Protein AF-A0A7M3WQ49-F1 (afdb_monomer)

Solvent-accessible surface area (backbone atoms only — not comparable to full-atom values): 23320 Å² total; per-residue (Å²): 97,63,33,70,69,58,47,51,52,39,68,78,34,68,87,46,71,39,78,45,66,31,61,52,72,87,44,42,58,47,27,54,47,52,35,41,78,72,39,44,30,28,36,36,32,31,56,41,55,57,58,68,52,62,67,61,30,81,41,39,36,66,60,39,80,41,74,40,79,63,80,35,62,22,36,47,93,83,38,68,64,43,77,78,70,64,48,57,55,56,34,62,74,37,29,67,60,39,32,38,27,48,46,37,46,64,28,40,22,14,50,63,12,34,37,37,42,32,36,38,33,76,52,52,38,64,43,48,22,30,53,48,50,32,42,69,77,35,77,46,42,42,62,38,72,70,74,80,88,76,58,75,93,60,57,67,42,62,34,64,60,69,75,84,57,45,38,75,87,70,46,78,48,58,71,90,80,47,62,72,67,61,43,56,71,86,50,67,71,50,41,59,36,29,50,40,19,37,31,36,47,31,86,65,62,80,50,63,24,33,32,41,36,41,33,33,28,45,43,83,71,36,79,85,60,33,8,64,70,70,59,68,93,56,80,87,49,76,69,47,78,46,84,75,78,78,93,54,87,70,47,75,39,79,56,59,64,86,75,48,47,64,54,31,64,58,24,46,45,48,86,63,48,34,51,32,32,44,78,58,29,37,16,34,23,47,34,63,45,42,63,52,50,21,51,47,54,22,67,71,80,80,41,35,23,32,54,43,76,30,54,48,73,45,53,61,71,43,62,28,28,60,28,32,37,58,54,96,93,39,70,30,71,32,66,53,21,45,66,45,38,61,74,45,29,55,55,64,53,47,72,48,61,68,66,60,54,51,42,48,50,49,65,47,82,40,45,64,84,77,48,59,92,87,74,66,79,41,64,46,35,36,30,34,80,48,98,87,45,78,45,79,46,48,33,36,33,62,74,46,45,40,73,57,60,55,72,67,56,42,36,53,50,26,36,65,76,70,75,38,69,48,59,79,79,86,127

Mean predicted aligned error: 5.77 Å

Sequence (427 aa):
APGSKTTQLAEAHPWTTVIANEPVSGRVNTLVSNRGRVSLANVLVVQHDGRHFPRIPAPGVDAVIADLPCTGSATMRKNREVWWSWRPSAGRELHHLQVGIARRAASLVRPGGHVVISTCSLDPVENEAVVAEVLRQCPWMEAVPLPEGRLDGLHLREGLTDWTLLNDDGTVLEKDRAEVQHLPPVESNLHDALRLTRRLHPEDNDTGGFYVALLRHVPEATPEGVARTLVPKRPDQTQYLRDLPGPSRHDVHAVEQNTSEPLVEQHRISPALAWWRRGKRLAVSPESMKQRLWTPETPDGRGGRFPGGSFHPMRAIHVGLPTFAENRGMWRVRQEGLPVLERHGSPSALPVDASVVERLLSGEALEVEDLPAGAERGSILLRLEHATGVTTVPVWVQAKVTLMLDDVERRILSLRLFGRSLLEEEE

Nearest PDB structures (foldseek):
  3m6w-assembly1_A  TM=7.427E-01  e=2.419E-19  Thermus thermophilus HB8
  2frx-assembly2_B  TM=7.206E-01  e=8.473E-19  Escherichia coli
  3m4x-assembly1_A  TM=7.969E-01  e=1.675E-17  Enterococcus faecium
  2yxl-assembly1_A  TM=9.182E-01  e=1.314E-10  Pyrococcus horikoshii OT3
  1sqg-assembly1_A  TM=8.304E-01  e=1.861E-08  Escherichia coli

Radius of gyration: 25.75 Å; Cα contacts (8 Å, |Δi|>4): 854; chains: 1; bounding box: 72×40×70 Å

Foldseek 3Di:
DLQPVVQVVCVVPVQAAAEAEDQDPVNLVSNQVVCLVSLRQRYFYFHDLLLCAAAFDPQFDQEEEAAFDALLCLVCVPDVVSVVPDFLCRLVVCLVSLLSNQLSRQQRHWAFHKYKHKYLDPQCSNALLSVLVSCVVRVQKAWDADDPPPQPPADKAFFDQADFGAHRVRHTDDPVPDDPSSGRDPDVSSVVRRRRWIWRHCVRRVHGIMTIIMMTGHNVVCVVRHGNLQPAPCPPDAADEDDDPDDDLQDKAWDDCVVCVVVCVQLVFAPQWTWIDRPQWIGIHGVVCLVRQAACWGDRRRRYIYHHRHNPPTRGRDRGHGQWGDDPNAIAGAPSNVVVSVVGTHHDAAEDEPVLVLCQLLVHWAAQVSGDPPDDAAWHWHWYQAPLGIDIWIWGHDRTIHGNDDNVRSQVVCCSGPVGRSYDPPD

Secondary structure (DSSP, 8-state):
---HHHHHHHHH-TTSPEEEE-S-HHHHHHHHHHHHHTT-TTEEEE---GGGPPP-STT-EEEEEEE-----GGGTTT-TTHHHH--HHHHHHHHHHHHHHHHHHHHHEEEEEEEEEEES---GGGTHHHHHHHHHH-TTEEEEPPPTTSSTT---EEPPS----B-TTSPBPPGGGS-GGGSPP--HHHHHHHHTSEEE-HHHHTS--EEEEEEEE-GGG-TTSS-GGGS-S-TTSPPEEPPPPPP-TT--EEPPHHHHHHHHHHHT--TTEEEEEETTEEEEEEHHHIIIIISS-EE-SSSEEEPSSS-TTS-EEEESEEEEEEETTEEEE-GGGHHHHHHHS----EEE-HHHHHHHHTT---BGGGSPTT--SEEEEEEEEETTEEEEEEEEESSBEEE---HHHHHHHHHHHHSS--S----

Structure (mmCIF, N/CA/C/O backbone):
data_AF-A0A7M3WQ49-F1
#
_entry.id   AF-A0A7M3WQ49-F1
#
loop_
_atom_site.group_PDB
_atom_site.id
_atom_site.type_symbol
_atom_site.label_atom_id
_atom_site.label_alt_id
_atom_site.label_comp_id
_atom_site.label_asym_id
_atom_site.label_entity_id
_atom_site.label_seq_id
_atom_site.pdbx_PDB_ins_code
_atom_site.Cartn_x
_atom_site.Cartn_y
_atom_site.Cartn_z
_atom_site.occupancy
_atom_site.B_iso_or_equiv
_atom_site.auth_seq_id
_atom_site.auth_comp_id
_atom_site.auth_asym_id
_atom_site.auth_atom_id
_atom_site.pdbx_PDB_model_num
ATOM 1 N N . ALA A 1 1 ? -2.765 6.985 -4.961 1.00 73.75 1 ALA A N 1
ATOM 2 C CA . ALA A 1 1 ? -4.196 7.286 -4.701 1.00 73.75 1 ALA A CA 1
ATOM 3 C C . ALA A 1 1 ? -4.990 7.153 -6.013 1.00 73.75 1 ALA A C 1
ATOM 5 O O . ALA A 1 1 ? -4.357 7.198 -7.061 1.00 73.75 1 ALA A O 1
ATOM 6 N N . PRO A 1 2 ? -6.328 6.973 -6.029 1.00 84.88 2 PRO A N 1
ATOM 7 C CA . PRO A 1 2 ? -7.273 7.059 -4.910 1.00 84.88 2 PRO A CA 1
ATOM 8 C C . PRO A 1 2 ? -7.238 5.870 -3.941 1.00 84.88 2 PRO A C 1
ATOM 10 O O . PRO A 1 2 ? -7.745 6.007 -2.839 1.00 84.88 2 PRO A O 1
ATOM 13 N N . GLY A 1 3 ? -6.595 4.748 -4.286 1.00 90.00 3 GLY A N 1
ATOM 14 C CA . GLY A 1 3 ? -6.352 3.644 -3.343 1.00 90.00 3 GLY A CA 1
ATOM 15 C C . GLY A 1 3 ? -6.854 2.270 -3.775 1.00 90.00 3 GLY A C 1
ATOM 16 O O . GLY A 1 3 ? -6.641 1.329 -3.030 1.00 90.00 3 GLY A O 1
ATOM 17 N N . SER A 1 4 ? -7.436 2.119 -4.968 1.00 93.19 4 SER A N 1
ATOM 18 C CA . SER A 1 4 ? -8.027 0.851 -5.433 1.00 93.19 4 SER A CA 1
ATOM 19 C C . SER A 1 4 ? -7.078 -0.354 -5.342 1.00 93.19 4 SER A C 1
ATOM 21 O O . SER A 1 4 ? -7.461 -1.401 -4.840 1.00 93.19 4 SER A O 1
ATOM 23 N N . LYS A 1 5 ? -5.812 -0.197 -5.760 1.00 95.50 5 LYS A N 1
ATOM 24 C CA . LYS A 1 5 ? -4.791 -1.258 -5.647 1.00 95.50 5 LYS A CA 1
ATOM 25 C C . LYS A 1 5 ? -4.412 -1.542 -4.188 1.00 95.50 5 LYS A C 1
ATOM 27 O O . LYS A 1 5 ? -4.195 -2.685 -3.809 1.00 95.50 5 LYS A O 1
ATOM 32 N N . THR A 1 6 ? -4.341 -0.492 -3.366 1.00 96.75 6 THR A N 1
ATOM 33 C CA . THR A 1 6 ? -4.039 -0.598 -1.933 1.00 96.75 6 THR A CA 1
ATOM 34 C C . THR A 1 6 ? -5.133 -1.358 -1.197 1.00 96.75 6 THR A C 1
ATOM 36 O O . THR A 1 6 ? -4.811 -2.258 -0.429 1.00 96.75 6 THR A O 1
ATOM 39 N N . THR A 1 7 ? -6.401 -1.002 -1.419 1.00 95.81 7 THR A N 1
ATOM 40 C CA . THR A 1 7 ? -7.535 -1.647 -0.752 1.00 95.81 7 THR A CA 1
ATOM 41 C C . THR A 1 7 ? -7.647 -3.099 -1.186 1.00 95.81 7 THR A C 1
ATOM 43 O O . THR A 1 7 ? -7.643 -3.963 -0.321 1.00 95.81 7 THR A O 1
ATOM 46 N N . GLN A 1 8 ? -7.565 -3.380 -2.492 1.00 95.56 8 GLN A N 1
ATOM 47 C CA . GLN A 1 8 ? -7.597 -4.749 -3.010 1.00 95.56 8 GLN A CA 1
ATOM 48 C C . GLN A 1 8 ? -6.503 -5.633 -2.392 1.00 95.56 8 GLN A C 1
ATOM 50 O O . GLN A 1 8 ? -6.785 -6.748 -1.961 1.00 95.56 8 GLN A O 1
ATOM 55 N N . LEU A 1 9 ? -5.259 -5.141 -2.314 1.00 95.06 9 LEU A N 1
ATOM 56 C CA . LEU A 1 9 ? -4.150 -5.891 -1.719 1.00 95.06 9 LEU A CA 1
ATOM 57 C C . LEU A 1 9 ? -4.378 -6.152 -0.224 1.00 95.06 9 LEU A C 1
ATOM 59 O O . LEU A 1 9 ? -4.176 -7.264 0.259 1.00 95.06 9 LEU A O 1
ATOM 63 N N . ALA A 1 10 ? -4.791 -5.121 0.507 1.00 95.50 10 ALA A N 1
ATOM 64 C CA . ALA A 1 10 ? -5.005 -5.199 1.944 1.00 95.50 10 ALA A CA 1
ATOM 65 C C . ALA A 1 10 ? -6.203 -6.090 2.316 1.00 95.50 10 ALA A C 1
ATOM 67 O O . ALA A 1 10 ? -6.120 -6.808 3.312 1.00 95.50 10 ALA A O 1
ATOM 68 N N . GLU A 1 11 ? -7.267 -6.085 1.507 1.00 94.44 11 GLU A N 1
ATOM 69 C CA . GLU A 1 11 ? -8.432 -6.972 1.631 1.00 94.44 11 GLU A CA 1
ATOM 70 C C . GLU A 1 11 ? -8.067 -8.427 1.333 1.00 94.44 11 GLU A C 1
ATOM 72 O O . GLU A 1 11 ? -8.406 -9.317 2.111 1.00 94.44 11 GLU A O 1
ATOM 77 N N . ALA A 1 12 ? -7.337 -8.672 0.239 1.00 93.88 12 ALA A N 1
ATOM 78 C CA . ALA A 1 12 ? -6.918 -10.016 -0.154 1.00 93.88 12 ALA A CA 1
ATOM 79 C C . ALA A 1 12 ? -5.925 -10.643 0.839 1.00 93.88 12 ALA A C 1
ATOM 81 O O . ALA A 1 12 ? -5.859 -11.868 0.961 1.00 93.88 12 ALA A O 1
ATOM 82 N N . HIS A 1 13 ? -5.165 -9.818 1.568 1.00 91.56 13 HIS A N 1
ATOM 83 C CA . HIS A 1 13 ? -4.143 -10.276 2.505 1.00 91.56 13 HIS A CA 1
ATOM 84 C C . HIS A 1 13 ? -4.212 -9.561 3.872 1.00 91.56 13 HIS A C 1
ATOM 86 O O . HIS A 1 13 ? -3.290 -8.812 4.217 1.00 91.56 13 HIS A O 1
ATOM 92 N N . PRO A 1 14 ? -5.235 -9.837 4.710 1.00 86.50 14 PRO A N 1
ATOM 93 C CA . PRO A 1 14 ? -5.492 -9.105 5.962 1.00 86.50 14 PRO A CA 1
ATOM 94 C C . PRO A 1 14 ? -4.355 -9.149 6.996 1.00 86.50 14 PRO A C 1
ATOM 96 O O . PRO A 1 14 ? -4.240 -8.265 7.842 1.00 86.50 14 PRO A O 1
ATOM 99 N N . TRP A 1 15 ? -3.503 -10.175 6.927 1.00 81.50 15 TRP A N 1
ATOM 100 C CA . TRP A 1 15 ? -2.372 -10.382 7.839 1.00 81.50 15 TRP A CA 1
ATOM 101 C C . TRP A 1 15 ? -1.077 -9.695 7.384 1.00 81.50 15 TRP A C 1
ATOM 103 O O . TRP A 1 15 ? -0.113 -9.607 8.148 1.00 81.50 15 TRP A O 1
ATOM 113 N N . THR A 1 16 ? -1.038 -9.212 6.140 1.00 88.69 16 THR A N 1
ATOM 114 C CA . THR A 1 16 ? 0.129 -8.521 5.577 1.00 88.69 16 THR A CA 1
ATOM 115 C C . THR A 1 16 ? 0.080 -7.039 5.895 1.00 88.69 16 THR A C 1
ATOM 117 O O . THR A 1 16 ? -0.995 -6.466 6.009 1.00 88.69 16 THR A O 1
ATOM 120 N N . THR A 1 17 ? 1.240 -6.398 6.013 1.00 95.25 17 THR A N 1
ATOM 121 C CA . THR A 1 17 ? 1.319 -4.941 6.140 1.00 95.25 17 THR A CA 1
ATOM 122 C C . THR A 1 17 ? 1.464 -4.310 4.761 1.00 95.25 17 THR A C 1
ATOM 124 O O . THR A 1 17 ? 2.432 -4.584 4.054 1.00 95.25 17 THR A O 1
ATOM 127 N N . VAL A 1 18 ? 0.541 -3.420 4.403 1.00 97.56 18 VAL A N 1
ATOM 128 C CA . VAL A 1 18 ? 0.576 -2.671 3.143 1.00 97.56 18 VAL A CA 1
ATOM 129 C C . VAL A 1 18 ? 1.075 -1.254 3.401 1.00 97.56 18 VAL A C 1
ATOM 131 O O . VAL A 1 18 ? 0.423 -0.473 4.092 1.00 97.56 18 VAL A O 1
ATOM 134 N N . ILE A 1 19 ? 2.219 -0.894 2.817 1.00 98.06 19 ILE A N 1
ATOM 135 C CA . ILE A 1 19 ? 2.729 0.482 2.839 1.00 98.06 19 ILE A CA 1
ATOM 136 C C . ILE A 1 19 ? 2.199 1.209 1.601 1.00 98.06 19 ILE A C 1
ATOM 138 O O . ILE A 1 19 ? 2.593 0.916 0.474 1.00 98.06 19 ILE A O 1
ATOM 142 N N . ALA A 1 20 ? 1.296 2.161 1.805 1.00 97.94 20 ALA A N 1
ATOM 143 C CA . ALA A 1 20 ? 0.667 2.938 0.750 1.00 97.94 20 ALA A CA 1
ATOM 144 C C . ALA A 1 20 ? 1.296 4.335 0.668 1.00 97.94 20 ALA A C 1
ATOM 146 O O . ALA A 1 20 ? 1.057 5.192 1.520 1.00 97.94 20 ALA A O 1
ATOM 147 N N . ASN A 1 21 ? 2.106 4.560 -0.367 1.00 98.06 21 ASN A N 1
ATOM 148 C CA . ASN A 1 21 ? 2.746 5.846 -0.623 1.00 98.06 21 ASN A CA 1
ATOM 149 C C . ASN A 1 21 ? 1.891 6.735 -1.535 1.00 98.06 21 ASN A C 1
ATOM 151 O O . ASN A 1 21 ? 1.462 6.298 -2.602 1.00 98.06 21 ASN A O 1
ATOM 155 N N . GLU A 1 22 ? 1.704 7.997 -1.161 1.00 96.69 22 GLU A N 1
ATOM 156 C CA . GLU A 1 22 ? 1.118 9.018 -2.032 1.00 96.69 22 GLU A CA 1
ATOM 157 C C . GLU A 1 22 ? 1.934 10.315 -1.925 1.00 96.69 22 GLU A C 1
ATOM 159 O O . GLU A 1 22 ? 1.912 10.944 -0.865 1.00 96.69 22 GLU A O 1
ATOM 164 N N . PRO A 1 23 ? 2.655 10.737 -2.983 1.00 95.44 23 PRO A N 1
ATOM 165 C CA . PRO A 1 23 ? 3.472 11.949 -2.931 1.00 95.44 23 PRO A CA 1
ATOM 166 C C . PRO A 1 23 ? 2.630 13.229 -2.811 1.00 95.44 23 PRO A C 1
ATOM 168 O O . PRO A 1 23 ? 3.047 14.181 -2.144 1.00 95.44 23 PRO A O 1
ATOM 171 N N . VAL A 1 24 ? 1.438 13.271 -3.419 1.00 94.69 24 VAL A N 1
ATOM 172 C CA . VAL A 1 24 ? 0.611 14.483 -3.487 1.00 94.69 24 VAL A CA 1
ATOM 173 C C . VAL A 1 24 ? -0.255 14.607 -2.235 1.00 94.69 24 VAL A C 1
ATOM 175 O O . VAL A 1 24 ? -1.221 13.867 -2.057 1.00 94.69 24 VAL A O 1
ATOM 178 N N . SER A 1 25 ? 0.038 15.601 -1.391 1.00 91.00 25 SER A N 1
ATOM 179 C CA . SER A 1 25 ? -0.656 15.831 -0.109 1.00 91.00 25 SER A CA 1
ATOM 180 C C . SER A 1 25 ? -2.180 15.882 -0.247 1.00 91.00 25 SER A C 1
ATOM 182 O O . SER A 1 25 ? -2.885 15.238 0.528 1.00 91.00 25 SER A O 1
ATOM 184 N N . GLY A 1 26 ? -2.691 16.583 -1.265 1.00 91.44 26 GLY A N 1
ATOM 185 C CA . GLY A 1 26 ? -4.131 16.715 -1.514 1.00 91.44 26 GLY A CA 1
ATOM 186 C C . GLY A 1 26 ? -4.846 15.389 -1.801 1.00 91.44 26 GLY A C 1
ATOM 187 O O . GLY A 1 26 ? -6.034 15.262 -1.523 1.00 91.44 26 GLY A O 1
ATOM 188 N N . ARG A 1 27 ? -4.128 14.369 -2.292 1.00 92.69 27 ARG A N 1
ATOM 189 C CA . ARG A 1 27 ? -4.692 13.051 -2.642 1.00 92.69 27 ARG A CA 1
ATOM 190 C C . ARG A 1 27 ? -4.608 12.031 -1.505 1.00 92.69 27 ARG A C 1
ATOM 192 O O . ARG A 1 27 ? -5.263 10.989 -1.571 1.00 92.69 27 ARG A O 1
ATOM 199 N N . VAL A 1 28 ? -3.844 12.325 -0.449 1.00 92.94 28 VAL A N 1
ATOM 200 C CA . VAL A 1 28 ? -3.698 11.446 0.724 1.00 92.94 28 VAL A CA 1
ATOM 201 C C . VAL A 1 28 ? -5.045 11.234 1.419 1.00 92.94 28 VAL A C 1
ATOM 203 O O . VAL A 1 28 ? -5.366 10.110 1.799 1.00 92.94 28 VAL A O 1
ATOM 206 N N . ASN A 1 29 ? -5.871 12.278 1.529 1.00 89.62 29 ASN A N 1
ATOM 207 C CA . ASN A 1 29 ? -7.177 12.190 2.189 1.00 89.62 29 ASN A CA 1
ATOM 208 C C . ASN A 1 29 ? -8.118 11.198 1.492 1.00 89.62 29 ASN A C 1
ATOM 210 O O . ASN A 1 29 ? -8.809 10.440 2.167 1.00 89.62 29 ASN A O 1
ATOM 214 N N . THR A 1 30 ? -8.096 11.138 0.158 1.00 92.31 30 THR A N 1
ATOM 215 C CA . THR A 1 30 ? -8.884 10.164 -0.610 1.00 92.31 30 THR A CA 1
ATOM 216 C C . THR A 1 30 ? -8.440 8.731 -0.322 1.00 92.31 30 THR A C 1
ATOM 218 O O . THR A 1 30 ? -9.280 7.861 -0.111 1.00 92.31 30 THR A O 1
ATOM 221 N N . LEU A 1 31 ? -7.128 8.484 -0.245 1.00 93.38 31 LEU A N 1
ATOM 222 C CA . LEU A 1 31 ? -6.582 7.173 0.120 1.00 93.38 31 LEU A CA 1
ATOM 223 C C . LEU A 1 31 ? -6.987 6.762 1.545 1.00 93.38 31 LEU A C 1
ATOM 225 O O . LEU A 1 31 ? -7.406 5.629 1.771 1.00 93.38 31 LEU A O 1
ATOM 229 N N . VAL A 1 32 ? -6.892 7.692 2.498 1.00 92.44 32 VAL A N 1
ATOM 230 C CA . VAL A 1 32 ? -7.279 7.485 3.903 1.00 92.44 32 VAL A CA 1
ATOM 231 C C . VAL A 1 32 ? -8.778 7.203 4.027 1.00 92.44 32 VAL A C 1
ATOM 233 O O . VAL A 1 32 ? -9.157 6.288 4.757 1.00 92.44 32 VAL A O 1
ATOM 236 N N . SER A 1 33 ? -9.611 7.953 3.301 1.00 90.69 33 SER A N 1
ATOM 237 C CA . SER A 1 33 ? -11.063 7.758 3.253 1.00 90.69 33 SER A CA 1
ATOM 238 C C . SER A 1 33 ? -11.418 6.392 2.669 1.00 90.69 33 SER A C 1
ATOM 240 O O . SER A 1 33 ? -12.129 5.629 3.315 1.00 90.69 33 SER A O 1
ATOM 242 N N . ASN A 1 34 ? -10.849 6.019 1.517 1.00 92.38 34 ASN A N 1
ATOM 243 C CA . ASN A 1 34 ? -11.117 4.721 0.897 1.00 92.38 34 ASN A CA 1
ATOM 244 C C . ASN A 1 34 ? -10.698 3.552 1.795 1.00 92.38 34 ASN A C 1
ATOM 246 O O . ASN A 1 34 ? -11.484 2.631 1.971 1.00 92.38 34 ASN A O 1
ATOM 250 N N . ARG A 1 35 ? -9.526 3.613 2.444 1.00 94.00 35 ARG A N 1
ATOM 251 C CA . ARG A 1 35 ? -9.116 2.615 3.451 1.00 94.00 35 ARG A CA 1
ATOM 252 C C . ARG A 1 35 ? -10.115 2.526 4.615 1.00 94.00 35 ARG A C 1
ATOM 254 O O . ARG A 1 35 ? -10.395 1.427 5.083 1.00 94.00 35 ARG A O 1
ATOM 261 N N . GLY A 1 36 ? -10.613 3.666 5.103 1.00 91.69 36 GLY A N 1
ATOM 262 C CA . GLY A 1 36 ? -11.602 3.719 6.186 1.00 91.69 36 GLY A CA 1
ATOM 263 C C . GLY A 1 36 ? -12.940 3.086 5.800 1.00 91.69 36 GLY A C 1
ATOM 264 O O . GLY A 1 36 ? -13.484 2.315 6.580 1.00 91.69 36 GLY A O 1
ATOM 265 N N . ARG A 1 37 ? -13.414 3.331 4.571 1.00 88.62 37 ARG A N 1
ATOM 266 C CA . ARG A 1 37 ? -14.681 2.787 4.046 1.00 88.62 37 ARG A CA 1
ATOM 267 C C . ARG A 1 37 ? -14.723 1.259 3.985 1.00 88.62 37 ARG A C 1
ATOM 269 O O . ARG A 1 37 ? -15.795 0.693 4.137 1.00 88.62 37 ARG A O 1
ATOM 276 N N . VAL A 1 38 ? -13.580 0.613 3.754 1.00 90.75 38 VAL A N 1
ATOM 277 C CA . VAL A 1 38 ? -13.442 -0.858 3.761 1.00 90.75 38 VAL A CA 1
ATOM 278 C C . VAL A 1 38 ? -12.799 -1.392 5.052 1.00 90.75 38 VAL A C 1
ATOM 280 O O . VAL A 1 38 ? -12.431 -2.561 5.133 1.00 90.75 38 VAL A O 1
ATOM 283 N N . SER A 1 39 ? -12.658 -0.544 6.078 1.00 93.56 39 SER A N 1
ATOM 284 C CA . SER A 1 39 ? -12.195 -0.910 7.425 1.00 93.56 39 SER A CA 1
ATOM 285 C C . SER A 1 39 ? -10.870 -1.686 7.472 1.00 93.56 39 SER A C 1
ATOM 287 O O . SER A 1 39 ? -10.726 -2.681 8.186 1.00 93.56 39 SER A O 1
ATOM 289 N N . LEU A 1 40 ? -9.864 -1.221 6.727 1.00 95.25 40 LEU A N 1
ATOM 290 C CA . LEU A 1 40 ? -8.567 -1.903 6.639 1.00 95.25 40 LEU A CA 1
ATOM 291 C C . LEU A 1 40 ? -7.573 -1.414 7.698 1.00 95.25 40 LEU A C 1
ATOM 293 O O . LEU A 1 40 ? -7.041 -0.305 7.610 1.00 95.25 40 LEU A O 1
ATOM 297 N N . ALA A 1 41 ? -7.278 -2.274 8.677 1.00 95.69 41 ALA A N 1
ATOM 298 C CA . ALA A 1 41 ? -6.318 -2.019 9.759 1.00 95.69 41 ALA A CA 1
ATOM 299 C C . ALA A 1 41 ? -4.852 -2.262 9.377 1.00 95.69 41 ALA A C 1
ATOM 301 O O . ALA A 1 41 ? -3.941 -1.837 10.080 1.00 95.69 41 ALA A O 1
ATOM 302 N N . ASN A 1 42 ? -4.590 -2.932 8.263 1.00 96.31 42 ASN A N 1
ATOM 303 C CA . ASN A 1 42 ? -3.258 -3.386 7.883 1.00 96.31 42 ASN A CA 1
ATOM 304 C C . ASN A 1 42 ? -2.531 -2.451 6.898 1.00 96.31 42 ASN A C 1
ATOM 306 O O . ASN A 1 42 ? -1.570 -2.857 6.248 1.00 96.31 42 ASN A O 1
ATOM 310 N N . VAL A 1 43 ? -2.955 -1.184 6.811 1.00 97.62 43 VAL A N 1
ATOM 311 C CA . VAL A 1 43 ? -2.395 -0.184 5.889 1.00 97.62 43 VAL A CA 1
ATOM 312 C C . VAL A 1 43 ? -1.636 0.913 6.642 1.00 97.62 43 VAL A C 1
ATOM 314 O O . VAL A 1 43 ? -2.193 1.600 7.500 1.00 97.62 43 VAL A O 1
ATOM 317 N N . LEU A 1 44 ? -0.376 1.131 6.268 1.00 97.50 44 LEU A N 1
ATOM 318 C CA . LEU A 1 44 ? 0.442 2.281 6.652 1.00 97.50 44 LEU A CA 1
ATOM 319 C C . LEU A 1 44 ? 0.455 3.287 5.494 1.00 97.50 44 LEU A C 1
ATOM 321 O O . LEU A 1 44 ? 0.985 2.994 4.428 1.00 97.50 44 LEU A O 1
ATOM 325 N N . VAL A 1 45 ? -0.098 4.483 5.691 1.00 97.31 45 VAL A N 1
ATOM 326 C CA . VAL A 1 45 ? -0.089 5.553 4.683 1.00 97.31 45 VAL A CA 1
ATOM 327 C C . VAL A 1 45 ? 1.104 6.472 4.915 1.00 97.31 45 VAL A C 1
ATOM 329 O O . VAL A 1 45 ? 1.240 7.051 5.996 1.00 97.31 45 VAL A O 1
ATOM 332 N N . VAL A 1 46 ? 1.934 6.650 3.889 1.00 97.00 46 VAL A N 1
ATOM 333 C CA . VAL A 1 46 ? 3.144 7.485 3.914 1.00 97.00 46 VAL A CA 1
ATOM 334 C C . VAL A 1 46 ? 3.156 8.475 2.752 1.00 97.00 46 VAL A C 1
ATOM 336 O O . VAL A 1 46 ? 2.425 8.313 1.774 1.00 97.00 46 VAL A O 1
ATOM 339 N N . GLN A 1 47 ? 3.997 9.503 2.856 1.00 96.00 47 GLN A N 1
ATOM 340 C CA . GLN A 1 47 ? 4.136 10.524 1.820 1.00 96.00 47 GLN A CA 1
ATOM 341 C C . GLN A 1 47 ? 5.602 10.754 1.451 1.00 96.00 47 GLN A C 1
ATOM 343 O O . GLN A 1 47 ? 6.327 11.424 2.188 1.00 96.00 47 GLN A O 1
ATOM 348 N N . HIS A 1 48 ? 6.000 10.253 0.281 1.00 97.25 48 HIS A N 1
ATOM 349 C CA . HIS A 1 48 ? 7.327 10.435 -0.311 1.00 97.25 48 HIS A CA 1
ATOM 350 C C . HIS A 1 48 ? 7.255 10.501 -1.834 1.00 97.25 48 HIS A C 1
ATOM 352 O O . HIS A 1 48 ? 6.395 9.878 -2.457 1.00 97.25 48 HIS A O 1
ATOM 358 N N . ASP A 1 49 ? 8.224 11.184 -2.443 1.00 97.62 49 ASP A N 1
ATOM 359 C CA . ASP A 1 49 ? 8.553 10.977 -3.855 1.00 97.62 49 ASP A CA 1
ATOM 360 C C . ASP A 1 49 ? 9.008 9.523 -4.055 1.00 97.62 49 ASP A C 1
ATOM 362 O O . ASP A 1 49 ? 9.941 9.063 -3.394 1.00 97.62 49 ASP A O 1
ATOM 366 N N . GLY A 1 50 ? 8.358 8.797 -4.968 1.00 97.12 50 GLY A N 1
ATOM 367 C CA . GLY A 1 50 ? 8.644 7.386 -5.233 1.00 97.12 50 GLY A CA 1
ATOM 368 C C . GLY A 1 50 ? 10.088 7.120 -5.670 1.00 97.12 50 GLY A C 1
ATOM 369 O O . GLY A 1 50 ? 10.641 6.081 -5.316 1.00 97.12 50 GLY A O 1
ATOM 370 N N . ARG A 1 51 ? 10.745 8.075 -6.344 1.00 97.88 51 ARG A N 1
ATOM 371 C CA . ARG A 1 51 ? 12.167 7.975 -6.736 1.00 97.88 51 ARG A CA 1
ATOM 372 C C . ARG A 1 51 ? 13.103 7.954 -5.527 1.00 97.88 51 ARG A C 1
ATOM 374 O O . ARG A 1 51 ? 14.188 7.376 -5.573 1.00 97.88 51 ARG A O 1
ATOM 381 N N . HIS A 1 52 ? 12.666 8.586 -4.442 1.00 96.69 52 HIS A N 1
ATOM 382 C CA . HIS A 1 52 ? 13.431 8.818 -3.221 1.00 96.69 52 HIS A CA 1
ATOM 383 C C . HIS A 1 52 ? 12.781 8.153 -2.006 1.00 96.69 52 HIS A C 1
ATOM 385 O O . HIS A 1 52 ? 13.043 8.559 -0.875 1.00 96.69 52 HIS A O 1
ATOM 391 N N . PHE A 1 53 ? 11.935 7.137 -2.227 1.00 97.94 53 PHE A N 1
ATOM 392 C CA . PHE A 1 53 ? 11.246 6.447 -1.144 1.00 97.94 53 PHE A CA 1
ATOM 393 C C . PHE A 1 53 ? 12.269 5.984 -0.093 1.00 97.94 53 PHE A C 1
ATOM 395 O O . PHE A 1 53 ? 13.302 5.439 -0.475 1.00 97.94 53 PHE A O 1
ATOM 402 N N . PRO A 1 54 ? 12.065 6.196 1.210 1.00 96.44 54 PRO A N 1
ATOM 403 C CA . PRO A 1 54 ? 13.063 5.896 2.236 1.00 96.44 54 PRO A CA 1
ATOM 404 C C . PRO A 1 54 ? 13.406 4.404 2.321 1.00 96.44 54 PRO A C 1
ATOM 406 O O . PRO A 1 54 ? 12.763 3.548 1.718 1.00 96.44 54 PRO A O 1
ATOM 409 N N . ARG A 1 55 ? 14.479 4.077 3.042 1.00 96.00 55 ARG A N 1
ATOM 410 C CA . ARG A 1 55 ? 14.797 2.684 3.382 1.00 96.00 55 ARG A CA 1
ATOM 411 C C . ARG A 1 55 ? 13.736 2.131 4.333 1.00 96.00 55 ARG A C 1
ATOM 413 O O . ARG A 1 55 ? 13.171 2.878 5.126 1.00 96.00 55 ARG A O 1
ATOM 420 N N . ILE A 1 56 ? 13.506 0.828 4.240 1.00 96.69 56 ILE A N 1
ATOM 421 C CA . ILE A 1 56 ? 12.607 0.062 5.108 1.00 96.69 56 ILE A CA 1
ATOM 422 C C . ILE A 1 56 ? 13.489 -0.878 5.942 1.00 96.69 56 ILE A C 1
ATOM 424 O O . ILE A 1 56 ? 14.480 -1.369 5.391 1.00 96.69 56 ILE A O 1
ATOM 428 N N . PRO A 1 57 ? 13.184 -1.129 7.229 1.00 96.88 57 PRO A N 1
ATOM 429 C CA . PRO A 1 57 ? 13.936 -2.073 8.049 1.00 96.88 57 PRO A CA 1
ATOM 430 C C . PRO A 1 57 ? 14.198 -3.428 7.381 1.00 96.88 57 PRO A C 1
ATOM 432 O O . PRO A 1 57 ? 13.397 -3.927 6.582 1.00 96.88 57 PRO A O 1
ATOM 435 N N . ALA A 1 58 ? 15.314 -4.056 7.753 1.00 95.75 58 ALA A N 1
ATOM 436 C CA . ALA A 1 58 ? 15.712 -5.360 7.230 1.00 95.75 58 ALA A CA 1
ATOM 437 C C . ALA A 1 58 ? 14.608 -6.423 7.404 1.00 95.75 58 ALA A C 1
ATOM 439 O O . ALA A 1 58 ? 13.887 -6.383 8.400 1.00 95.75 58 ALA A O 1
ATOM 440 N N . PRO A 1 59 ? 14.452 -7.372 6.462 1.00 96.75 59 PRO A N 1
ATOM 441 C CA . PRO A 1 59 ? 15.219 -7.515 5.218 1.00 96.75 59 PRO A CA 1
ATOM 442 C C . PRO A 1 59 ? 14.751 -6.620 4.050 1.00 96.75 59 PRO A C 1
ATOM 444 O O . PRO A 1 59 ? 15.232 -6.801 2.939 1.00 96.75 59 PRO A O 1
ATOM 447 N N . GLY A 1 60 ? 13.846 -5.660 4.257 1.00 96.94 60 GLY A N 1
ATOM 448 C CA . GLY A 1 60 ? 13.136 -4.944 3.190 1.00 96.94 60 GLY A CA 1
ATOM 449 C C . GLY A 1 60 ? 11.689 -5.427 3.065 1.00 96.94 60 GLY A C 1
ATOM 450 O O . GLY A 1 60 ? 11.087 -5.832 4.066 1.00 96.94 60 GLY A O 1
ATOM 451 N N . VAL A 1 61 ? 11.129 -5.379 1.853 1.00 97.56 61 VAL A N 1
ATOM 452 C CA . VAL A 1 61 ? 9.750 -5.830 1.570 1.00 97.56 61 VAL A CA 1
ATOM 453 C C . VAL A 1 61 ? 9.712 -7.058 0.668 1.00 97.56 61 VAL A C 1
ATOM 455 O O . VAL A 1 61 ? 10.611 -7.277 -0.142 1.00 97.56 61 VAL A O 1
ATOM 458 N N . ASP A 1 62 ? 8.655 -7.855 0.801 1.00 97.69 62 ASP A N 1
ATOM 459 C CA . ASP A 1 62 ? 8.424 -9.039 -0.033 1.00 97.69 62 ASP A CA 1
ATOM 460 C C . ASP A 1 62 ? 8.010 -8.676 -1.462 1.00 97.69 62 ASP A C 1
ATOM 462 O O . ASP A 1 62 ? 8.387 -9.361 -2.413 1.00 97.69 62 ASP A O 1
ATOM 466 N N . ALA A 1 63 ? 7.245 -7.593 -1.623 1.00 97.81 63 ALA A N 1
ATOM 467 C CA . ALA A 1 63 ? 6.800 -7.131 -2.926 1.00 97.81 63 ALA A CA 1
ATOM 468 C C . ALA A 1 63 ? 6.576 -5.614 -2.977 1.00 97.81 63 ALA A C 1
ATOM 470 O O . ALA A 1 63 ? 6.270 -4.981 -1.963 1.00 97.81 63 ALA A O 1
ATOM 471 N N . VAL A 1 64 ? 6.687 -5.040 -4.176 1.00 98.62 64 VAL A N 1
ATOM 472 C CA . VAL A 1 64 ? 6.325 -3.650 -4.480 1.00 98.62 64 VAL A CA 1
ATOM 473 C C . VAL A 1 64 ? 5.438 -3.607 -5.721 1.00 98.62 64 VAL A C 1
ATOM 475 O O . VAL A 1 64 ? 5.762 -4.209 -6.739 1.00 98.62 64 VAL A O 1
ATOM 478 N N . ILE A 1 65 ? 4.347 -2.842 -5.658 1.00 98.31 65 ILE A N 1
ATOM 479 C CA . ILE A 1 65 ? 3.547 -2.480 -6.834 1.00 98.31 65 ILE A CA 1
ATOM 480 C C . ILE A 1 65 ? 3.922 -1.053 -7.238 1.00 98.31 65 ILE A C 1
ATOM 482 O O . ILE A 1 65 ? 3.542 -0.086 -6.576 1.00 98.31 65 ILE A O 1
ATOM 486 N N . ALA A 1 66 ? 4.680 -0.929 -8.321 1.00 98.25 66 ALA A N 1
ATOM 487 C CA . ALA A 1 66 ? 5.040 0.324 -8.963 1.00 98.25 66 ALA A CA 1
ATOM 488 C C . ALA A 1 66 ? 4.027 0.643 -10.079 1.00 98.25 66 ALA A C 1
ATOM 490 O O . ALA A 1 66 ? 4.242 0.359 -11.255 1.00 98.25 66 ALA A O 1
ATOM 491 N N . ASP A 1 67 ? 2.895 1.228 -9.685 1.00 97.88 67 ASP A N 1
ATOM 492 C CA . ASP A 1 67 ? 1.907 1.823 -10.595 1.00 97.88 67 ASP A CA 1
ATOM 493 C C . ASP A 1 67 ? 2.398 3.211 -11.015 1.00 97.88 67 ASP A C 1
ATOM 495 O O . ASP A 1 67 ? 2.289 4.179 -10.255 1.00 97.88 67 ASP A O 1
ATOM 499 N N . LEU A 1 68 ? 3.051 3.277 -12.173 1.00 97.88 68 LEU A N 1
ATOM 500 C CA . LEU A 1 68 ? 3.831 4.443 -12.561 1.00 97.88 68 LEU A CA 1
ATOM 501 C C . LEU A 1 68 ? 2.927 5.569 -13.094 1.00 97.88 68 LEU A C 1
ATOM 503 O O . LEU A 1 68 ? 1.964 5.299 -13.819 1.00 97.88 68 LEU A O 1
ATOM 507 N N . PRO A 1 69 ? 3.229 6.847 -12.778 1.00 96.62 69 PRO A N 1
ATOM 508 C CA . PRO A 1 69 ? 2.587 7.965 -13.459 1.00 96.62 69 PRO A CA 1
ATOM 509 C C . PRO A 1 69 ? 2.898 7.874 -14.955 1.00 96.62 69 PRO A C 1
ATOM 511 O O . PRO A 1 69 ? 4.054 7.700 -15.334 1.00 96.62 69 PRO A O 1
ATOM 514 N N . CYS A 1 70 ? 1.875 7.973 -15.794 1.00 96.50 70 CYS A N 1
ATOM 515 C CA . CYS A 1 70 ? 1.984 7.817 -17.242 1.00 96.50 70 CYS A CA 1
ATOM 516 C C . CYS A 1 70 ? 1.032 8.773 -17.963 1.00 96.50 70 CYS A C 1
ATOM 518 O O . CYS A 1 70 ? 0.184 9.410 -17.329 1.00 96.50 70 CYS A O 1
ATOM 520 N N . THR A 1 71 ? 1.142 8.841 -19.288 1.00 95.25 71 THR A N 1
ATOM 521 C CA . THR A 1 71 ? 0.257 9.654 -20.139 1.00 95.25 71 THR A CA 1
ATOM 522 C C . THR A 1 71 ? -1.214 9.244 -20.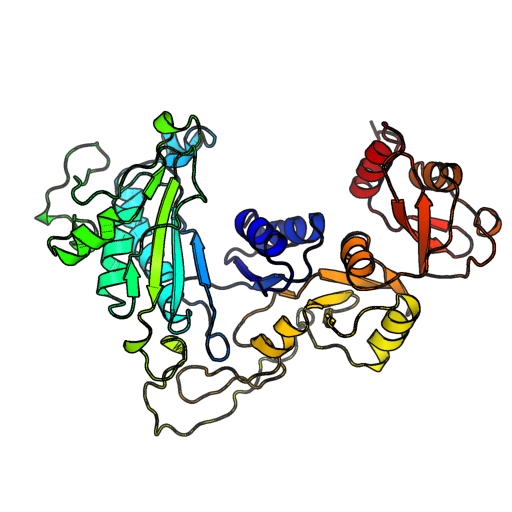047 1.00 95.25 71 THR A C 1
ATOM 524 O O . THR A 1 71 ? -2.100 10.026 -20.385 1.00 95.25 71 THR A O 1
ATOM 527 N N . GLY A 1 72 ? -1.498 8.019 -19.591 1.00 94.25 72 GLY A N 1
ATOM 528 C CA . GLY A 1 72 ? -2.858 7.509 -19.468 1.00 94.25 72 GLY A CA 1
ATOM 529 C C . GLY A 1 72 ? -3.540 7.266 -20.816 1.00 94.25 72 GLY A C 1
ATOM 530 O O . GLY A 1 72 ? -4.771 7.222 -20.858 1.00 94.25 72 GLY A O 1
ATOM 531 N N . SER A 1 73 ? -2.774 7.103 -21.903 1.00 93.00 73 SER A N 1
ATOM 532 C CA . SER A 1 73 ? -3.290 6.877 -23.267 1.00 93.00 73 SER A CA 1
ATOM 533 C C . SER A 1 73 ? -4.309 5.730 -23.341 1.00 93.00 73 SER A C 1
ATOM 535 O O . SER A 1 73 ? -5.316 5.813 -24.042 1.00 93.00 73 SER A O 1
ATOM 537 N N . ALA A 1 74 ? -4.144 4.701 -22.509 1.00 92.62 74 ALA A N 1
ATOM 538 C CA . ALA A 1 74 ? -5.028 3.542 -22.455 1.00 92.62 74 ALA A CA 1
ATOM 539 C C . ALA A 1 74 ? -6.346 3.796 -21.686 1.00 92.62 74 ALA A C 1
ATOM 541 O O . ALA A 1 74 ? -7.213 2.922 -21.600 1.00 92.62 74 ALA A O 1
ATOM 542 N N . THR A 1 75 ? -6.526 4.996 -21.124 1.00 92.88 75 THR A N 1
ATOM 543 C CA . THR A 1 75 ? -7.739 5.419 -20.404 1.00 92.88 75 THR A CA 1
ATOM 544 C C . THR A 1 75 ? -8.726 6.207 -21.267 1.00 92.88 75 THR A C 1
ATOM 546 O O . THR A 1 75 ? -9.778 6.603 -20.763 1.00 92.88 75 THR A O 1
ATOM 549 N N . MET A 1 76 ? -8.445 6.376 -22.563 1.00 90.31 76 MET A N 1
ATOM 550 C CA . MET A 1 76 ? -9.226 7.178 -23.518 1.00 90.31 76 MET A CA 1
ATOM 551 C C . MET A 1 76 ? -10.741 6.889 -23.555 1.00 90.31 76 MET A C 1
ATOM 553 O O . MET A 1 76 ? -11.522 7.783 -23.872 1.00 90.31 76 MET A O 1
ATOM 557 N N . ARG A 1 77 ? -11.180 5.670 -23.195 1.00 90.50 77 ARG A N 1
ATOM 558 C CA . ARG A 1 77 ? -12.611 5.306 -23.102 1.00 90.50 77 ARG A CA 1
ATOM 559 C C . ARG A 1 77 ? -13.346 6.006 -21.950 1.00 90.50 77 ARG A C 1
ATOM 561 O O . ARG A 1 77 ? -14.537 6.267 -22.064 1.00 90.50 77 ARG A O 1
ATOM 568 N N . LYS A 1 78 ? -12.654 6.298 -20.842 1.00 89.88 78 LYS A N 1
ATOM 569 C CA . LYS A 1 78 ? -13.228 6.931 -19.635 1.00 89.88 78 LYS A CA 1
ATOM 570 C C . LYS A 1 78 ? -12.711 8.345 -19.375 1.00 89.88 78 LYS A C 1
ATOM 572 O O . LYS A 1 78 ? -13.346 9.097 -18.646 1.00 89.88 78 LYS A O 1
ATOM 577 N N . ASN A 1 79 ? -11.561 8.699 -19.946 1.00 89.62 79 ASN A N 1
ATOM 578 C CA . ASN A 1 79 ? -10.942 10.008 -19.805 1.00 89.62 79 ASN A CA 1
ATOM 579 C C . ASN A 1 79 ? -10.852 10.692 -21.174 1.00 89.62 79 ASN A C 1
ATOM 581 O O . ASN A 1 79 ? -9.901 10.481 -21.925 1.00 89.62 79 ASN A O 1
ATOM 585 N N . ARG A 1 80 ? -11.864 11.504 -21.498 1.00 88.81 80 ARG A N 1
ATOM 586 C CA . ARG A 1 80 ? -11.980 12.174 -22.802 1.00 88.81 80 ARG A CA 1
ATOM 587 C C . ARG A 1 80 ? -10.890 13.222 -23.043 1.00 88.81 80 ARG A C 1
ATOM 589 O O . ARG A 1 80 ? -10.561 13.466 -24.195 1.00 88.81 80 ARG A O 1
ATOM 596 N N . GLU A 1 81 ? -10.325 13.805 -21.986 1.00 91.00 81 GLU A N 1
ATOM 597 C CA . GLU A 1 81 ? -9.264 14.824 -22.069 1.00 91.00 81 GLU A CA 1
ATOM 598 C C . GLU A 1 81 ? -8.032 14.309 -22.828 1.00 91.00 81 GLU A C 1
ATOM 600 O O . GLU A 1 81 ? -7.424 15.047 -23.599 1.00 91.00 81 GLU A O 1
ATOM 605 N N . VAL A 1 82 ? -7.726 13.013 -22.681 1.00 91.44 82 VAL A N 1
ATOM 606 C CA . VAL A 1 82 ? -6.572 12.352 -23.314 1.00 91.44 82 VAL A CA 1
ATOM 607 C C . VAL A 1 82 ? -6.577 12.524 -24.834 1.00 91.44 82 VAL A C 1
ATOM 609 O O . VAL A 1 82 ? -5.512 12.691 -25.415 1.00 91.44 82 VAL A O 1
ATOM 612 N N . TRP A 1 83 ? -7.750 12.546 -25.476 1.00 88.75 83 TRP A N 1
ATOM 613 C CA . TRP A 1 83 ? -7.867 12.728 -26.929 1.00 88.75 83 TRP A CA 1
ATOM 614 C C . TRP A 1 83 ? -7.288 14.055 -27.424 1.00 88.75 83 TRP A C 1
ATOM 616 O O . TRP A 1 83 ? -6.841 14.136 -28.562 1.00 88.75 83 TRP A O 1
ATOM 626 N N . TRP A 1 84 ? -7.309 15.084 -26.579 1.00 90.75 84 TRP A N 1
ATOM 627 C CA . TRP A 1 84 ? -6.899 16.439 -26.943 1.00 90.75 84 TRP A CA 1
ATOM 628 C C . TRP A 1 84 ? -5.507 16.785 -26.426 1.00 90.75 84 TRP A C 1
ATOM 630 O O . TRP A 1 84 ? -4.830 17.628 -27.007 1.00 90.75 84 TRP A O 1
ATOM 640 N N . SER A 1 85 ? -5.089 16.163 -25.321 1.00 89.50 85 SER A N 1
ATOM 641 C CA . SER A 1 85 ? -3.828 16.480 -24.652 1.00 89.50 85 SER A CA 1
ATOM 642 C C . SER A 1 85 ? -2.689 15.515 -24.979 1.00 89.50 85 SER A C 1
ATOM 644 O O . SER A 1 85 ? -1.535 15.826 -24.683 1.00 89.50 85 SER A O 1
ATOM 646 N N . TRP A 1 86 ? -2.981 14.320 -25.503 1.00 92.19 86 TRP A N 1
ATOM 647 C CA . TRP A 1 86 ? -1.950 13.320 -25.765 1.00 92.19 86 TRP A CA 1
ATOM 648 C C . TRP A 1 86 ? -1.083 13.706 -26.967 1.00 92.19 86 TRP A C 1
ATOM 650 O O . TRP A 1 86 ? -1.585 14.112 -28.013 1.00 92.19 86 TRP A O 1
ATOM 660 N N . ARG A 1 87 ? 0.231 13.530 -26.812 1.00 93.50 87 ARG A N 1
ATOM 661 C CA . ARG A 1 87 ? 1.232 13.696 -27.867 1.00 93.50 87 ARG A CA 1
ATOM 662 C C . ARG A 1 87 ? 2.362 12.673 -27.692 1.00 93.50 87 ARG A C 1
ATOM 664 O O . ARG A 1 87 ? 2.687 12.353 -26.544 1.00 93.50 87 ARG A O 1
ATOM 671 N N . PRO A 1 88 ? 2.999 12.200 -28.775 1.00 90.25 88 PRO A N 1
ATOM 672 C CA . PRO A 1 88 ? 4.125 11.265 -28.716 1.00 90.25 88 PRO A CA 1
ATOM 673 C C . PRO A 1 88 ? 5.286 11.674 -27.795 1.00 90.25 88 PRO A C 1
ATOM 675 O O . PRO A 1 88 ? 5.908 10.818 -27.166 1.00 90.25 88 PRO A O 1
ATOM 678 N N . SER A 1 89 ? 5.602 12.966 -27.677 1.00 93.81 89 SER A N 1
ATOM 679 C CA . SER A 1 89 ? 6.665 13.436 -26.777 1.00 93.81 89 SER A CA 1
ATOM 680 C C . SER A 1 89 ? 6.349 13.267 -25.290 1.00 93.81 89 SER A C 1
ATOM 682 O O . SER A 1 89 ? 7.277 13.123 -24.495 1.00 93.81 89 SER A O 1
ATOM 684 N N . ALA A 1 90 ? 5.072 13.199 -24.901 1.00 94.50 90 ALA A N 1
ATOM 685 C CA . ALA A 1 90 ? 4.670 13.156 -23.495 1.00 94.50 90 ALA A CA 1
ATOM 686 C C . ALA A 1 90 ? 5.152 11.886 -22.769 1.00 94.50 90 ALA A C 1
ATOM 688 O O . ALA A 1 90 ? 5.536 11.956 -21.602 1.00 94.50 90 ALA A O 1
ATOM 689 N N . GLY A 1 91 ? 5.189 10.734 -23.452 1.00 93.81 91 GLY A N 1
ATOM 690 C CA . GLY A 1 91 ? 5.735 9.498 -22.877 1.00 93.81 91 GLY A CA 1
ATOM 691 C C . GLY A 1 91 ? 7.236 9.609 -22.590 1.00 93.81 91 GLY A C 1
ATOM 692 O O . GLY A 1 91 ? 7.705 9.215 -21.522 1.00 93.81 91 GLY A O 1
ATOM 693 N N . ARG A 1 92 ? 7.987 10.251 -23.497 1.00 94.94 92 ARG A N 1
ATOM 694 C CA . ARG A 1 92 ? 9.431 10.504 -23.337 1.00 94.94 92 ARG A CA 1
ATOM 695 C C . ARG A 1 92 ? 9.729 11.428 -22.155 1.00 94.94 92 ARG A C 1
ATOM 697 O O . ARG A 1 92 ? 10.670 11.178 -21.410 1.00 94.94 92 ARG A O 1
ATOM 704 N N . GLU A 1 93 ? 8.903 12.451 -21.935 1.00 95.81 93 GLU A N 1
ATOM 705 C CA . GLU A 1 93 ? 9.040 13.370 -20.792 1.00 95.81 93 GLU A CA 1
ATOM 706 C C . GLU A 1 93 ? 8.894 12.653 -19.432 1.00 95.81 93 GLU A C 1
ATOM 708 O O . GLU A 1 93 ? 9.512 13.057 -18.443 1.00 95.81 93 GLU A O 1
ATOM 713 N N . LEU A 1 94 ? 8.107 11.571 -19.368 1.00 97.06 94 LEU A N 1
ATOM 714 C CA . LEU A 1 94 ? 7.862 10.799 -18.143 1.00 97.06 94 LEU A CA 1
ATOM 715 C C . LEU A 1 94 ? 8.845 9.642 -17.928 1.00 97.06 94 LEU A C 1
ATOM 717 O O . LEU A 1 94 ? 8.971 9.168 -16.794 1.00 97.06 94 LEU A O 1
ATOM 721 N N . HIS A 1 95 ? 9.569 9.218 -18.964 1.00 97.62 95 HIS A N 1
ATOM 722 C CA . HIS A 1 95 ? 10.423 8.030 -18.940 1.00 97.62 95 HIS A CA 1
ATOM 723 C C . HIS A 1 95 ? 11.420 8.030 -17.765 1.00 97.62 95 HIS A C 1
ATOM 725 O O . HIS A 1 95 ? 11.456 7.099 -16.960 1.00 97.62 95 HIS A O 1
ATOM 731 N N . HIS A 1 96 ? 12.172 9.120 -17.578 1.00 98.06 96 HIS A N 1
ATOM 732 C CA . HIS A 1 96 ? 13.145 9.246 -16.479 1.00 98.06 96 HIS A CA 1
ATOM 733 C C . HIS A 1 96 ? 12.503 9.148 -15.087 1.00 98.06 96 HIS A C 1
ATOM 735 O O . HIS A 1 96 ? 13.073 8.565 -14.158 1.00 98.06 96 HIS A O 1
ATOM 741 N N . LEU A 1 97 ? 11.300 9.708 -14.919 1.00 98.44 97 LEU A N 1
ATOM 742 C CA . LEU A 1 97 ? 10.537 9.613 -13.671 1.00 98.44 97 LEU A CA 1
ATOM 743 C C . LEU A 1 97 ? 10.101 8.164 -13.413 1.00 98.44 97 LEU A C 1
ATOM 745 O O . LEU A 1 97 ? 10.275 7.661 -12.300 1.00 98.44 97 LEU A O 1
ATOM 749 N N . GLN A 1 98 ? 9.571 7.504 -14.440 1.00 98.75 98 GLN A N 1
ATOM 750 C CA . GLN A 1 98 ? 9.100 6.120 -14.411 1.00 98.75 98 GLN A CA 1
ATOM 751 C C . GLN A 1 98 ? 10.235 5.149 -14.056 1.00 98.75 98 GLN A C 1
ATOM 753 O O . GLN A 1 98 ? 10.119 4.404 -13.076 1.00 98.75 98 GLN A O 1
ATOM 758 N N . VAL A 1 99 ? 11.370 5.239 -14.758 1.00 98.75 99 VAL A N 1
ATOM 759 C CA . VAL A 1 99 ? 12.587 4.462 -14.465 1.00 98.75 99 VAL A CA 1
ATOM 760 C C . VAL A 1 99 ? 13.077 4.737 -13.045 1.00 98.75 99 VAL A C 1
ATOM 762 O O . VAL A 1 99 ? 13.366 3.804 -12.297 1.00 98.75 99 VAL A O 1
ATOM 765 N N . GLY A 1 100 ? 13.115 6.003 -12.618 1.00 98.75 100 GLY A N 1
ATOM 766 C CA . GLY A 1 100 ? 13.548 6.375 -11.271 1.00 98.75 100 GLY A CA 1
ATOM 767 C C . GLY A 1 100 ? 12.717 5.722 -10.159 1.00 98.75 100 GLY A C 1
ATOM 768 O O . GLY A 1 100 ? 13.283 5.247 -9.169 1.00 98.75 100 GLY A O 1
ATOM 769 N N . ILE A 1 101 ? 11.391 5.661 -10.324 1.00 98.81 101 ILE A N 1
ATOM 770 C CA . ILE A 1 101 ? 10.475 5.005 -9.376 1.00 98.81 101 ILE A CA 1
ATOM 771 C C . ILE A 1 101 ? 10.664 3.484 -9.407 1.00 98.81 101 ILE A C 1
ATOM 773 O O . ILE A 1 101 ? 10.831 2.867 -8.352 1.00 98.81 101 ILE A O 1
ATOM 777 N N . ALA A 1 102 ? 10.677 2.873 -10.593 1.00 98.81 102 ALA A N 1
ATOM 778 C CA . ALA A 1 102 ? 10.800 1.424 -10.746 1.00 98.81 102 ALA A CA 1
ATOM 779 C C . ALA A 1 102 ? 12.153 0.894 -10.235 1.00 98.81 102 ALA A C 1
ATOM 781 O O . ALA A 1 102 ? 12.207 -0.085 -9.489 1.00 98.81 102 ALA A O 1
ATOM 782 N N . ARG A 1 103 ? 13.247 1.608 -10.517 1.00 98.75 103 ARG A N 1
ATOM 783 C CA . ARG A 1 103 ? 14.579 1.328 -9.961 1.00 98.75 103 ARG A CA 1
ATOM 784 C C . ARG A 1 103 ? 14.588 1.421 -8.438 1.00 98.75 103 ARG A C 1
ATOM 786 O O . ARG A 1 103 ? 15.214 0.605 -7.758 1.00 98.75 103 ARG A O 1
ATOM 793 N N . ARG A 1 104 ? 13.889 2.411 -7.867 1.00 98.69 104 ARG A N 1
ATOM 794 C CA . ARG A 1 104 ? 13.780 2.516 -6.410 1.00 98.69 104 ARG A CA 1
ATOM 795 C C . ARG A 1 104 ? 13.024 1.320 -5.833 1.00 98.69 104 ARG A C 1
ATOM 797 O O . ARG A 1 104 ? 13.514 0.751 -4.857 1.00 98.69 104 ARG A O 1
ATOM 804 N N . ALA A 1 105 ? 11.920 0.901 -6.452 1.00 98.75 105 ALA A N 1
ATOM 805 C CA . ALA A 1 105 ? 11.179 -0.304 -6.073 1.00 98.75 105 ALA A CA 1
ATOM 806 C C . ALA A 1 105 ? 12.072 -1.560 -6.078 1.00 98.75 105 ALA A C 1
ATOM 808 O O . ALA A 1 105 ? 12.139 -2.262 -5.069 1.00 98.75 105 ALA A O 1
ATOM 809 N N . ALA A 1 106 ? 12.852 -1.770 -7.144 1.00 98.69 106 ALA A N 1
ATOM 810 C CA . ALA A 1 106 ? 13.814 -2.872 -7.258 1.00 98.69 106 ALA A CA 1
ATOM 811 C C . ALA A 1 106 ? 14.884 -2.882 -6.153 1.00 98.69 106 ALA A C 1
ATOM 813 O O . ALA A 1 106 ? 15.404 -3.9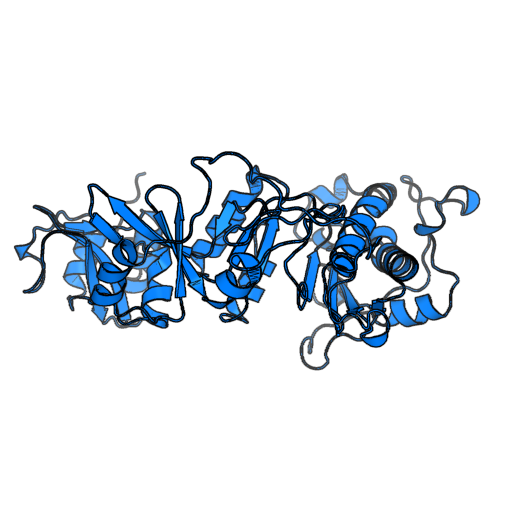35 -5.797 1.00 98.69 106 ALA A O 1
ATOM 814 N N . SER A 1 107 ? 15.216 -1.723 -5.576 1.00 98.12 107 SER A N 1
ATOM 815 C CA . SER A 1 107 ? 16.191 -1.640 -4.479 1.00 98.12 107 SER A CA 1
ATOM 816 C C . SER A 1 107 ? 15.614 -1.924 -3.083 1.00 98.12 107 SER A C 1
ATOM 818 O O . SER A 1 107 ? 16.390 -2.067 -2.135 1.00 98.12 107 SER A O 1
ATOM 820 N N . LEU A 1 108 ? 14.282 -1.932 -2.941 1.00 98.38 108 LEU A N 1
ATOM 821 C CA . LEU A 1 108 ? 13.560 -2.082 -1.669 1.00 98.38 108 LEU A CA 1
ATOM 822 C C . LEU A 1 108 ? 13.131 -3.525 -1.386 1.00 98.38 108 LEU A C 1
ATOM 824 O O . LEU A 1 108 ? 12.931 -3.879 -0.221 1.00 98.38 108 LEU A O 1
ATOM 828 N N . VAL A 1 109 ? 12.969 -4.335 -2.434 1.00 98.69 109 VAL A N 1
ATOM 829 C CA . VAL A 1 109 ? 12.595 -5.742 -2.292 1.00 98.69 109 VAL A CA 1
ATOM 830 C C . VAL A 1 109 ? 13.766 -6.555 -1.752 1.00 98.69 109 VAL A C 1
ATOM 832 O O . VAL A 1 109 ? 14.921 -6.334 -2.123 1.00 98.69 109 VAL A O 1
ATOM 835 N N . ARG A 1 110 ? 13.466 -7.485 -0.847 1.00 98.19 110 ARG A N 1
ATOM 836 C CA . ARG A 1 110 ? 14.445 -8.462 -0.361 1.00 98.19 110 ARG A CA 1
ATOM 837 C C . ARG A 1 110 ? 14.802 -9.474 -1.466 1.00 98.19 110 ARG A C 1
ATOM 839 O O . ARG A 1 110 ? 14.048 -9.587 -2.436 1.00 98.19 110 ARG A O 1
ATOM 846 N N . PRO A 1 111 ? 15.878 -10.261 -1.308 1.00 98.56 111 PRO A N 1
ATOM 847 C CA . PRO A 1 111 ? 16.175 -11.392 -2.188 1.00 98.56 111 PRO A CA 1
ATOM 848 C C . PRO A 1 111 ? 14.957 -12.318 -2.363 1.00 98.56 111 PRO A C 1
ATOM 850 O O . PRO A 1 111 ? 14.305 -12.683 -1.378 1.00 98.56 111 PRO A O 1
ATOM 853 N N . GLY A 1 112 ? 14.615 -12.648 -3.613 1.00 98.50 112 GLY A N 1
ATOM 854 C CA . GLY A 1 112 ? 13.407 -13.402 -3.984 1.00 98.50 112 GLY A CA 1
ATOM 855 C C . GLY A 1 112 ? 12.098 -12.596 -3.999 1.00 98.50 112 GLY A C 1
ATOM 856 O O . GLY A 1 112 ? 11.049 -13.143 -4.338 1.00 98.50 112 GLY A O 1
ATOM 857 N N . GLY A 1 113 ? 12.129 -11.315 -3.623 1.00 98.38 113 GLY A N 1
ATOM 858 C CA . GLY A 1 113 ? 10.966 -10.430 -3.648 1.00 98.38 113 GLY A CA 1
ATOM 859 C C . GLY A 1 113 ? 10.592 -9.968 -5.058 1.00 98.38 113 GLY A C 1
ATOM 860 O O . GLY A 1 113 ? 11.389 -10.068 -5.992 1.00 98.38 113 GLY A O 1
ATOM 861 N N . HIS A 1 114 ? 9.374 -9.447 -5.208 1.00 98.62 114 HIS A N 1
ATOM 862 C CA . HIS A 1 114 ? 8.792 -9.133 -6.518 1.00 98.62 114 HIS A CA 1
ATOM 863 C C . HIS A 1 114 ? 8.502 -7.644 -6.705 1.00 98.62 114 HIS A C 1
ATOM 865 O O . HIS A 1 114 ? 8.060 -6.955 -5.787 1.00 98.62 114 HIS A O 1
ATOM 871 N N . VAL A 1 115 ? 8.686 -7.143 -7.922 1.00 98.81 115 VAL A N 1
ATOM 872 C CA . VAL A 1 115 ? 8.256 -5.802 -8.325 1.00 98.81 115 VAL A CA 1
ATOM 873 C C . VAL A 1 115 ? 7.287 -5.931 -9.488 1.00 98.81 115 VAL A C 1
ATOM 875 O O . VAL A 1 115 ? 7.647 -6.437 -10.546 1.00 98.81 115 VAL A O 1
ATOM 878 N N . VAL A 1 116 ? 6.064 -5.445 -9.303 1.00 98.50 116 VAL A N 1
ATOM 879 C CA . VAL A 1 116 ? 5.109 -5.259 -10.397 1.00 98.50 116 VAL A CA 1
ATOM 880 C C . VAL A 1 116 ? 5.301 -3.853 -10.938 1.00 98.50 116 VAL A C 1
ATOM 882 O O . VAL A 1 116 ? 5.105 -2.889 -10.201 1.00 98.50 116 VAL A O 1
ATOM 885 N N . ILE A 1 117 ? 5.663 -3.726 -12.208 1.00 98.62 117 ILE A N 1
ATOM 886 C CA . ILE A 1 117 ? 5.618 -2.457 -12.935 1.00 98.62 117 ILE A CA 1
ATOM 887 C C . ILE A 1 117 ? 4.314 -2.440 -13.717 1.00 98.62 117 ILE A C 1
ATOM 889 O O . ILE A 1 117 ? 4.013 -3.391 -14.436 1.00 98.62 117 ILE A O 1
ATOM 893 N N . SER A 1 118 ? 3.533 -1.375 -13.574 1.00 97.94 118 SER A N 1
ATOM 894 C CA . SER A 1 118 ? 2.290 -1.233 -14.326 1.00 97.94 118 SER A CA 1
ATOM 895 C C . SER A 1 118 ? 2.020 0.202 -14.740 1.00 97.94 118 SER A C 1
ATOM 897 O O . SER A 1 118 ? 2.374 1.131 -14.011 1.00 97.94 118 SER A O 1
ATOM 899 N N . THR A 1 119 ? 1.360 0.364 -15.884 1.00 98.06 119 THR A N 1
ATOM 900 C CA . THR A 1 119 ? 0.892 1.656 -16.397 1.00 98.06 119 THR A CA 1
ATOM 901 C C . THR A 1 119 ? -0.500 1.492 -17.012 1.00 98.06 119 THR A C 1
ATOM 903 O O . THR A 1 119 ? -0.903 0.398 -17.412 1.00 98.06 119 THR A O 1
ATOM 906 N N . CYS A 1 120 ? -1.237 2.595 -17.133 1.00 96.12 120 CYS A N 1
ATOM 907 C CA . CYS A 1 120 ? -2.421 2.682 -17.988 1.00 96.12 120 CYS A CA 1
ATOM 908 C C . CYS A 1 120 ? -2.104 3.399 -19.313 1.00 96.12 120 CYS A C 1
ATOM 910 O O . CYS A 1 120 ? -2.904 4.206 -19.795 1.00 96.12 120 CYS A O 1
ATOM 912 N N . SER A 1 121 ? -0.934 3.114 -19.895 1.00 95.50 121 SER A N 1
ATOM 913 C CA . SER A 1 121 ? -0.501 3.613 -21.202 1.00 95.50 121 SER A CA 1
ATOM 914 C C . SER A 1 121 ? -0.246 2.470 -22.185 1.00 95.50 121 SER A C 1
ATOM 916 O O . SER A 1 121 ? 0.148 1.373 -21.793 1.00 95.50 121 SER A O 1
ATOM 918 N N . LEU A 1 122 ? -0.469 2.734 -23.472 1.00 94.19 122 LEU A N 1
ATOM 919 C CA . LEU A 1 122 ? -0.105 1.841 -24.573 1.00 94.19 122 LEU A CA 1
ATOM 920 C C . LEU A 1 122 ? 1.267 2.183 -25.180 1.00 94.19 122 LEU A C 1
ATOM 922 O O . LEU A 1 122 ? 1.773 1.403 -25.988 1.00 94.19 122 LEU A O 1
ATOM 926 N N . ASP A 1 123 ? 1.879 3.304 -24.790 1.00 95.69 123 ASP A N 1
ATOM 927 C CA . ASP A 1 123 ? 3.154 3.772 -25.339 1.00 95.69 123 ASP A CA 1
ATOM 928 C C . ASP A 1 123 ? 4.322 2.864 -24.895 1.00 95.69 123 ASP A C 1
ATOM 930 O O . ASP A 1 123 ? 4.546 2.709 -23.690 1.00 95.69 123 ASP A O 1
ATOM 934 N N . PRO A 1 124 ? 5.081 2.249 -25.825 1.00 97.56 124 PRO A N 1
ATOM 935 C CA . PRO A 1 124 ? 6.235 1.425 -25.472 1.00 97.56 124 PRO A CA 1
ATOM 936 C C . PRO A 1 124 ? 7.349 2.180 -24.732 1.00 97.56 124 PRO A C 1
ATOM 938 O O . PRO A 1 124 ? 8.075 1.565 -23.947 1.00 97.56 124 PRO A O 1
ATOM 941 N N . VAL A 1 125 ? 7.464 3.502 -24.900 1.00 97.38 125 VAL A N 1
ATOM 942 C CA . VAL A 1 125 ? 8.444 4.326 -24.170 1.00 97.38 125 VAL A CA 1
ATOM 943 C C . VAL A 1 125 ? 8.150 4.360 -22.669 1.00 97.38 125 VAL A C 1
ATOM 945 O O . VAL A 1 125 ? 9.072 4.451 -21.858 1.00 97.38 125 VAL A O 1
ATOM 948 N N . GLU A 1 126 ? 6.876 4.253 -22.292 1.00 98.06 126 GLU A N 1
ATOM 949 C CA . GLU A 1 126 ? 6.435 4.226 -20.892 1.00 98.06 126 GLU A CA 1
ATOM 950 C C . GLU A 1 126 ? 6.393 2.807 -20.304 1.00 98.06 126 GLU A C 1
ATOM 952 O O . GLU A 1 126 ? 6.217 2.631 -19.097 1.00 98.06 126 GLU A O 1
ATOM 957 N N . ASN A 1 127 ? 6.555 1.792 -21.157 1.00 98.56 127 ASN A N 1
ATOM 958 C CA . ASN A 1 127 ? 6.326 0.389 -20.842 1.00 98.56 127 ASN A CA 1
ATOM 959 C C . ASN A 1 127 ? 7.617 -0.425 -21.001 1.00 98.56 127 ASN A C 1
ATOM 961 O O . ASN A 1 127 ? 8.393 -0.563 -20.054 1.00 98.56 127 ASN A O 1
ATOM 965 N N . GLU A 1 128 ? 7.874 -0.977 -22.184 1.00 98.69 128 GLU A N 1
ATOM 966 C CA . GLU A 1 128 ? 9.013 -1.853 -22.453 1.00 98.69 128 GLU A CA 1
ATOM 967 C C . GLU A 1 128 ? 10.343 -1.129 -22.341 1.00 98.69 128 GLU A C 1
ATOM 969 O O . GLU A 1 128 ? 11.275 -1.685 -21.764 1.00 98.69 128 GLU A O 1
ATOM 974 N N . ALA A 1 129 ? 10.427 0.120 -22.797 1.00 98.62 129 ALA A N 1
ATOM 975 C CA . ALA A 1 129 ? 11.630 0.926 -22.622 1.00 98.62 129 ALA A CA 1
ATOM 976 C C . ALA A 1 129 ? 11.968 1.108 -21.130 1.00 98.62 129 ALA A C 1
ATOM 978 O O . ALA A 1 129 ? 13.123 0.965 -20.731 1.00 98.62 129 ALA A O 1
ATOM 979 N N . VAL A 1 130 ? 10.958 1.353 -20.281 1.00 98.81 130 VAL A N 1
ATOM 980 C CA . VAL A 1 130 ? 11.142 1.468 -18.823 1.00 98.81 130 VAL A CA 1
ATOM 981 C C . VAL A 1 130 ? 11.616 0.144 -18.228 1.00 98.81 130 VAL A C 1
ATOM 983 O O . VAL A 1 130 ? 12.552 0.135 -17.431 1.00 98.81 130 VAL A O 1
ATOM 986 N N . VAL A 1 131 ? 11.000 -0.981 -18.605 1.00 98.81 131 VAL A N 1
ATOM 987 C CA . VAL A 1 131 ? 11.399 -2.311 -18.110 1.00 98.81 131 VAL A CA 1
ATOM 988 C C . VAL A 1 131 ? 12.826 -2.651 -18.539 1.00 98.81 131 VAL A C 1
ATOM 990 O O . VAL A 1 131 ? 13.622 -3.074 -17.700 1.00 98.81 131 VAL A O 1
ATOM 993 N N . ALA A 1 132 ? 13.166 -2.424 -19.808 1.00 98.75 132 ALA A N 1
ATOM 994 C CA . ALA A 1 132 ? 14.503 -2.644 -20.343 1.00 98.75 132 ALA A CA 1
ATOM 995 C C . ALA A 1 132 ? 15.547 -1.826 -19.573 1.00 98.75 132 ALA A C 1
ATOM 997 O O . ALA A 1 132 ? 16.548 -2.373 -19.111 1.00 98.75 132 ALA A O 1
ATOM 998 N N . GLU A 1 133 ? 15.285 -0.537 -19.355 1.00 98.69 133 GLU A N 1
ATOM 999 C CA . GLU A 1 133 ? 16.212 0.339 -18.644 1.00 98.69 133 GLU A CA 1
ATOM 1000 C C . GLU A 1 133 ? 16.355 -0.029 -17.160 1.00 98.69 133 GLU A C 1
ATOM 1002 O O . GLU A 1 133 ? 17.459 -0.026 -16.612 1.00 98.69 133 GLU A O 1
ATOM 1007 N N . VAL A 1 134 ? 15.268 -0.440 -16.502 1.00 98.75 134 VAL A N 1
ATOM 1008 C CA . VAL A 1 134 ? 15.328 -0.950 -15.124 1.00 98.75 134 VAL A CA 1
ATOM 1009 C C . VAL A 1 134 ? 16.179 -2.215 -15.045 1.00 98.75 134 VAL A C 1
ATOM 1011 O O . VAL A 1 134 ? 17.009 -2.310 -14.143 1.00 98.75 134 VAL A O 1
ATOM 1014 N N . LEU A 1 135 ? 16.027 -3.161 -15.975 1.00 98.69 135 LEU A N 1
ATOM 1015 C CA . LEU A 1 135 ? 16.829 -4.390 -16.001 1.00 98.69 135 LEU A CA 1
ATOM 1016 C C . LEU A 1 135 ? 18.315 -4.110 -16.274 1.00 98.69 135 LEU A C 1
ATOM 1018 O O . LEU A 1 135 ? 19.170 -4.739 -15.650 1.00 98.69 135 LEU A O 1
ATOM 1022 N N . ARG A 1 136 ? 18.642 -3.116 -17.112 1.00 98.12 136 ARG A N 1
ATOM 1023 C CA . ARG A 1 136 ? 20.031 -2.648 -17.289 1.00 98.12 136 ARG A CA 1
ATOM 1024 C C . ARG A 1 136 ? 20.612 -2.072 -15.998 1.00 98.12 136 ARG A C 1
ATOM 1026 O O . ARG A 1 136 ? 21.736 -2.397 -15.621 1.00 98.12 136 ARG A O 1
ATOM 1033 N N . GLN A 1 137 ? 19.856 -1.219 -15.305 1.00 98.25 137 GLN A N 1
ATOM 1034 C CA . GLN A 1 137 ? 20.330 -0.535 -14.094 1.00 98.25 137 GLN A CA 1
ATOM 1035 C C . GLN A 1 137 ? 20.284 -1.407 -12.831 1.00 98.25 137 GLN A C 1
ATOM 1037 O O . GLN A 1 137 ? 20.921 -1.081 -11.825 1.00 98.25 137 GLN A O 1
ATOM 1042 N N . CYS A 1 138 ? 19.502 -2.483 -12.849 1.00 98.31 138 CYS A N 1
ATOM 1043 C CA . CYS A 1 138 ? 19.295 -3.399 -11.734 1.00 98.31 138 CYS A CA 1
ATOM 1044 C C . CYS A 1 138 ? 19.567 -4.844 -12.180 1.00 98.31 138 CYS A C 1
ATOM 1046 O O . CYS A 1 138 ? 18.633 -5.641 -12.217 1.00 98.31 138 CYS A O 1
ATOM 1048 N N . PRO A 1 139 ? 20.834 -5.224 -12.444 1.00 97.25 139 PRO A N 1
ATOM 1049 C CA . PRO A 1 139 ? 21.187 -6.565 -12.931 1.00 97.25 139 PRO A CA 1
ATOM 1050 C C . PRO A 1 139 ? 20.930 -7.696 -11.914 1.00 97.25 139 PRO A C 1
ATOM 1052 O O . PRO A 1 139 ? 21.158 -8.861 -12.212 1.00 97.25 139 PRO A O 1
ATOM 1055 N N . TRP A 1 140 ? 20.480 -7.364 -10.699 1.00 98.12 140 TRP A N 1
ATOM 1056 C CA . TRP A 1 140 ? 20.000 -8.316 -9.688 1.00 98.12 140 TRP A CA 1
ATOM 1057 C C . TRP A 1 140 ? 18.502 -8.640 -9.827 1.00 98.12 140 TRP A C 1
ATOM 1059 O O . TRP A 1 140 ? 17.961 -9.394 -9.017 1.00 98.12 140 TRP A O 1
ATOM 1069 N N . MET A 1 141 ? 17.819 -8.036 -10.800 1.00 98.69 141 MET A N 1
ATOM 1070 C CA . MET A 1 141 ? 16.421 -8.295 -11.127 1.00 98.69 141 MET A CA 1
ATOM 1071 C C . MET A 1 141 ? 16.324 -9.062 -12.444 1.00 98.69 141 MET A C 1
ATOM 1073 O O . MET A 1 141 ? 17.109 -8.840 -13.362 1.00 98.69 141 MET A O 1
ATOM 1077 N N . GLU A 1 142 ? 15.304 -9.898 -12.559 1.00 98.50 142 GLU A N 1
ATOM 1078 C CA . GLU A 1 142 ? 14.942 -10.607 -13.786 1.00 98.50 142 GL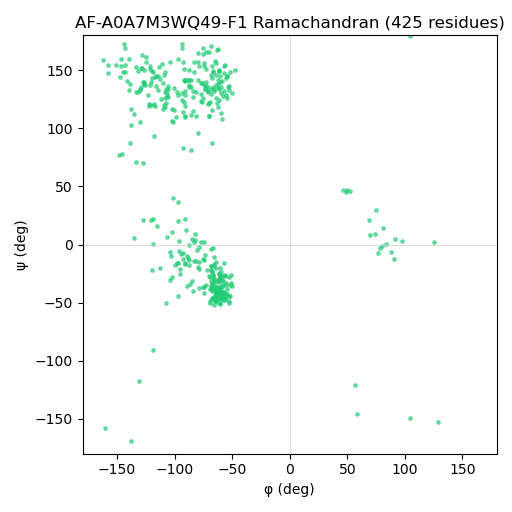U A CA 1
ATOM 1079 C C . GLU A 1 142 ? 13.440 -10.455 -14.052 1.00 98.50 142 GLU A C 1
ATOM 1081 O O . GLU A 1 142 ? 12.652 -10.337 -13.110 1.00 98.50 142 GLU A O 1
ATOM 1086 N N . ALA A 1 143 ? 13.029 -10.453 -15.320 1.00 98.56 143 ALA A N 1
ATOM 1087 C CA . ALA A 1 143 ? 11.615 -10.571 -15.663 1.00 98.56 143 ALA A CA 1
ATOM 1088 C C . ALA A 1 143 ? 11.168 -12.027 -15.503 1.00 98.56 143 ALA A C 1
ATOM 1090 O O . ALA A 1 143 ? 11.892 -12.947 -15.879 1.00 98.56 143 ALA A O 1
ATOM 1091 N N . VAL A 1 144 ? 9.971 -12.233 -14.963 1.00 98.06 144 VAL A N 1
ATOM 1092 C CA . VAL A 1 144 ? 9.374 -13.564 -14.805 1.00 98.06 144 VAL A CA 1
ATOM 1093 C C . VAL A 1 144 ? 7.963 -13.582 -15.398 1.00 98.06 144 VAL A C 1
ATOM 1095 O O . VAL A 1 144 ? 7.302 -12.538 -15.421 1.00 98.06 144 VAL A O 1
ATOM 1098 N N . PRO A 1 145 ? 7.472 -14.742 -15.875 1.00 96.00 145 PRO A N 1
ATOM 1099 C CA . PRO A 1 145 ? 6.096 -14.863 -16.345 1.00 96.00 145 PRO A CA 1
ATOM 1100 C C . PRO A 1 145 ? 5.087 -14.468 -15.260 1.00 96.00 145 PRO A C 1
ATOM 1102 O O . PRO A 1 145 ? 5.306 -14.711 -14.069 1.00 96.00 145 PRO A O 1
ATOM 1105 N N . LEU A 1 146 ? 3.950 -13.897 -15.669 1.00 91.94 146 LEU A N 1
ATOM 1106 C CA . LEU A 1 146 ? 2.821 -13.722 -14.754 1.00 91.94 146 LEU A CA 1
ATOM 1107 C C . LEU A 1 146 ? 2.285 -15.097 -14.307 1.00 91.94 146 LEU A C 1
ATOM 1109 O O . LEU A 1 146 ? 2.285 -16.025 -15.115 1.00 91.94 146 LEU A O 1
ATOM 1113 N N . PRO A 1 147 ? 1.798 -15.242 -13.058 1.00 88.00 147 PRO A N 1
ATOM 1114 C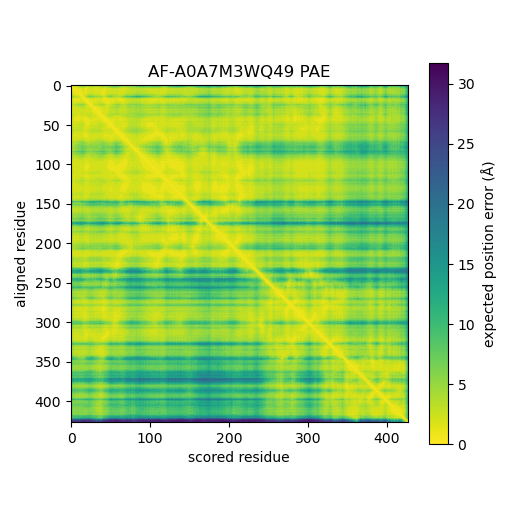 CA . PRO A 1 147 ? 1.224 -16.500 -12.589 1.00 88.00 147 PRO A CA 1
ATOM 1115 C C . PRO A 1 147 ? 0.046 -16.967 -13.457 1.00 88.00 147 PRO A C 1
ATOM 1117 O O . PRO A 1 147 ? -0.911 -16.217 -13.666 1.00 88.00 147 PRO A O 1
ATOM 1120 N N . GLU A 1 148 ? 0.104 -18.217 -13.913 1.00 83.94 148 GLU A N 1
ATOM 1121 C CA . GLU A 1 148 ? -0.973 -18.875 -14.663 1.00 83.94 148 GLU A CA 1
ATOM 1122 C C . GLU A 1 148 ? -2.248 -19.033 -13.810 1.00 83.94 148 GLU A C 1
ATOM 1124 O O . GLU A 1 148 ? -2.199 -19.026 -12.575 1.00 83.94 148 GLU A O 1
ATOM 1129 N N . GLY A 1 149 ? -3.415 -19.146 -14.454 1.00 82.94 149 GLY A N 1
ATOM 1130 C CA . GLY A 1 149 ? -4.696 -19.415 -13.784 1.00 82.94 149 GLY A CA 1
ATOM 1131 C C . GLY A 1 149 ? -5.331 -18.220 -13.058 1.00 82.94 149 GLY A C 1
ATOM 1132 O O . GLY A 1 149 ? -6.443 -18.311 -12.542 1.00 82.94 149 GLY A O 1
ATOM 1133 N N . ARG A 1 150 ? -4.625 -17.086 -12.948 1.00 81.25 150 ARG A N 1
ATOM 1134 C CA . ARG A 1 150 ? -5.112 -15.878 -12.247 1.00 81.25 150 ARG A CA 1
ATOM 1135 C C . ARG A 1 150 ? -5.763 -14.853 -13.166 1.00 81.25 150 ARG A C 1
ATOM 1137 O O . ARG A 1 150 ? -6.498 -14.000 -12.677 1.00 81.25 150 ARG A O 1
ATOM 1144 N N . LEU A 1 151 ? -5.452 -14.916 -14.457 1.00 85.88 151 LEU A N 1
ATOM 1145 C CA . LEU A 1 151 ? -5.894 -13.969 -15.484 1.00 85.88 151 LEU A CA 1
ATOM 1146 C C . LEU A 1 151 ? -6.694 -14.677 -16.587 1.00 85.88 151 LEU A C 1
ATOM 1148 O O . LEU A 1 151 ? -6.798 -14.169 -17.701 1.00 85.88 151 LEU A O 1
ATOM 1152 N N . ASP A 1 152 ? -7.238 -15.854 -16.277 1.00 85.81 152 ASP A N 1
ATOM 1153 C CA . ASP A 1 152 ? -8.026 -16.645 -17.214 1.00 85.81 152 ASP A CA 1
ATOM 1154 C C . ASP A 1 152 ? -9.241 -15.840 -17.688 1.00 85.81 152 ASP A C 1
ATOM 1156 O O . ASP A 1 152 ? -9.922 -15.176 -16.904 1.00 85.81 152 ASP A O 1
ATOM 1160 N N . GLY A 1 153 ? -9.494 -15.880 -18.995 1.00 88.69 153 GLY A N 1
ATOM 1161 C CA . GLY A 1 153 ? -10.542 -15.090 -19.641 1.00 88.69 153 GLY A CA 1
ATOM 1162 C C . GLY A 1 153 ? -10.112 -13.688 -20.085 1.00 88.69 153 GLY A C 1
ATOM 1163 O O . GLY A 1 153 ? -10.886 -13.038 -20.782 1.00 88.69 153 GLY A O 1
ATOM 1164 N N . LEU A 1 154 ? -8.897 -13.232 -19.752 1.00 91.88 154 LEU A N 1
ATOM 1165 C CA . LEU A 1 154 ? -8.317 -12.027 -20.350 1.00 91.88 154 LEU A CA 1
ATOM 1166 C C . LEU A 1 154 ? -7.445 -12.379 -21.556 1.00 91.88 154 LEU A C 1
ATOM 1168 O O . LEU A 1 154 ? -6.533 -13.203 -21.478 1.00 91.88 154 LEU A O 1
ATOM 1172 N N . HIS A 1 155 ? -7.682 -11.693 -22.667 1.00 94.44 155 HIS A N 1
ATOM 1173 C CA . HIS A 1 155 ? -6.807 -11.717 -23.828 1.00 94.44 155 HIS A CA 1
ATOM 1174 C C . HIS A 1 155 ? -5.639 -10.756 -23.598 1.00 94.44 155 HIS A C 1
ATOM 1176 O O . HIS A 1 155 ? -5.807 -9.534 -23.556 1.00 94.44 155 HIS A O 1
ATOM 1182 N N . LEU A 1 156 ? -4.443 -11.316 -23.428 1.00 94.31 156 LEU A N 1
ATOM 1183 C CA . LEU A 1 156 ? -3.218 -10.565 -23.178 1.00 94.31 156 LEU A CA 1
ATOM 1184 C C . LEU A 1 156 ? -2.263 -10.734 -24.356 1.00 94.31 156 LEU A C 1
ATOM 1186 O O . LEU A 1 156 ? -2.008 -11.855 -24.795 1.00 94.31 156 LEU A O 1
ATOM 1190 N N . ARG A 1 157 ? -1.694 -9.626 -24.831 1.00 95.94 157 ARG A N 1
ATOM 1191 C CA . ARG A 1 157 ? -0.609 -9.637 -25.819 1.00 95.94 157 ARG A CA 1
ATOM 1192 C C . ARG A 1 157 ? 0.742 -9.628 -25.108 1.00 95.94 157 ARG A C 1
ATOM 1194 O O . ARG A 1 157 ? 0.856 -9.105 -23.997 1.00 95.94 157 ARG A O 1
ATOM 1201 N N . GLU A 1 158 ? 1.759 -10.201 -25.740 1.00 97.12 158 GLU A N 1
ATOM 1202 C CA . GLU A 1 158 ? 3.141 -10.093 -25.262 1.00 97.12 158 GLU A CA 1
ATOM 1203 C C . GLU A 1 158 ? 3.638 -8.641 -25.318 1.00 97.12 158 GLU A C 1
ATOM 1205 O O . GLU A 1 158 ? 3.105 -7.809 -26.062 1.00 97.12 158 GLU A O 1
ATOM 1210 N N . GLY A 1 159 ? 4.660 -8.338 -24.518 1.00 98.00 159 GLY A N 1
ATOM 1211 C CA . GLY A 1 159 ? 5.404 -7.091 -24.643 1.00 98.00 159 GLY A CA 1
ATOM 1212 C C . GLY A 1 159 ? 6.084 -6.964 -26.005 1.00 98.00 159 GLY A C 1
ATOM 1213 O O . GLY A 1 159 ? 6.457 -7.951 -26.642 1.00 98.00 159 GLY A O 1
ATOM 1214 N N . LEU A 1 160 ? 6.247 -5.726 -26.456 1.00 98.38 160 LEU A N 1
ATOM 1215 C CA . LEU A 1 160 ? 6.893 -5.414 -27.724 1.00 98.38 160 LEU A CA 1
ATOM 1216 C C . LEU A 1 160 ? 8.412 -5.537 -27.598 1.00 98.38 160 LEU A C 1
ATO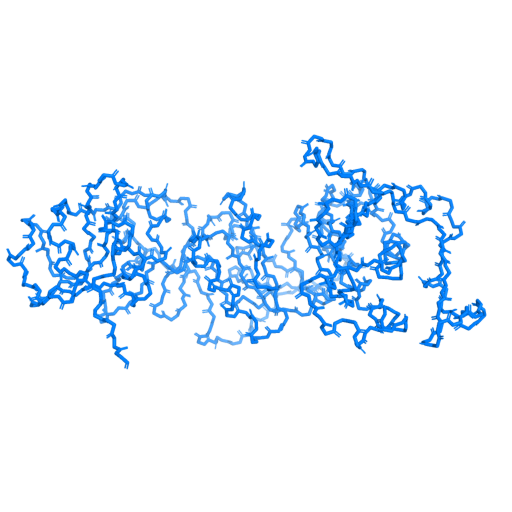M 1218 O O . LEU A 1 160 ? 9.011 -5.073 -26.634 1.00 98.38 160 LEU A O 1
ATOM 1222 N N . THR A 1 161 ? 9.057 -6.103 -28.612 1.00 98.00 161 THR A N 1
ATOM 1223 C CA . THR A 1 161 ? 10.528 -6.106 -28.729 1.00 98.00 161 THR A CA 1
ATOM 1224 C C . THR A 1 161 ? 11.037 -5.101 -29.760 1.00 98.00 161 THR A C 1
ATOM 1226 O O . THR A 1 161 ? 12.242 -4.915 -29.885 1.00 98.00 161 THR A O 1
ATOM 1229 N N . ASP A 1 162 ? 10.128 -4.470 -30.504 1.00 97.31 162 ASP A N 1
ATOM 1230 C CA . ASP A 1 162 ? 10.422 -3.461 -31.517 1.00 97.31 162 ASP A CA 1
ATOM 1231 C C . ASP A 1 162 ? 9.290 -2.425 -31.581 1.00 97.31 162 ASP A C 1
ATOM 1233 O O . ASP A 1 162 ? 8.119 -2.758 -31.376 1.00 97.31 162 ASP A O 1
ATOM 1237 N N . TRP A 1 163 ? 9.642 -1.163 -31.827 1.00 96.69 163 TRP A N 1
ATOM 1238 C CA . TRP A 1 163 ? 8.705 -0.047 -31.959 1.00 96.69 163 TRP A CA 1
ATOM 1239 C C . TRP A 1 163 ? 9.348 1.152 -32.658 1.00 96.69 163 TRP A C 1
ATOM 1241 O O . TRP A 1 163 ? 10.565 1.336 -32.672 1.00 96.69 163 TRP A O 1
ATOM 1251 N N . THR A 1 164 ? 8.495 2.009 -33.216 1.00 94.94 164 THR A N 1
ATOM 1252 C CA . THR A 1 164 ? 8.900 3.253 -33.877 1.00 94.94 164 THR A CA 1
ATOM 1253 C C . THR A 1 164 ? 8.570 4.451 -32.996 1.00 94.94 164 THR A C 1
ATOM 1255 O O . THR A 1 164 ? 7.480 4.531 -32.434 1.00 94.94 164 THR A O 1
ATOM 1258 N N . LEU A 1 165 ? 9.504 5.398 -32.890 1.00 95.00 165 LEU A N 1
ATOM 1259 C CA . LEU A 1 165 ? 9.273 6.663 -32.198 1.00 95.00 165 LEU A CA 1
ATOM 1260 C C . LEU A 1 165 ? 8.682 7.695 -33.154 1.00 95.00 165 LEU A C 1
ATOM 1262 O O . LEU A 1 165 ? 9.093 7.780 -34.310 1.00 95.00 165 LEU A O 1
ATOM 1266 N N . LEU A 1 166 ? 7.747 8.499 -32.649 1.00 94.06 166 LEU A N 1
ATOM 1267 C CA . LEU A 1 166 ? 7.070 9.539 -33.420 1.00 94.06 166 LEU A CA 1
ATOM 1268 C C . LEU A 1 166 ? 7.381 10.941 -32.875 1.00 94.06 166 LEU A C 1
ATOM 1270 O O . LEU A 1 166 ? 7.520 11.138 -31.661 1.00 94.06 166 LEU A O 1
ATOM 1274 N N . ASN A 1 167 ? 7.472 11.913 -33.776 1.00 94.06 167 ASN A N 1
ATOM 1275 C CA . ASN A 1 167 ? 7.373 13.342 -33.492 1.00 94.06 167 ASN A CA 1
ATOM 1276 C C . ASN A 1 167 ? 5.919 13.720 -33.174 1.00 94.06 167 ASN A C 1
ATOM 1278 O O . ASN A 1 167 ? 4.995 12.960 -33.458 1.00 94.06 167 ASN A O 1
ATOM 1282 N N . ASP A 1 168 ? 5.703 14.909 -32.609 1.00 94.06 168 ASP A N 1
ATOM 1283 C CA . ASP A 1 168 ? 4.357 15.354 -32.216 1.00 94.06 168 ASP A CA 1
ATOM 1284 C C . ASP A 1 168 ? 3.419 15.619 -33.402 1.00 94.06 168 ASP A C 1
ATOM 1286 O O . ASP A 1 168 ? 2.202 15.597 -33.240 1.00 94.06 168 ASP A O 1
ATOM 1290 N N . ASP A 1 169 ? 3.973 15.805 -34.599 1.00 93.06 169 ASP A N 1
ATOM 1291 C CA . ASP A 1 169 ? 3.232 15.886 -35.861 1.00 93.06 169 ASP A CA 1
ATOM 1292 C C . ASP A 1 169 ? 2.893 14.504 -36.462 1.00 93.06 169 ASP A C 1
ATOM 1294 O O . ASP A 1 169 ? 2.309 14.423 -37.542 1.00 93.06 169 ASP A O 1
ATOM 1298 N N . GLY A 1 170 ? 3.253 13.413 -35.777 1.00 90.12 170 GLY A N 1
ATOM 1299 C CA . GLY A 1 170 ? 3.015 12.036 -36.211 1.00 90.12 170 GLY A CA 1
ATOM 1300 C C . GLY A 1 170 ? 4.055 11.482 -37.188 1.00 90.12 170 GLY A C 1
ATOM 1301 O O . GLY A 1 170 ? 3.943 10.322 -37.589 1.00 90.12 170 GLY A O 1
ATOM 1302 N N . THR A 1 171 ? 5.074 12.257 -37.566 1.00 95.12 171 THR A N 1
ATOM 1303 C CA . THR A 1 171 ? 6.176 11.758 -38.403 1.00 95.12 171 THR A CA 1
ATOM 1304 C C . THR A 1 171 ? 7.123 10.865 -37.602 1.00 95.12 171 THR A C 1
ATOM 1306 O O . THR A 1 171 ? 7.206 10.958 -36.379 1.00 95.12 171 THR A O 1
ATOM 1309 N N . VAL A 1 172 ? 7.858 9.980 -38.279 1.00 95.50 172 VAL A N 1
ATOM 1310 C CA . VAL A 1 172 ? 8.855 9.124 -37.620 1.00 95.50 172 VAL A CA 1
ATOM 1311 C C . VAL A 1 172 ? 10.021 9.976 -37.117 1.00 95.50 172 VAL A C 1
ATOM 1313 O O . VAL A 1 172 ? 10.599 10.757 -37.871 1.00 95.50 172 VAL A O 1
ATOM 1316 N N . LEU A 1 173 ? 10.383 9.805 -35.846 1.00 92.56 173 LEU A N 1
ATOM 1317 C CA . LEU A 1 173 ? 11.556 10.437 -35.253 1.00 92.56 173 LEU A CA 1
ATOM 1318 C C . LEU A 1 173 ? 12.828 9.725 -35.735 1.00 92.56 173 LEU A C 1
ATOM 1320 O O . LEU A 1 173 ? 12.968 8.509 -35.583 1.00 92.56 173 LEU A O 1
ATOM 1324 N N . GLU A 1 174 ? 13.767 10.490 -36.291 1.00 87.94 174 GLU A N 1
ATOM 1325 C CA . GLU A 1 174 ? 15.075 9.978 -36.706 1.00 87.94 174 GLU A CA 1
ATOM 1326 C C . GLU A 1 174 ? 15.843 9.418 -35.493 1.00 87.94 174 GLU A C 1
ATOM 1328 O O . GLU A 1 174 ? 15.888 10.033 -34.424 1.00 87.94 174 GLU A O 1
ATOM 1333 N N . LYS A 1 175 ? 16.433 8.221 -35.638 1.00 80.12 175 LYS A N 1
ATOM 1334 C CA . LYS A 1 175 ? 17.047 7.486 -34.514 1.00 80.12 175 LYS A CA 1
ATOM 1335 C C . LYS A 1 175 ? 18.217 8.230 -33.866 1.00 80.12 175 LYS A C 1
ATOM 1337 O O . LYS A 1 175 ? 18.437 8.071 -32.673 1.00 80.12 175 LYS A O 1
ATOM 1342 N N . ASP A 1 176 ? 18.954 9.024 -34.632 1.00 82.56 176 ASP A N 1
ATOM 1343 C CA . ASP A 1 176 ? 20.073 9.856 -34.171 1.00 82.56 176 ASP A CA 1
ATOM 1344 C C . ASP A 1 176 ? 19.632 11.018 -33.265 1.00 82.56 176 ASP A C 1
ATOM 1346 O O . ASP A 1 176 ? 20.424 11.509 -32.462 1.00 82.56 176 ASP A O 1
ATOM 1350 N N . ARG A 1 177 ? 18.360 11.426 -33.349 1.00 83.75 177 ARG A N 1
ATOM 1351 C CA . ARG A 1 177 ? 17.750 12.445 -32.480 1.00 83.75 177 ARG A CA 1
ATOM 1352 C C . ARG A 1 177 ? 17.057 11.862 -31.250 1.00 83.75 177 ARG A C 1
ATOM 1354 O O . ARG A 1 177 ? 16.596 12.621 -30.399 1.00 83.75 177 ARG A O 1
ATOM 1361 N N . ALA A 1 178 ? 16.942 10.540 -31.159 1.00 88.50 178 ALA A N 1
ATOM 1362 C CA . ALA A 1 178 ? 16.299 9.864 -30.043 1.00 88.50 178 ALA A CA 1
ATOM 1363 C C . ALA A 1 178 ? 17.307 9.515 -28.938 1.00 88.50 178 ALA A C 1
ATOM 1365 O O . ALA A 1 178 ? 18.420 9.066 -29.204 1.00 88.50 178 ALA A O 1
ATOM 1366 N N . GLU A 1 179 ? 16.897 9.651 -27.675 1.00 92.50 179 GLU A N 1
ATOM 1367 C CA . GLU A 1 179 ? 17.659 9.071 -26.565 1.00 92.50 179 GLU A CA 1
ATOM 1368 C C . GLU A 1 179 ? 17.634 7.539 -26.667 1.00 92.50 179 GLU A C 1
ATOM 1370 O O . GLU A 1 179 ? 16.575 6.935 -26.847 1.00 92.50 179 GLU A O 1
ATOM 1375 N N . VAL A 1 180 ? 18.801 6.906 -26.509 1.00 93.31 180 VAL A N 1
ATOM 1376 C CA . VAL A 1 180 ? 18.988 5.454 -26.689 1.00 93.31 180 VAL A CA 1
ATOM 1377 C C . VAL A 1 180 ? 18.031 4.630 -25.827 1.00 93.31 180 VAL A C 1
ATOM 1379 O O . VAL A 1 180 ? 17.494 3.629 -26.285 1.00 93.31 180 VAL A O 1
ATOM 1382 N N . GLN A 1 181 ? 17.765 5.073 -24.600 1.00 94.19 181 GLN A N 1
ATOM 1383 C CA . GLN A 1 181 ? 16.856 4.400 -23.668 1.00 94.19 181 GLN A CA 1
ATOM 1384 C C . GLN A 1 181 ? 15.380 4.397 -24.125 1.00 94.19 181 GLN A C 1
ATOM 1386 O O . GLN A 1 181 ? 14.600 3.600 -23.620 1.00 94.19 181 GLN A O 1
ATOM 1391 N N . HIS A 1 182 ? 14.983 5.269 -25.064 1.00 96.19 182 HIS A N 1
ATOM 1392 C CA . HIS A 1 182 ? 13.628 5.291 -25.635 1.00 96.19 182 HIS A CA 1
ATOM 1393 C C . HIS A 1 182 ? 13.488 4.348 -26.837 1.00 96.19 182 HIS A C 1
ATOM 1395 O O . HIS A 1 182 ? 12.369 4.038 -27.252 1.00 96.19 182 HIS A O 1
ATOM 1401 N N . LEU A 1 183 ? 14.607 3.927 -27.429 1.00 96.56 183 LEU A N 1
ATOM 1402 C CA . LEU A 1 183 ? 14.625 3.018 -28.568 1.00 96.56 183 LEU A CA 1
ATOM 1403 C C . LEU A 1 183 ? 14.434 1.563 -28.106 1.00 96.56 183 LEU A C 1
ATOM 1405 O O . LEU A 1 183 ? 14.744 1.235 -26.956 1.00 96.56 183 LEU A O 1
ATOM 1409 N N . PRO A 1 184 ? 13.966 0.673 -29.000 1.00 97.12 184 PRO A N 1
ATOM 1410 C CA . PRO A 1 184 ? 13.962 -0.759 -28.734 1.00 97.12 184 PRO A CA 1
ATOM 1411 C C . PRO A 1 184 ? 15.351 -1.254 -28.314 1.00 97.12 184 PRO A C 1
ATOM 1413 O O . PRO A 1 184 ? 16.347 -0.852 -28.929 1.00 97.12 184 PRO A O 1
ATOM 1416 N N . PRO A 1 185 ? 15.453 -2.118 -27.286 1.00 96.62 185 PRO A N 1
ATOM 1417 C CA . PRO A 1 185 ? 16.730 -2.706 -26.912 1.00 96.62 185 PRO A CA 1
ATOM 1418 C C . PRO A 1 185 ? 17.297 -3.536 -28.065 1.00 96.62 185 PRO A C 1
ATOM 1420 O O . PRO A 1 185 ? 16.555 -4.126 -28.850 1.00 96.62 185 PRO A O 1
ATOM 1423 N N . VAL A 1 186 ? 18.622 -3.606 -28.148 1.00 95.50 186 VAL A N 1
ATOM 1424 C CA . VAL A 1 186 ? 19.333 -4.478 -29.102 1.00 95.50 186 VAL A CA 1
ATOM 1425 C C . VAL A 1 186 ? 19.772 -5.785 -28.447 1.00 95.50 186 VAL A C 1
ATOM 1427 O O . VAL A 1 186 ? 20.136 -6.740 -29.128 1.00 95.50 186 VAL A O 1
ATOM 1430 N N . GLU A 1 187 ? 19.766 -5.821 -27.117 1.00 96.94 187 GLU A N 1
ATOM 1431 C CA . GLU A 1 187 ? 20.237 -6.938 -26.318 1.00 96.94 187 GLU A CA 1
ATOM 1432 C C . GLU A 1 187 ? 19.205 -8.081 -26.309 1.00 96.94 187 GLU A C 1
ATOM 1434 O O . GLU A 1 187 ? 18.055 -7.897 -25.905 1.00 96.94 187 GLU A O 1
ATOM 1439 N N . SER A 1 188 ? 19.616 -9.284 -26.727 1.00 96.56 188 SER A N 1
ATOM 1440 C CA . SER A 1 188 ? 18.716 -10.442 -26.867 1.00 96.56 188 SER A CA 1
ATOM 1441 C C . SER A 1 188 ? 18.080 -10.877 -25.545 1.00 96.56 188 SER A C 1
ATOM 1443 O O . SER A 1 188 ? 16.902 -11.215 -25.506 1.00 96.56 188 SER A O 1
ATOM 1445 N N . ASN A 1 189 ? 18.822 -10.792 -24.439 1.00 96.62 189 ASN A N 1
ATOM 1446 C CA . ASN A 1 189 ? 18.297 -11.084 -23.106 1.00 96.62 189 ASN A CA 1
ATOM 1447 C C . ASN A 1 189 ? 17.171 -10.121 -22.696 1.00 96.62 189 ASN A C 1
ATOM 1449 O O . ASN A 1 189 ? 16.267 -10.513 -21.960 1.00 96.62 189 ASN A O 1
ATOM 1453 N N . LEU A 1 190 ? 17.203 -8.869 -23.168 1.00 98.06 190 LEU A N 1
ATOM 1454 C CA . LEU A 1 190 ? 16.109 -7.930 -22.943 1.00 98.06 190 LEU A CA 1
ATOM 1455 C C . LEU A 1 190 ? 14.912 -8.264 -23.834 1.00 98.06 190 LEU A C 1
ATOM 1457 O O . LEU A 1 190 ? 13.790 -8.166 -23.356 1.00 98.06 190 LEU A O 1
ATOM 1461 N N . HIS A 1 191 ? 15.105 -8.724 -25.075 1.00 97.94 191 HIS A N 1
ATOM 1462 C CA . HIS A 1 191 ? 13.986 -9.211 -25.903 1.00 97.94 191 HIS A CA 1
ATOM 1463 C C . HIS A 1 191 ? 13.237 -10.357 -25.230 1.00 97.94 191 HIS A C 1
ATOM 1465 O O . HIS A 1 191 ? 12.010 -10.312 -25.138 1.00 97.94 191 HIS A O 1
ATOM 1471 N N . ASP A 1 192 ? 13.969 -11.341 -24.711 1.00 98.06 192 ASP A N 1
ATOM 1472 C CA . ASP A 1 192 ? 13.375 -12.474 -24.002 1.00 98.06 192 ASP A CA 1
ATOM 1473 C C . ASP A 1 192 ? 12.619 -12.011 -22.751 1.00 98.06 192 ASP A C 1
ATOM 1475 O O . ASP A 1 192 ? 11.482 -12.424 -22.525 1.00 98.06 192 ASP A O 1
ATOM 1479 N N . ALA A 1 193 ? 13.195 -11.083 -21.980 1.00 98.19 193 ALA A N 1
ATOM 1480 C CA . ALA A 1 193 ? 12.535 -10.494 -20.818 1.00 98.19 193 ALA A CA 1
ATOM 1481 C C . ALA A 1 193 ? 11.258 -9.714 -21.186 1.00 98.19 193 ALA A C 1
ATOM 1483 O O . ALA A 1 193 ? 10.250 -9.815 -20.484 1.00 98.19 193 ALA A O 1
ATOM 1484 N N . LEU A 1 194 ? 11.273 -8.947 -22.280 1.00 98.50 194 LEU A N 1
ATOM 1485 C CA . LEU A 1 194 ? 10.130 -8.141 -22.715 1.00 98.50 194 LEU A CA 1
ATOM 1486 C C . LEU A 1 194 ? 8.952 -9.002 -23.185 1.00 98.50 194 LEU A C 1
ATOM 1488 O O . LEU A 1 194 ? 7.806 -8.662 -22.903 1.00 98.50 194 LEU A O 1
ATOM 1492 N N . ARG A 1 195 ? 9.202 -10.167 -23.791 1.00 98.06 195 ARG A N 1
ATOM 1493 C CA . ARG A 1 195 ? 8.136 -11.124 -24.152 1.00 98.06 195 ARG A CA 1
ATOM 1494 C C . ARG A 1 195 ? 7.394 -11.697 -22.940 1.00 98.06 195 ARG A C 1
ATOM 1496 O O . ARG A 1 195 ? 6.264 -12.170 -23.068 1.00 98.06 195 ARG A O 1
ATOM 1503 N N . LEU A 1 196 ? 7.985 -11.637 -21.745 1.00 97.94 196 LEU A N 1
ATOM 1504 C CA . LEU A 1 196 ? 7.331 -12.058 -20.500 1.00 97.94 196 LEU A CA 1
ATOM 1505 C C . LEU A 1 196 ? 6.355 -11.011 -19.950 1.00 97.94 196 LEU A C 1
ATOM 1507 O O . LEU A 1 196 ? 5.524 -11.342 -19.100 1.00 97.94 196 LEU A O 1
ATOM 1511 N N . THR A 1 197 ? 6.415 -9.766 -20.426 1.00 98.00 197 THR A N 1
ATOM 1512 C CA . THR A 1 197 ? 5.468 -8.724 -20.016 1.00 98.00 197 THR A CA 1
ATOM 1513 C C . THR A 1 197 ? 4.148 -8.862 -20.771 1.00 98.00 197 THR A C 1
ATOM 1515 O O . THR A 1 197 ? 4.030 -9.627 -21.737 1.00 98.00 197 THR A O 1
ATOM 1518 N N . ARG A 1 198 ? 3.099 -8.196 -20.281 1.00 96.88 198 ARG A N 1
ATOM 1519 C CA . ARG A 1 198 ? 1.747 -8.319 -20.828 1.00 96.88 198 ARG A CA 1
ATOM 1520 C C . ARG A 1 198 ? 1.127 -6.963 -21.109 1.00 96.88 198 ARG A C 1
ATOM 1522 O O . ARG A 1 198 ? 1.148 -6.057 -20.273 1.00 96.88 198 ARG A O 1
ATOM 1529 N N . ARG A 1 199 ? 0.507 -6.875 -22.280 1.00 97.00 199 ARG A N 1
ATOM 1530 C CA . ARG A 1 199 ? -0.323 -5.765 -22.734 1.00 97.00 199 ARG A CA 1
ATOM 1531 C C . ARG A 1 199 ? -1.781 -6.191 -22.740 1.00 97.00 199 ARG A C 1
ATOM 1533 O O . ARG A 1 199 ? -2.150 -7.175 -23.376 1.00 97.00 199 ARG A O 1
ATOM 1540 N N . LEU A 1 200 ? -2.606 -5.412 -22.060 1.00 95.62 200 LEU A N 1
ATOM 1541 C CA . LEU A 1 200 ? -4.054 -5.476 -22.140 1.00 95.62 200 LEU A CA 1
ATOM 1542 C C . LEU A 1 200 ? -4.511 -4.373 -23.092 1.00 95.62 200 LEU A C 1
ATOM 1544 O O . LEU A 1 200 ? -4.409 -3.186 -22.772 1.00 95.62 200 LEU A O 1
ATOM 1548 N N . HIS A 1 201 ? -4.991 -4.762 -24.266 1.00 94.31 201 HIS A N 1
ATOM 1549 C CA . HIS A 1 201 ? -5.539 -3.823 -25.236 1.00 94.31 201 HIS A CA 1
ATOM 1550 C C . HIS A 1 201 ? -7.043 -3.611 -25.002 1.00 94.31 201 HIS A C 1
ATOM 1552 O O . HIS A 1 201 ? -7.746 -4.579 -24.685 1.00 94.31 201 HIS A O 1
ATOM 1558 N N . PRO A 1 202 ? -7.556 -2.374 -25.168 1.00 92.81 202 PRO A N 1
ATOM 1559 C CA . PRO A 1 202 ? -8.977 -2.082 -24.989 1.00 92.81 202 PRO A CA 1
ATOM 1560 C C . PRO A 1 202 ? -9.901 -2.955 -25.850 1.00 92.81 202 PRO A C 1
ATOM 1562 O O . PRO A 1 202 ? -10.938 -3.417 -25.376 1.00 92.81 202 PRO A O 1
ATOM 1565 N N . GLU A 1 203 ? -9.544 -3.166 -27.117 1.00 93.19 203 GLU A N 1
ATOM 1566 C CA . GLU A 1 203 ? -10.327 -3.914 -28.106 1.00 93.19 203 GLU A CA 1
ATOM 1567 C C . GLU A 1 203 ? -10.383 -5.422 -27.841 1.00 93.19 203 GLU A C 1
ATOM 1569 O O . GLU A 1 203 ? -11.370 -6.060 -28.192 1.00 93.19 203 GLU A O 1
ATOM 1574 N N . ASP A 1 204 ? -9.375 -5.978 -27.170 1.00 94.31 204 ASP A N 1
ATOM 1575 C CA . ASP A 1 204 ? -9.270 -7.424 -26.955 1.00 94.31 204 ASP A CA 1
ATOM 1576 C C . ASP A 1 204 ? -10.177 -7.929 -25.821 1.00 94.31 204 ASP A C 1
ATOM 1578 O O . ASP A 1 204 ? -10.476 -9.121 -25.755 1.00 94.31 204 ASP A O 1
ATOM 1582 N N . ASN A 1 205 ? -10.585 -7.032 -24.915 1.00 91.88 205 ASN A N 1
ATOM 1583 C CA . ASN A 1 205 ? -11.246 -7.370 -23.646 1.00 91.88 205 ASN A CA 1
ATOM 1584 C C . ASN A 1 205 ? -12.468 -6.489 -23.332 1.00 91.88 205 ASN A C 1
ATOM 1586 O O . ASN A 1 205 ? -12.992 -6.548 -22.223 1.00 91.88 205 ASN A O 1
ATOM 1590 N N . ASP A 1 206 ? -12.861 -5.613 -24.259 1.00 92.06 206 ASP A N 1
ATOM 1591 C CA . ASP A 1 206 ? -13.887 -4.581 -24.065 1.00 92.06 206 ASP A CA 1
ATOM 1592 C C . ASP A 1 206 ? -13.737 -3.780 -22.753 1.00 92.06 206 ASP A C 1
ATOM 1594 O O . ASP A 1 206 ? -14.671 -3.554 -21.984 1.00 92.06 206 ASP A O 1
ATOM 1598 N N . THR A 1 207 ? -12.513 -3.337 -22.474 1.00 91.00 207 THR A N 1
ATOM 1599 C CA . THR A 1 207 ? -12.174 -2.622 -21.237 1.00 91.00 207 THR A CA 1
ATOM 1600 C C . THR A 1 207 ? -11.250 -1.437 -21.519 1.00 91.00 207 THR A C 1
ATOM 1602 O O . THR A 1 207 ? -11.089 -1.010 -22.663 1.00 91.00 207 THR A O 1
ATOM 1605 N N . GLY A 1 208 ? -10.679 -0.826 -20.481 1.00 90.44 208 GLY A N 1
ATOM 1606 C CA . GLY A 1 208 ? -9.530 0.067 -20.655 1.00 90.44 208 GLY A CA 1
ATOM 1607 C C . GLY A 1 208 ? -8.286 -0.711 -21.090 1.00 90.44 208 GLY A C 1
ATOM 1608 O O . GLY A 1 208 ? -8.273 -1.936 -21.063 1.00 90.44 208 GLY A O 1
ATOM 1609 N N . GLY A 1 209 ? -7.216 -0.014 -21.461 1.00 93.81 209 GLY A N 1
ATOM 1610 C CA . GLY A 1 209 ? -5.934 -0.678 -21.686 1.00 93.81 209 GLY A CA 1
ATOM 1611 C C . GLY A 1 209 ? -5.017 -0.594 -20.466 1.00 93.81 209 GLY A C 1
ATOM 1612 O O . GLY A 1 209 ? -5.197 0.248 -19.576 1.00 93.81 209 GLY A O 1
ATOM 1613 N N . PHE A 1 210 ? -4.044 -1.495 -20.413 1.00 96.00 210 PHE A N 1
ATOM 1614 C CA . PHE A 1 210 ? -3.114 -1.614 -19.296 1.00 96.00 210 PHE A CA 1
ATOM 1615 C C . PHE A 1 210 ? -1.824 -2.315 -19.732 1.00 96.00 210 PHE A C 1
ATOM 1617 O O . PHE A 1 210 ? -1.833 -3.123 -20.659 1.00 96.00 210 PHE A O 1
ATOM 1624 N N . TYR A 1 211 ? -0.723 -2.046 -19.041 1.00 97.81 211 TYR A N 1
ATOM 1625 C CA . TYR A 1 211 ? 0.540 -2.763 -19.206 1.00 97.81 211 TYR A CA 1
ATOM 1626 C C . TYR A 1 211 ? 1.016 -3.285 -17.856 1.00 97.81 211 TYR A C 1
ATOM 1628 O O . TYR A 1 211 ? 0.902 -2.578 -16.849 1.00 97.81 211 TYR A O 1
ATOM 1636 N N . VAL A 1 212 ? 1.545 -4.510 -17.827 1.00 97.56 212 VAL A N 1
ATOM 1637 C CA . VAL A 1 212 ? 2.080 -5.140 -16.615 1.00 97.56 212 VAL A CA 1
ATOM 1638 C C . VAL A 1 212 ? 3.360 -5.905 -16.927 1.00 97.56 212 VAL A C 1
ATOM 1640 O O . VAL A 1 212 ? 3.403 -6.733 -17.834 1.00 97.56 212 VAL A O 1
ATOM 1643 N N . ALA A 1 213 ? 4.379 -5.692 -16.102 1.00 98.44 213 ALA A N 1
ATOM 1644 C CA . ALA A 1 213 ? 5.577 -6.515 -16.041 1.00 98.44 213 ALA A CA 1
ATOM 1645 C C . ALA A 1 213 ? 5.809 -6.983 -14.600 1.00 98.44 213 ALA A C 1
ATOM 1647 O O . ALA A 1 213 ? 5.657 -6.202 -13.657 1.00 98.44 213 ALA A O 1
ATOM 1648 N N . LEU A 1 214 ? 6.190 -8.248 -14.429 1.00 98.56 214 LEU A N 1
ATOM 1649 C CA . LEU A 1 214 ? 6.575 -8.808 -13.138 1.00 98.56 214 LEU A CA 1
ATOM 1650 C C . LEU A 1 214 ? 8.077 -9.070 -13.137 1.00 98.56 214 LEU A C 1
ATOM 1652 O O . LEU A 1 214 ? 8.584 -9.841 -13.947 1.00 98.56 214 LEU A O 1
ATOM 1656 N N . LEU A 1 215 ? 8.778 -8.418 -12.216 1.00 98.75 215 LEU A N 1
ATOM 1657 C CA . LEU A 1 215 ? 10.199 -8.623 -11.984 1.00 98.75 215 LEU A CA 1
ATOM 1658 C C . LEU A 1 215 ? 10.409 -9.346 -10.655 1.00 98.75 215 LEU A C 1
ATOM 1660 O O . LEU A 1 215 ? 9.692 -9.089 -9.683 1.00 98.75 215 LEU A O 1
ATOM 1664 N N . ARG A 1 216 ? 11.426 -10.198 -10.585 1.00 98.75 216 ARG A N 1
ATOM 1665 C CA . ARG A 1 216 ? 11.857 -10.899 -9.374 1.00 98.75 216 ARG A CA 1
ATOM 1666 C C . ARG A 1 216 ? 13.300 -10.536 -9.055 1.00 98.75 216 ARG A C 1
ATOM 1668 O O . ARG A 1 216 ? 14.128 -10.427 -9.952 1.00 98.75 216 ARG A O 1
ATOM 1675 N N . HIS A 1 217 ? 13.608 -10.342 -7.778 1.00 98.69 217 HIS A N 1
ATOM 1676 C CA . HIS A 1 217 ? 14.988 -10.223 -7.324 1.00 98.69 217 HIS A CA 1
ATOM 1677 C C . HIS A 1 217 ? 15.637 -11.609 -7.297 1.00 98.69 217 HIS A C 1
ATOM 1679 O O . HIS A 1 217 ? 15.181 -12.480 -6.554 1.00 98.69 217 HIS A O 1
ATOM 1685 N N . VAL A 1 218 ? 16.736 -11.789 -8.026 1.00 98.25 218 VAL A N 1
ATOM 1686 C CA . VAL A 1 218 ? 17.526 -13.031 -8.048 1.00 98.25 218 VAL A CA 1
ATOM 1687 C C . VAL A 1 218 ? 18.197 -13.216 -6.681 1.00 98.25 218 VAL A C 1
ATOM 1689 O O . VAL A 1 218 ? 18.976 -12.339 -6.289 1.00 98.25 218 VAL A O 1
ATOM 1692 N N . PRO A 1 219 ? 17.883 -14.266 -5.897 1.00 97.06 219 PRO A N 1
ATOM 1693 C CA . PRO A 1 219 ? 18.386 -14.390 -4.529 1.00 97.06 219 PRO A CA 1
ATOM 1694 C C . PRO A 1 219 ? 19.916 -14.362 -4.419 1.00 97.06 219 PRO A C 1
ATOM 1696 O O . PRO A 1 219 ? 20.472 -13.685 -3.554 1.00 97.06 219 PRO A O 1
ATOM 1699 N N . GLU A 1 220 ? 20.594 -15.027 -5.349 1.00 97.12 220 GLU A N 1
ATOM 1700 C CA . GLU A 1 220 ? 22.049 -15.195 -5.389 1.00 97.12 220 GLU A CA 1
ATOM 1701 C C . GLU A 1 220 ? 22.782 -13.871 -5.647 1.00 97.12 220 GLU A C 1
ATOM 1703 O O . GLU A 1 220 ? 23.940 -13.713 -5.265 1.00 97.12 220 GLU A O 1
ATOM 1708 N N . ALA A 1 221 ? 22.106 -12.883 -6.243 1.00 96.38 221 ALA A N 1
ATOM 1709 C CA . ALA A 1 221 ? 22.680 -11.569 -6.518 1.00 96.38 221 ALA A CA 1
ATOM 1710 C C . ALA A 1 221 ? 22.837 -10.699 -5.255 1.00 96.38 221 ALA A C 1
ATOM 1712 O O . ALA A 1 221 ? 23.402 -9.602 -5.319 1.00 96.38 221 ALA A O 1
ATOM 1713 N N . THR A 1 222 ? 22.294 -11.114 -4.104 1.00 96.06 222 THR A N 1
ATOM 1714 C CA . THR A 1 222 ? 22.446 -10.418 -2.810 1.00 96.06 222 THR A CA 1
ATOM 1715 C C . THR A 1 222 ? 22.492 -11.434 -1.664 1.00 96.06 222 THR A C 1
ATOM 1717 O O . THR A 1 222 ? 21.489 -11.644 -0.972 1.00 96.06 222 THR A O 1
ATOM 1720 N N . PRO A 1 223 ? 23.652 -12.089 -1.467 1.00 95.69 223 PRO A N 1
ATOM 1721 C CA . PRO A 1 223 ? 23.823 -13.157 -0.481 1.00 95.69 223 PRO A CA 1
ATOM 1722 C C . PRO A 1 223 ? 23.640 -12.692 0.971 1.00 95.69 223 PRO A C 1
ATOM 1724 O O . PRO A 1 223 ? 23.430 -13.516 1.856 1.00 95.69 223 PRO A O 1
ATOM 1727 N N . GLU A 1 224 ? 23.665 -11.384 1.235 1.00 95.25 224 GLU A N 1
ATOM 1728 C CA . GLU A 1 224 ? 23.421 -10.794 2.554 1.00 95.25 224 GLU A CA 1
ATOM 1729 C C . GLU A 1 224 ? 21.981 -11.003 3.062 1.00 95.25 224 GLU A C 1
ATOM 1731 O O . GLU A 1 224 ? 21.691 -10.709 4.221 1.00 95.25 224 GLU A O 1
ATOM 1736 N N . GLY A 1 225 ? 21.055 -11.473 2.216 1.00 96.62 225 GLY A N 1
ATOM 1737 C CA . GLY A 1 225 ? 19.682 -11.798 2.626 1.00 96.62 225 GLY A CA 1
ATOM 1738 C C . GLY A 1 225 ? 18.786 -10.578 2.879 1.00 96.62 225 GLY A C 1
ATOM 1739 O O . GLY A 1 225 ? 17.666 -10.716 3.372 1.00 96.62 225 GLY A O 1
ATOM 1740 N N . VAL A 1 226 ? 19.252 -9.377 2.532 1.00 97.00 226 VAL A N 1
ATOM 1741 C CA . VAL A 1 226 ? 18.543 -8.102 2.715 1.00 97.00 226 VAL A CA 1
ATOM 1742 C C . VAL A 1 226 ? 18.420 -7.358 1.392 1.00 97.00 226 VAL A C 1
ATOM 1744 O O . VAL A 1 226 ? 19.198 -7.578 0.472 1.00 97.00 226 VAL A O 1
ATOM 1747 N N . ALA A 1 227 ? 17.448 -6.456 1.279 1.00 97.25 227 ALA A N 1
ATOM 1748 C CA . ALA A 1 227 ? 17.275 -5.623 0.096 1.00 97.25 227 ALA A CA 1
ATOM 1749 C C . ALA A 1 227 ? 18.561 -4.856 -0.255 1.00 97.25 227 ALA A C 1
ATOM 1751 O O . ALA A 1 227 ? 19.261 -4.369 0.638 1.00 97.25 227 ALA A O 1
ATOM 1752 N N . ARG A 1 228 ? 18.834 -4.655 -1.552 1.00 95.94 228 ARG A N 1
ATOM 1753 C CA . ARG A 1 228 ? 20.041 -3.951 -2.044 1.00 95.94 228 ARG A CA 1
ATOM 1754 C C . ARG A 1 228 ? 20.270 -2.604 -1.377 1.00 95.94 228 ARG A C 1
ATOM 1756 O O . ARG A 1 228 ? 21.407 -2.211 -1.135 1.00 95.94 228 ARG A O 1
ATOM 1763 N N . THR A 1 229 ? 19.198 -1.877 -1.063 1.00 95.00 229 THR A N 1
ATOM 1764 C CA . THR A 1 229 ? 19.318 -0.585 -0.388 1.00 95.00 229 THR A CA 1
ATOM 1765 C C . THR A 1 229 ? 19.879 -0.683 1.032 1.00 95.00 229 THR A C 1
ATOM 1767 O O . THR A 1 229 ? 20.253 0.354 1.570 1.00 95.00 229 THR A O 1
ATOM 1770 N N . LEU A 1 230 ? 19.886 -1.855 1.663 1.00 95.19 230 LEU A N 1
ATOM 1771 C CA . LEU A 1 230 ? 20.359 -2.073 3.029 1.00 95.19 230 LEU A CA 1
ATOM 1772 C C . LEU A 1 230 ? 21.798 -2.584 3.084 1.00 95.19 230 LEU A C 1
ATOM 1774 O O . LEU A 1 230 ? 22.425 -2.451 4.132 1.00 95.19 230 LEU A O 1
ATOM 1778 N N . VAL A 1 231 ? 22.339 -3.081 1.968 1.00 92.69 231 VAL A N 1
ATOM 1779 C CA . VAL A 1 231 ? 23.737 -3.513 1.881 1.00 92.69 231 VAL A CA 1
ATOM 1780 C C . VAL A 1 231 ? 24.661 -2.304 2.120 1.00 92.69 231 VAL A C 1
ATOM 1782 O O . VAL A 1 231 ? 24.555 -1.291 1.410 1.00 92.69 231 VAL A O 1
ATOM 1785 N N . PRO A 1 232 ? 25.545 -2.345 3.135 1.00 86.44 232 PRO A N 1
ATOM 1786 C CA . PRO A 1 232 ? 26.459 -1.246 3.421 1.00 86.44 232 PRO A CA 1
ATOM 1787 C C . PRO A 1 232 ? 27.440 -1.028 2.265 1.00 86.44 232 PRO A C 1
ATOM 1789 O O . PRO A 1 232 ? 28.168 -1.931 1.877 1.00 86.44 232 PRO A O 1
ATOM 1792 N N . LYS A 1 233 ? 27.523 0.203 1.744 1.00 85.69 233 LYS A N 1
ATOM 1793 C CA . LYS A 1 233 ? 28.546 0.558 0.738 1.00 85.69 233 LYS A CA 1
ATOM 1794 C C . LYS A 1 233 ? 29.957 0.657 1.328 1.00 85.69 233 LYS A C 1
ATOM 1796 O O . LYS A 1 233 ? 30.930 0.632 0.586 1.00 85.69 233 LYS A O 1
ATOM 1801 N N . ARG A 1 234 ? 30.052 0.864 2.643 1.00 86.25 234 ARG A N 1
ATOM 1802 C CA . ARG A 1 234 ? 31.292 1.011 3.415 1.00 86.25 234 ARG A CA 1
ATOM 1803 C C . ARG A 1 234 ? 31.118 0.244 4.730 1.00 86.25 234 ARG A C 1
ATOM 1805 O O . ARG A 1 234 ? 30.615 0.835 5.684 1.00 86.25 234 ARG A O 1
ATOM 1812 N N . PRO A 1 235 ? 31.430 -1.061 4.764 1.00 80.56 235 PRO A N 1
ATOM 1813 C CA . PRO A 1 235 ? 31.218 -1.904 5.943 1.00 80.56 235 PRO A CA 1
ATOM 1814 C C . PRO A 1 235 ? 31.964 -1.394 7.181 1.00 80.56 235 PRO A C 1
ATOM 1816 O O . PRO A 1 235 ? 31.408 -1.405 8.274 1.00 80.56 235 PRO A O 1
ATOM 1819 N N . ASP A 1 236 ? 33.165 -0.851 6.979 1.00 84.06 236 ASP A N 1
ATOM 1820 C CA . ASP A 1 236 ? 34.054 -0.384 8.052 1.00 84.06 236 ASP A CA 1
ATOM 1821 C C . ASP A 1 236 ? 33.725 1.029 8.562 1.00 84.06 236 ASP A C 1
ATOM 1823 O O . ASP A 1 236 ? 34.450 1.597 9.378 1.00 84.06 236 ASP A O 1
ATOM 1827 N N . GLN A 1 237 ? 32.654 1.653 8.062 1.00 84.69 237 GLN A N 1
ATOM 1828 C CA . GLN A 1 237 ? 32.278 2.996 8.487 1.00 84.69 237 GLN A CA 1
ATOM 1829 C C . GLN A 1 237 ? 31.739 2.985 9.924 1.00 84.69 237 GLN A C 1
ATOM 1831 O O . GLN A 1 237 ? 30.820 2.229 10.240 1.00 84.69 237 GLN A O 1
ATOM 1836 N N . THR A 1 238 ? 32.241 3.895 10.766 1.00 82.56 238 THR A N 1
ATOM 1837 C CA . THR A 1 238 ? 31.739 4.093 12.131 1.00 82.56 238 THR A CA 1
ATOM 1838 C C . THR A 1 238 ? 30.236 4.341 12.131 1.00 82.56 238 THR A C 1
ATOM 1840 O O . THR A 1 238 ? 29.732 5.238 11.449 1.00 82.56 238 THR A O 1
ATOM 1843 N N . GLN A 1 239 ? 29.527 3.538 12.918 1.00 88.19 239 GLN A N 1
ATOM 1844 C CA . GLN A 1 239 ? 28.078 3.582 13.007 1.00 88.19 239 GLN A CA 1
ATOM 1845 C C . GLN A 1 239 ? 27.631 4.511 14.133 1.00 88.19 239 GLN A C 1
ATOM 1847 O O . GLN A 1 239 ? 28.241 4.534 15.200 1.00 88.19 239 GLN A O 1
ATOM 1852 N N . TYR A 1 240 ? 26.550 5.254 13.910 1.00 91.69 240 TYR A N 1
ATOM 1853 C CA . TYR A 1 240 ? 25.981 6.153 14.914 1.00 91.69 240 TYR A CA 1
ATOM 1854 C C . TYR A 1 240 ? 24.453 6.160 14.856 1.00 91.69 240 TYR A C 1
ATOM 1856 O O . TYR A 1 240 ? 23.846 5.874 13.820 1.00 91.69 240 TYR A O 1
ATOM 1864 N N . LEU A 1 241 ? 23.825 6.485 15.983 1.00 94.00 241 LEU A N 1
ATOM 1865 C CA . LEU A 1 241 ? 22.380 6.655 16.073 1.00 94.00 241 LEU A CA 1
ATOM 1866 C C . LEU A 1 241 ? 22.018 8.091 15.687 1.00 94.00 241 LEU A C 1
ATOM 1868 O O . LEU A 1 241 ? 22.694 9.033 16.096 1.00 94.00 241 LEU A O 1
ATOM 1872 N N . ARG A 1 242 ? 20.981 8.266 14.868 1.00 93.88 242 ARG A N 1
ATOM 1873 C CA . ARG A 1 242 ? 20.481 9.588 14.486 1.00 93.88 242 ARG A CA 1
ATOM 1874 C C . ARG A 1 242 ? 19.491 10.093 15.519 1.00 93.88 242 ARG A C 1
ATOM 1876 O O . ARG A 1 242 ? 18.612 9.348 15.947 1.00 93.88 242 ARG A O 1
ATOM 1883 N N . ASP A 1 243 ? 19.553 11.389 15.785 1.00 92.62 243 ASP A N 1
ATOM 1884 C CA . ASP A 1 243 ? 18.464 12.073 16.464 1.00 92.62 243 ASP A CA 1
ATOM 1885 C C . ASP A 1 243 ? 17.222 12.083 15.568 1.00 92.62 243 ASP A C 1
ATOM 1887 O O . ASP A 1 243 ? 17.293 12.336 14.356 1.00 92.62 243 ASP A O 1
ATOM 1891 N N . LEU A 1 244 ? 16.071 11.780 16.166 1.00 90.06 244 LEU A N 1
ATOM 1892 C CA . LEU A 1 244 ? 14.793 11.937 15.487 1.00 90.06 244 LEU A CA 1
ATOM 1893 C C . LEU A 1 244 ? 14.450 13.430 15.370 1.00 90.06 244 LEU A C 1
ATOM 1895 O O . LEU A 1 244 ? 14.837 14.221 16.234 1.00 90.06 244 LEU A O 1
ATOM 1899 N N . PRO A 1 245 ? 13.700 13.833 14.329 1.00 85.56 245 PRO A N 1
ATOM 1900 C CA . PRO A 1 245 ? 13.083 15.151 14.303 1.00 85.56 245 PRO A CA 1
ATOM 1901 C C . PRO A 1 245 ? 12.290 15.407 15.590 1.00 85.56 245 PRO A C 1
ATOM 1903 O O . PRO A 1 245 ? 11.733 14.479 16.178 1.00 85.56 245 PRO A O 1
ATOM 1906 N N . GLY A 1 246 ? 12.227 16.672 16.013 1.00 83.50 246 GLY A N 1
ATOM 1907 C CA . GLY A 1 246 ? 11.432 17.062 17.176 1.00 83.50 246 GLY A CA 1
ATOM 1908 C C . GLY A 1 246 ? 9.953 16.669 17.024 1.00 83.50 246 GLY A C 1
ATOM 1909 O O . GLY A 1 246 ? 9.458 16.576 15.896 1.00 83.50 246 GLY A O 1
ATOM 1910 N N . PRO A 1 247 ? 9.240 16.453 18.142 1.00 82.00 247 PRO A N 1
ATOM 1911 C CA . PRO A 1 247 ? 7.877 15.942 18.120 1.00 82.00 247 PRO A CA 1
ATOM 1912 C C . PRO A 1 247 ? 6.925 16.895 17.392 1.00 82.00 247 PRO A C 1
ATOM 1914 O O . PRO A 1 247 ? 6.943 18.112 17.588 1.00 82.00 247 PRO A O 1
ATOM 1917 N N . SER A 1 248 ? 6.040 16.326 16.584 1.00 84.38 248 SER A N 1
ATOM 1918 C CA . SER A 1 248 ? 4.961 17.013 15.884 1.00 84.38 248 SER A CA 1
ATOM 1919 C C . SER A 1 248 ? 3.610 16.534 16.395 1.00 84.38 248 SER A C 1
ATOM 1921 O O . SER A 1 248 ? 3.386 15.350 16.627 1.00 84.38 248 SER A O 1
ATOM 1923 N N . ARG A 1 249 ? 2.624 17.439 16.455 1.00 80.81 249 ARG A N 1
ATOM 1924 C CA . ARG A 1 249 ? 1.222 17.087 16.772 1.00 80.81 249 ARG A CA 1
ATOM 1925 C C . ARG A 1 249 ? 0.614 16.049 15.818 1.00 80.81 249 ARG A C 1
ATOM 1927 O O . ARG A 1 249 ? -0.480 15.540 16.060 1.00 80.81 249 ARG A O 1
ATOM 1934 N N . HIS A 1 250 ? 1.257 15.838 14.672 1.00 79.81 250 HIS A N 1
ATOM 1935 C CA . HIS A 1 250 ? 0.826 14.904 13.645 1.00 79.81 250 HIS A CA 1
ATOM 1936 C C . HIS A 1 250 ? 1.510 13.545 13.743 1.00 79.81 250 HIS A C 1
ATOM 1938 O O . HIS A 1 250 ? 1.099 12.663 12.984 1.00 79.81 250 HIS A O 1
ATOM 1944 N N . ASP A 1 251 ? 2.473 13.382 14.648 1.00 85.56 251 ASP A N 1
ATOM 1945 C CA . ASP A 1 251 ? 3.189 12.132 14.840 1.00 85.56 251 ASP A CA 1
ATOM 1946 C C . ASP A 1 251 ? 2.273 11.049 15.395 1.00 85.56 251 ASP A C 1
ATOM 1948 O O . ASP A 1 251 ? 1.244 11.299 16.035 1.00 85.56 251 ASP A O 1
ATOM 1952 N N . VAL A 1 252 ? 2.652 9.817 15.080 1.00 88.38 252 VAL A N 1
ATOM 1953 C CA . VAL A 1 252 ? 2.000 8.622 15.587 1.00 88.38 252 VAL A CA 1
ATOM 1954 C C . VAL A 1 252 ? 2.933 7.973 16.587 1.00 88.38 252 VAL A C 1
ATOM 1956 O O . VAL A 1 252 ? 4.108 7.770 16.292 1.00 88.38 252 VAL A O 1
ATOM 1959 N N . HIS A 1 253 ? 2.391 7.629 17.748 1.00 89.31 253 HIS A N 1
ATOM 1960 C CA . HIS A 1 253 ? 3.129 6.991 18.830 1.00 89.31 253 HIS A CA 1
ATOM 1961 C C . HIS A 1 253 ? 2.536 5.619 19.127 1.00 89.31 253 HIS A C 1
ATOM 1963 O O . HIS A 1 253 ? 1.326 5.423 18.997 1.00 89.31 253 HIS A O 1
ATOM 1969 N N . ALA A 1 254 ? 3.373 4.675 19.552 1.00 91.25 254 ALA A N 1
ATOM 1970 C CA . ALA A 1 254 ? 2.874 3.467 20.193 1.00 91.25 254 ALA A CA 1
ATOM 1971 C C . ALA A 1 254 ? 2.096 3.842 21.466 1.00 91.25 254 ALA A C 1
ATOM 1973 O O . ALA A 1 254 ? 2.424 4.816 22.144 1.00 91.25 254 ALA A O 1
ATOM 1974 N N . VAL A 1 255 ? 1.042 3.088 21.758 1.00 90.19 255 VAL A N 1
ATOM 1975 C CA . VAL A 1 255 ? 0.188 3.315 22.931 1.00 90.19 255 VAL A CA 1
ATOM 1976 C C . VAL A 1 255 ? 0.757 2.571 24.137 1.00 90.19 255 VAL A C 1
ATOM 1978 O O . VAL A 1 255 ? 1.184 1.423 24.012 1.00 90.19 255 VAL A O 1
ATOM 1981 N N . GLU A 1 256 ? 0.762 3.228 25.296 1.00 82.56 256 GLU A N 1
ATOM 1982 C CA . GLU A 1 256 ? 1.065 2.598 26.582 1.00 82.56 256 GLU A CA 1
ATOM 1983 C C . GLU A 1 256 ? -0.037 1.604 26.972 1.00 82.56 256 GLU A C 1
ATOM 1985 O O . GLU A 1 256 ? -1.221 1.859 26.745 1.00 82.56 256 GLU A O 1
ATOM 1990 N N . GLN A 1 257 ? 0.344 0.485 27.595 1.00 78.94 257 GLN A N 1
ATOM 1991 C CA . GLN A 1 257 ? -0.588 -0.595 27.941 1.00 78.94 257 GLN A CA 1
ATOM 1992 C C . GLN A 1 257 ? -1.785 -0.107 28.770 1.00 78.94 257 GLN A C 1
ATOM 1994 O O . GLN A 1 257 ? -2.920 -0.419 28.419 1.00 78.94 257 GLN A O 1
ATOM 1999 N N . ASN A 1 258 ? -1.547 0.765 29.756 1.00 83.94 258 ASN A N 1
ATOM 2000 C CA . ASN A 1 258 ? -2.567 1.380 30.618 1.00 83.94 258 ASN A CA 1
ATOM 2001 C C . ASN A 1 258 ? -3.724 2.067 29.857 1.00 83.94 258 ASN A C 1
ATOM 2003 O O . ASN A 1 258 ? -4.832 2.180 30.373 1.00 83.94 258 ASN A O 1
ATOM 2007 N N . THR A 1 259 ? -3.479 2.548 28.636 1.00 86.00 259 THR A N 1
ATOM 2008 C CA . THR A 1 259 ? -4.452 3.291 27.832 1.00 86.00 259 THR A CA 1
ATOM 2009 C C . THR A 1 259 ? -5.286 2.337 26.984 1.00 86.00 259 THR A C 1
ATOM 2011 O O . THR A 1 259 ? -6.471 2.584 26.765 1.00 86.00 259 THR A O 1
ATOM 2014 N N . SER A 1 260 ? -4.680 1.254 26.489 1.00 88.56 260 SER A N 1
ATOM 2015 C CA . SER A 1 260 ? -5.366 0.242 25.680 1.00 88.56 260 SER A CA 1
ATOM 2016 C C . SER A 1 260 ? -6.076 -0.824 26.515 1.00 88.56 260 SER A C 1
ATOM 2018 O O . SER A 1 260 ? -7.102 -1.326 26.071 1.00 88.56 260 SER A O 1
ATOM 2020 N N . GLU A 1 261 ? -5.568 -1.168 27.701 1.00 90.19 261 GLU A N 1
ATOM 2021 C CA . GLU A 1 261 ? -6.072 -2.264 28.547 1.00 90.19 261 GLU A CA 1
ATOM 2022 C C . GLU A 1 261 ? -7.579 -2.193 28.835 1.00 90.19 261 GLU A C 1
ATOM 2024 O O . GLU A 1 261 ? -8.256 -3.184 28.555 1.00 90.19 261 GLU A O 1
ATOM 2029 N N . PRO A 1 262 ? -8.152 -1.048 29.262 1.00 89.88 262 PRO A N 1
ATOM 2030 C CA . PRO A 1 262 ? -9.593 -0.967 29.507 1.00 89.88 262 PRO A CA 1
ATOM 2031 C C . PRO A 1 262 ? -10.424 -1.267 28.253 1.00 89.88 262 PRO A C 1
ATOM 2033 O O . PRO A 1 262 ? -11.474 -1.896 28.328 1.00 89.88 262 PRO A O 1
ATOM 2036 N N . LEU A 1 263 ? -9.939 -0.856 27.076 1.00 91.12 263 LEU A N 1
ATOM 2037 C CA . LEU A 1 263 ? -10.611 -1.101 25.796 1.00 91.12 263 LEU A CA 1
ATOM 2038 C C . LEU A 1 263 ? -10.445 -2.546 25.334 1.00 91.12 263 LEU A C 1
ATOM 2040 O O . LEU A 1 263 ? -11.367 -3.120 24.754 1.00 91.12 263 LEU A O 1
ATOM 2044 N N . VAL A 1 264 ? -9.274 -3.132 25.587 1.00 91.69 264 VAL A N 1
ATOM 2045 C CA . VAL A 1 264 ? -9.002 -4.547 25.333 1.00 91.69 264 VAL A CA 1
ATOM 2046 C C . VAL A 1 264 ? -9.930 -5.415 26.171 1.00 91.69 264 VAL A C 1
ATOM 2048 O O . VAL A 1 264 ? -10.522 -6.338 25.621 1.00 91.69 264 VAL A O 1
ATOM 2051 N N . GLU A 1 265 ? -10.109 -5.100 27.451 1.00 90.00 265 GLU A N 1
ATOM 2052 C CA . GLU A 1 265 ? -11.024 -5.813 28.342 1.00 90.00 265 GLU A CA 1
ATOM 2053 C C . GLU A 1 265 ? -12.487 -5.622 27.913 1.00 90.00 265 GLU A C 1
ATOM 2055 O O . GLU A 1 265 ? -13.188 -6.603 27.650 1.00 90.00 265 GLU A O 1
ATOM 2060 N N . GLN A 1 266 ? -12.922 -4.369 27.732 1.00 87.62 266 GLN A N 1
ATOM 2061 C CA . GLN A 1 266 ? -14.297 -4.022 27.356 1.00 87.62 266 GLN A CA 1
ATOM 2062 C C . GLN A 1 266 ? -14.733 -4.671 26.034 1.00 87.62 266 GLN A C 1
ATOM 2064 O O . GLN A 1 266 ? -15.871 -5.132 25.903 1.00 87.62 266 GLN A O 1
ATOM 2069 N N . HIS A 1 267 ? -13.845 -4.701 25.037 1.00 89.94 267 HIS A N 1
ATOM 2070 C CA . HIS A 1 267 ? -14.159 -5.212 23.701 1.00 89.94 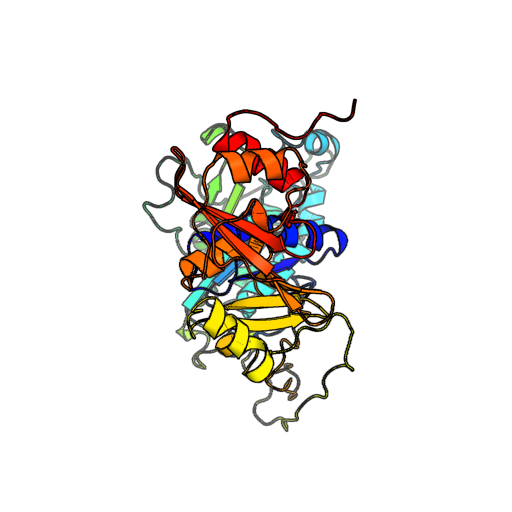267 HIS A CA 1
ATOM 2071 C C . HIS A 1 267 ? -13.540 -6.582 23.394 1.00 89.94 267 HIS A C 1
ATOM 2073 O O . HIS A 1 267 ? -13.657 -7.067 22.264 1.00 89.94 267 HIS A O 1
ATOM 2079 N N . ARG A 1 268 ? -12.901 -7.215 24.387 1.00 90.88 268 ARG A N 1
ATOM 2080 C CA . ARG A 1 268 ? -12.217 -8.517 24.288 1.00 90.88 268 ARG A CA 1
ATOM 2081 C C . ARG A 1 268 ? -11.277 -8.591 23.082 1.00 90.88 268 ARG A C 1
ATOM 2083 O O . ARG A 1 268 ? -11.321 -9.544 22.307 1.00 90.88 268 ARG A O 1
ATOM 2090 N N . ILE A 1 269 ? -10.486 -7.540 22.880 1.00 91.00 269 ILE A N 1
ATOM 2091 C CA . ILE A 1 269 ? -9.647 -7.374 21.687 1.00 91.00 269 ILE A CA 1
ATOM 2092 C C . ILE A 1 269 ? -8.452 -8.326 21.761 1.00 91.00 269 ILE A C 1
ATOM 2094 O O . ILE A 1 269 ? -7.770 -8.425 22.776 1.00 91.00 269 ILE A O 1
ATOM 2098 N N . SER A 1 270 ? -8.177 -9.012 20.658 1.00 88.56 270 SER A N 1
ATOM 2099 C CA . SER A 1 270 ? -7.050 -9.924 20.508 1.00 88.56 270 SER A CA 1
ATOM 2100 C C . SER A 1 270 ? -5.710 -9.213 20.748 1.00 88.56 270 SER A C 1
ATOM 2102 O O . SER A 1 270 ? -5.496 -8.115 20.224 1.00 88.56 270 SER A O 1
ATOM 2104 N N . PRO A 1 271 ? -4.744 -9.866 21.424 1.00 85.81 271 PRO A N 1
ATOM 2105 C CA . PRO A 1 271 ? -3.388 -9.339 21.582 1.00 85.81 271 PRO A CA 1
ATOM 2106 C C . PRO A 1 271 ? -2.594 -9.304 20.263 1.00 85.81 271 PRO A C 1
ATOM 2108 O O . PRO A 1 271 ? -1.470 -8.816 20.236 1.00 85.81 271 PRO A O 1
ATOM 2111 N N . ALA A 1 272 ? -3.155 -9.808 19.156 1.00 88.44 272 ALA A N 1
ATOM 2112 C CA . ALA A 1 272 ? -2.535 -9.772 17.831 1.00 88.44 272 ALA A CA 1
ATOM 2113 C C . ALA A 1 272 ? -2.563 -8.380 17.163 1.00 88.44 272 ALA A C 1
ATOM 2115 O O . ALA A 1 272 ? -2.122 -8.246 16.015 1.00 88.44 272 ALA A O 1
ATOM 2116 N N . LEU A 1 273 ? -3.096 -7.357 17.843 1.00 92.12 273 LEU A N 1
ATOM 2117 C CA . LEU A 1 273 ? -3.163 -5.986 17.347 1.00 92.12 273 LEU A CA 1
ATOM 2118 C C . LEU A 1 273 ? -2.172 -5.059 18.060 1.00 92.12 273 LEU A C 1
ATOM 2120 O O . LEU A 1 273 ? -2.129 -4.986 19.287 1.00 92.12 273 LEU A O 1
ATOM 2124 N N . ALA A 1 274 ? -1.462 -4.266 17.262 1.00 93.69 274 ALA A N 1
ATOM 2125 C CA . ALA A 1 274 ? -0.705 -3.111 17.717 1.00 93.69 274 ALA A CA 1
ATOM 2126 C C . ALA A 1 274 ? -1.613 -1.885 17.840 1.00 93.69 274 ALA A C 1
ATOM 2128 O O . ALA A 1 274 ? -2.534 -1.690 17.043 1.00 93.69 274 ALA A O 1
ATOM 2129 N N . TRP A 1 275 ? -1.284 -1.017 18.796 1.00 95.69 275 TRP A N 1
ATOM 2130 C CA . TRP A 1 275 ? -2.042 0.186 19.120 1.00 95.69 275 TRP A CA 1
ATOM 2131 C C . TRP A 1 275 ? -1.234 1.453 18.855 1.00 95.69 275 TRP A C 1
ATOM 2133 O O . TRP A 1 275 ? -0.064 1.562 19.235 1.00 95.69 275 TRP A O 1
ATOM 2143 N N . TRP A 1 276 ? -1.895 2.437 18.250 1.00 96.19 276 TRP A N 1
ATOM 2144 C CA . TRP A 1 276 ? -1.285 3.676 17.779 1.00 96.19 276 TRP A CA 1
ATOM 2145 C C . TRP A 1 276 ? -2.080 4.893 18.235 1.00 96.19 276 TRP A C 1
ATOM 2147 O O . TRP A 1 276 ? -3.289 4.955 18.022 1.00 96.19 276 TRP A O 1
ATOM 2157 N N . ARG A 1 277 ? -1.416 5.905 18.798 1.00 93.62 277 ARG A N 1
ATOM 2158 C CA . ARG A 1 277 ? -2.033 7.177 19.188 1.00 93.62 277 ARG A CA 1
ATOM 2159 C C . ARG A 1 277 ? -1.649 8.284 18.224 1.00 93.62 277 ARG A C 1
ATOM 2161 O O . ARG A 1 277 ? -0.471 8.484 17.940 1.00 93.62 277 ARG A O 1
ATOM 2168 N N . ARG A 1 278 ? -2.646 9.061 17.796 1.00 91.62 278 ARG A N 1
ATOM 2169 C CA . ARG A 1 278 ? -2.455 10.339 17.097 1.00 91.62 278 ARG A CA 1
ATOM 2170 C C . ARG A 1 278 ? -3.452 11.364 17.626 1.00 91.62 278 ARG A C 1
ATOM 2172 O O . ARG A 1 278 ? -4.638 11.325 17.288 1.00 91.62 278 ARG A O 1
ATOM 2179 N N . GLY A 1 279 ? -2.982 12.272 18.479 1.00 89.69 279 GLY A N 1
ATOM 2180 C CA . GLY A 1 279 ? -3.847 13.204 19.206 1.00 89.69 279 GLY A CA 1
ATOM 2181 C C . GLY A 1 279 ? -4.910 12.466 20.032 1.00 89.69 279 GLY A C 1
ATOM 2182 O O . GLY A 1 279 ? -4.581 11.634 20.876 1.00 89.69 279 GLY A O 1
ATOM 2183 N N . LYS A 1 280 ? -6.187 12.753 19.750 1.00 91.12 280 LYS A N 1
ATOM 2184 C CA . LYS A 1 280 ? -7.372 12.162 20.403 1.00 91.12 280 LYS A CA 1
ATOM 2185 C C . LYS A 1 280 ? -7.896 10.899 19.710 1.00 91.12 280 LYS A C 1
ATOM 2187 O O . LYS A 1 280 ? -9.083 10.602 19.787 1.00 91.12 280 LYS A O 1
ATOM 2192 N N . ARG A 1 281 ? -7.072 10.197 18.935 1.00 93.62 281 ARG A N 1
ATOM 2193 C CA . ARG A 1 281 ? -7.484 8.985 18.213 1.00 93.62 281 ARG A CA 1
ATOM 2194 C C . ARG A 1 281 ? -6.556 7.834 18.557 1.00 93.62 281 ARG A C 1
ATOM 2196 O O . ARG A 1 281 ? -5.338 8.029 18.559 1.00 93.62 281 ARG A O 1
ATOM 2203 N N . LEU A 1 282 ? -7.144 6.661 18.774 1.00 95.50 282 LEU A N 1
ATOM 2204 C CA . LEU A 1 282 ? -6.427 5.393 18.802 1.00 95.50 282 LEU A CA 1
ATOM 2205 C C . LEU A 1 282 ? -6.751 4.622 17.530 1.00 95.50 282 LEU A C 1
ATOM 2207 O O . LEU A 1 282 ? -7.917 4.436 17.174 1.00 95.50 282 LEU A O 1
ATOM 2211 N N . ALA A 1 283 ? -5.707 4.198 16.839 1.00 96.00 283 ALA A N 1
ATOM 2212 C CA . ALA A 1 283 ? -5.785 3.304 15.707 1.00 96.00 283 ALA A CA 1
ATOM 2213 C C . ALA A 1 283 ? -5.188 1.949 16.065 1.00 96.00 283 ALA A C 1
ATOM 2215 O O . ALA A 1 283 ? -4.337 1.849 16.948 1.00 96.00 283 ALA A O 1
ATOM 2216 N N . VAL A 1 284 ? -5.629 0.923 15.349 1.00 95.44 284 VAL A N 1
ATOM 2217 C CA . VAL A 1 284 ? -5.110 -0.436 15.484 1.00 95.44 284 VAL A CA 1
ATOM 2218 C C . VAL A 1 284 ? -4.554 -0.925 14.155 1.00 95.44 284 VAL A C 1
ATOM 2220 O O . VAL A 1 284 ? -5.013 -0.512 13.085 1.00 95.44 284 VAL A O 1
ATOM 2223 N N . SER A 1 285 ? -3.569 -1.810 14.223 1.00 95.38 285 SER A N 1
ATOM 2224 C CA . SER A 1 285 ? -3.049 -2.564 13.082 1.00 95.38 285 SER A CA 1
ATOM 2225 C C . SER A 1 285 ? -2.687 -3.981 13.513 1.00 95.38 285 SER A C 1
ATOM 2227 O O . SER A 1 285 ? -2.588 -4.225 14.711 1.00 95.38 285 SER A O 1
ATOM 2229 N N . PRO A 1 286 ? -2.394 -4.908 12.590 1.00 93.62 286 PRO A N 1
ATOM 2230 C CA . PRO A 1 286 ? -1.718 -6.147 12.959 1.00 93.62 286 PRO A CA 1
ATOM 2231 C C . PRO A 1 286 ? -0.400 -5.863 13.697 1.00 93.62 286 PRO A C 1
ATOM 2233 O O . PRO A 1 286 ? 0.322 -4.925 13.339 1.00 93.62 286 PRO A O 1
ATOM 2236 N N . GLU A 1 287 ? -0.065 -6.685 14.692 1.00 92.38 287 GLU A N 1
ATOM 2237 C CA . GLU A 1 287 ? 1.183 -6.570 15.466 1.00 92.38 287 GLU A CA 1
ATOM 2238 C C . GLU A 1 287 ? 2.431 -6.725 14.577 1.00 92.38 287 GLU A C 1
ATOM 2240 O O . GLU A 1 287 ? 3.464 -6.094 14.815 1.00 92.38 287 GLU A O 1
ATOM 2245 N N . SER A 1 288 ? 2.313 -7.474 13.474 1.00 92.25 288 SER A N 1
ATOM 2246 C CA . SER A 1 288 ? 3.370 -7.613 12.465 1.00 92.25 288 SER A CA 1
ATOM 2247 C C . SER A 1 288 ? 3.837 -6.262 11.911 1.00 92.25 288 SER A C 1
ATOM 2249 O O . SER A 1 288 ? 5.027 -6.093 11.655 1.00 92.25 288 SER A O 1
ATOM 2251 N N . MET A 1 289 ? 2.952 -5.263 11.797 1.00 95.44 289 MET A N 1
ATOM 2252 C CA . MET A 1 289 ? 3.323 -3.910 11.365 1.00 95.44 289 MET A CA 1
ATOM 2253 C C . MET A 1 289 ? 4.288 -3.256 12.357 1.00 95.44 289 MET A C 1
ATOM 2255 O O . MET A 1 289 ? 5.301 -2.685 11.950 1.00 95.44 289 MET A O 1
ATOM 2259 N N . LYS A 1 290 ? 4.007 -3.366 13.661 1.00 95.31 290 LYS A N 1
ATOM 2260 C CA . LYS A 1 290 ? 4.858 -2.806 14.715 1.00 95.31 290 LYS A CA 1
ATOM 2261 C C . LYS A 1 290 ? 6.214 -3.500 14.739 1.00 95.31 290 LYS A C 1
ATOM 2263 O O . LYS A 1 290 ? 7.244 -2.832 14.671 1.00 95.31 290 LYS A O 1
ATOM 2268 N N . GLN A 1 291 ? 6.213 -4.829 14.729 1.00 94.81 291 GLN A N 1
ATOM 2269 C CA . GLN A 1 291 ? 7.434 -5.635 14.737 1.00 94.81 291 GLN A CA 1
ATOM 2270 C C . GLN A 1 291 ? 8.318 -5.400 13.505 1.00 94.81 291 GLN A C 1
ATOM 2272 O O . GLN A 1 291 ? 9.540 -5.385 13.624 1.00 94.81 291 GLN A O 1
ATOM 2277 N N . ARG A 1 292 ? 7.722 -5.216 12.320 1.00 94.50 292 ARG A N 1
ATOM 2278 C CA . ARG A 1 292 ? 8.465 -5.065 11.059 1.00 94.50 292 ARG A CA 1
ATOM 2279 C C . ARG A 1 292 ? 8.890 -3.631 10.758 1.00 94.50 292 ARG A C 1
ATOM 2281 O O . ARG A 1 292 ? 9.934 -3.460 10.135 1.00 94.50 292 ARG A O 1
ATOM 2288 N N . LEU A 1 293 ? 8.096 -2.626 11.138 1.00 96.25 293 LEU A N 1
ATOM 2289 C CA . LEU A 1 293 ? 8.282 -1.243 10.673 1.00 96.25 293 LEU A CA 1
ATOM 2290 C C . LEU A 1 293 ? 8.550 -0.213 11.773 1.00 96.25 293 LEU A C 1
ATOM 2292 O O . LEU A 1 293 ? 9.067 0.849 11.448 1.00 96.25 293 LEU A O 1
ATOM 2296 N N . TRP A 1 294 ? 8.177 -0.486 13.025 1.00 96.06 294 TRP A N 1
ATOM 2297 C CA . TRP A 1 294 ? 8.316 0.469 14.132 1.00 96.06 294 TRP A CA 1
ATOM 2298 C C . TRP A 1 294 ? 9.435 0.086 15.093 1.00 96.06 294 TRP A C 1
ATOM 2300 O O . TRP A 1 294 ? 10.270 0.914 15.429 1.00 96.06 294 TRP A O 1
ATOM 2310 N N . THR A 1 295 ? 9.449 -1.161 15.559 1.00 96.19 295 THR A N 1
ATOM 2311 C CA . THR A 1 295 ? 10.415 -1.656 16.548 1.00 96.19 295 THR A CA 1
ATOM 2312 C C . THR A 1 295 ? 11.878 -1.624 16.080 1.00 96.19 295 THR A C 1
ATOM 2314 O O . THR A 1 295 ? 12.716 -1.219 16.883 1.00 96.19 295 THR A O 1
ATOM 2317 N N . PRO A 1 296 ? 12.237 -2.044 14.850 1.00 96.69 296 PRO A N 1
ATOM 2318 C CA . PRO A 1 296 ? 13.640 -2.156 14.454 1.00 96.69 296 PRO A CA 1
ATOM 2319 C C . PRO A 1 296 ? 14.264 -0.806 14.079 1.00 96.69 296 PRO A C 1
ATOM 2321 O O . PRO A 1 296 ? 13.592 0.096 13.584 1.00 96.69 296 PRO A O 1
ATOM 2324 N N . GLU A 1 297 ? 15.583 -0.699 14.241 1.00 95.94 297 GLU A N 1
ATOM 2325 C CA . GLU A 1 297 ? 16.357 0.416 13.692 1.00 95.94 297 GLU A CA 1
ATOM 2326 C C . GLU A 1 297 ? 16.373 0.382 12.157 1.00 95.94 297 GLU A C 1
ATOM 2328 O O . GLU A 1 297 ? 16.400 -0.686 11.536 1.00 95.94 297 GLU A O 1
ATOM 2333 N N . THR A 1 298 ? 16.433 1.560 11.532 1.00 94.88 298 THR A N 1
ATOM 2334 C CA . THR A 1 298 ? 16.522 1.674 10.068 1.00 94.88 298 THR A CA 1
ATOM 2335 C C . THR A 1 298 ? 17.825 2.348 9.640 1.00 94.88 298 THR A C 1
ATOM 2337 O O . THR A 1 298 ? 18.047 3.509 9.983 1.00 94.88 298 THR A O 1
ATOM 2340 N N . PRO A 1 299 ? 18.687 1.695 8.839 1.00 92.38 299 PRO A N 1
ATOM 2341 C CA . PRO A 1 299 ? 19.898 2.324 8.312 1.00 92.38 299 PRO A CA 1
ATOM 2342 C C . PRO A 1 299 ? 19.596 3.523 7.404 1.00 92.38 299 PRO A C 1
ATOM 2344 O O . PRO A 1 299 ? 18.697 3.451 6.567 1.00 92.38 299 PRO A O 1
ATOM 2347 N N . ASP A 1 300 ? 20.396 4.588 7.479 1.00 89.81 300 ASP A N 1
ATOM 2348 C CA . ASP A 1 300 ? 20.263 5.781 6.623 1.00 89.81 300 ASP A CA 1
ATOM 2349 C C . ASP A 1 300 ? 21.100 5.714 5.327 1.00 89.81 300 ASP A C 1
ATOM 2351 O O . ASP A 1 300 ? 20.860 6.456 4.373 1.00 89.81 300 ASP A O 1
ATOM 2355 N N . GLY A 1 301 ? 22.068 4.792 5.272 1.00 85.06 301 GLY A N 1
ATOM 2356 C CA . GLY A 1 301 ? 22.971 4.592 4.134 1.00 85.06 301 GLY A CA 1
ATOM 2357 C C . GLY A 1 301 ? 24.275 5.358 4.140 1.00 85.06 301 GLY A C 1
ATOM 2358 O O . GLY A 1 301 ? 25.019 5.264 3.164 1.00 85.06 301 GLY A O 1
ATOM 2359 N N . ARG A 1 302 ? 24.553 6.088 5.213 1.00 86.12 302 ARG A N 1
ATOM 2360 C CA . ARG A 1 302 ? 25.745 6.916 5.419 1.00 86.12 302 ARG A CA 1
ATOM 2361 C C . ARG A 1 302 ? 26.442 6.586 6.745 1.00 86.12 302 ARG A C 1
ATOM 2363 O O . ARG A 1 302 ? 27.173 7.426 7.263 1.00 86.12 302 ARG A O 1
ATOM 2370 N N . GLY A 1 303 ? 26.188 5.396 7.293 1.00 85.88 303 GLY A N 1
ATOM 2371 C CA . GLY A 1 303 ? 26.674 4.940 8.600 1.00 85.88 303 GLY A CA 1
ATOM 2372 C C . GLY A 1 303 ? 25.728 5.259 9.764 1.00 85.88 303 GLY A C 1
ATOM 2373 O O . GLY A 1 303 ? 25.881 4.692 10.841 1.00 85.88 303 GLY A O 1
ATOM 2374 N N . GLY A 1 304 ? 24.717 6.105 9.555 1.00 91.56 304 GLY A N 1
ATOM 2375 C CA . GLY A 1 304 ? 23.712 6.416 10.562 1.00 91.56 304 GLY A CA 1
ATOM 2376 C C . GLY A 1 304 ? 22.591 5.375 10.619 1.00 91.56 304 GLY A C 1
ATOM 2377 O O . GLY A 1 304 ? 22.285 4.683 9.639 1.00 91.56 304 GLY A O 1
ATOM 2378 N N . ARG A 1 305 ? 21.920 5.296 11.767 1.00 93.81 305 ARG A N 1
ATOM 2379 C CA . ARG A 1 305 ? 20.687 4.522 11.955 1.00 93.81 305 ARG A CA 1
ATOM 2380 C C . ARG A 1 305 ? 19.618 5.376 12.608 1.00 93.81 305 ARG A C 1
ATOM 2382 O O . ARG A 1 305 ? 19.884 6.055 13.593 1.00 93.81 305 ARG A O 1
ATOM 2389 N N . PHE A 1 306 ? 18.411 5.348 12.064 1.00 94.81 306 PHE A N 1
ATOM 2390 C CA . PHE A 1 306 ? 17.246 5.838 12.783 1.00 94.81 306 PHE A CA 1
ATOM 2391 C C . PHE A 1 306 ? 16.925 4.851 13.909 1.00 94.81 306 PHE A C 1
ATOM 2393 O O . PHE A 1 306 ? 16.904 3.644 13.636 1.00 94.81 306 PHE A O 1
ATOM 2400 N N . PRO A 1 307 ? 16.700 5.332 15.142 1.00 94.81 307 PRO A N 1
ATOM 2401 C CA . PRO A 1 307 ? 16.375 4.467 16.263 1.00 94.81 307 PRO A CA 1
ATOM 2402 C C . PRO A 1 307 ? 15.078 3.704 16.013 1.00 94.81 307 PRO A C 1
ATOM 2404 O O . PRO A 1 307 ? 14.163 4.202 15.351 1.00 94.81 307 PRO A O 1
ATOM 2407 N N . GLY A 1 308 ? 15.013 2.504 16.584 1.00 94.56 308 GLY A N 1
ATOM 2408 C CA . GLY A 1 308 ? 13.773 1.758 16.717 1.00 94.56 308 GLY A CA 1
ATOM 2409 C C . GLY A 1 308 ? 12.762 2.501 17.589 1.00 94.56 308 GLY A C 1
ATOM 2410 O O . GLY A 1 308 ? 13.073 3.493 18.250 1.00 94.56 308 GLY A O 1
ATOM 2411 N N . GLY A 1 309 ? 11.524 2.027 17.584 1.00 94.06 309 GLY A N 1
ATOM 2412 C CA . GLY A 1 309 ? 10.412 2.748 18.192 1.00 94.06 309 GLY A CA 1
ATOM 2413 C C . GLY A 1 309 ? 9.959 3.949 17.357 1.00 94.06 309 GLY A C 1
ATOM 2414 O O . GLY A 1 309 ? 9.523 4.953 17.916 1.00 94.06 309 GLY A O 1
ATOM 2415 N N . SER A 1 310 ? 10.116 3.884 16.033 1.00 93.25 310 SER A N 1
ATOM 2416 C CA . SER A 1 310 ? 9.849 4.995 15.121 1.00 93.25 310 SER A CA 1
ATOM 2417 C C . SER A 1 310 ? 9.583 4.492 13.704 1.00 93.25 310 SER A C 1
ATOM 2419 O O . SER A 1 310 ? 10.189 3.523 13.266 1.00 93.25 310 SER A O 1
ATOM 2421 N N . PHE A 1 311 ? 8.726 5.183 12.943 1.00 94.75 311 PHE A N 1
ATOM 2422 C CA . PHE A 1 311 ? 8.561 4.913 11.504 1.00 94.75 311 PHE A CA 1
ATOM 2423 C C . PHE A 1 311 ? 9.656 5.557 10.642 1.00 94.75 311 PHE A C 1
ATOM 2425 O O . PHE A 1 311 ? 9.677 5.357 9.427 1.00 94.75 311 PHE A O 1
ATOM 2432 N N . HIS A 1 312 ? 10.559 6.351 11.225 1.00 94.31 312 HIS A N 1
ATOM 2433 C CA . HIS A 1 312 ? 11.595 7.037 10.461 1.00 94.31 312 HIS A CA 1
ATOM 2434 C C . HIS A 1 312 ? 12.517 6.043 9.732 1.00 94.31 312 HIS A C 1
ATOM 2436 O O . HIS A 1 312 ? 12.880 5.013 10.294 1.00 94.31 312 HIS A O 1
ATOM 2442 N N . PRO A 1 313 ? 12.913 6.342 8.479 1.00 94.38 313 PRO A N 1
ATOM 2443 C CA . PRO A 1 313 ? 12.760 7.615 7.769 1.00 94.38 313 PRO A CA 1
ATOM 2444 C C . PRO A 1 313 ? 11.411 7.808 7.054 1.00 94.38 313 PRO A C 1
ATOM 2446 O O . PRO A 1 313 ? 11.223 8.807 6.355 1.00 94.38 313 PRO A O 1
ATOM 2449 N N . MET A 1 314 ? 10.456 6.887 7.194 1.00 95.06 314 MET A N 1
ATOM 2450 C CA . MET A 1 314 ? 9.129 7.073 6.618 1.00 95.06 314 MET A CA 1
ATOM 2451 C C . MET A 1 314 ? 8.341 8.150 7.366 1.00 95.06 314 MET A C 1
ATOM 2453 O O . MET A 1 314 ? 8.014 8.022 8.541 1.00 95.06 314 MET A O 1
ATOM 2457 N N . ARG A 1 315 ? 7.937 9.189 6.632 1.00 93.50 315 ARG A N 1
ATOM 2458 C CA . ARG A 1 315 ? 6.882 10.118 7.032 1.00 93.50 315 ARG A CA 1
ATOM 2459 C C . ARG A 1 315 ? 5.518 9.415 7.051 1.00 93.50 315 ARG A C 1
ATOM 2461 O O . ARG A 1 315 ? 4.796 9.425 6.052 1.00 93.50 315 ARG A O 1
ATOM 2468 N N . ALA A 1 316 ? 5.187 8.794 8.179 1.00 94.50 316 ALA A N 1
ATOM 2469 C CA . ALA A 1 316 ? 3.883 8.188 8.423 1.00 94.50 316 ALA A CA 1
ATOM 2470 C C . ALA A 1 316 ? 2.797 9.267 8.561 1.00 94.50 316 ALA A C 1
ATOM 2472 O O . ALA A 1 316 ? 2.882 10.154 9.407 1.00 94.50 316 ALA A O 1
ATOM 2473 N N . ILE A 1 317 ? 1.767 9.193 7.718 1.00 93.00 317 ILE A N 1
ATOM 2474 C CA . ILE A 1 317 ? 0.605 10.091 7.756 1.00 93.00 317 ILE A CA 1
ATOM 2475 C C . ILE A 1 317 ? -0.543 9.432 8.527 1.00 93.00 317 ILE A C 1
ATOM 2477 O O . ILE A 1 317 ? -1.180 10.075 9.361 1.00 93.00 317 ILE A O 1
ATOM 2481 N N . HIS A 1 318 ? -0.802 8.147 8.276 1.00 93.62 318 HIS A N 1
ATOM 2482 C CA . HIS A 1 318 ? -1.759 7.337 9.034 1.00 93.62 318 HIS A CA 1
ATOM 2483 C C . HIS A 1 318 ? -1.222 5.926 9.226 1.00 93.62 318 HIS A C 1
ATOM 2485 O O . HIS A 1 318 ? -0.671 5.350 8.295 1.00 93.62 318 HIS A O 1
ATOM 2491 N N . VAL A 1 319 ? -1.451 5.360 10.406 1.00 95.75 319 VAL A N 1
ATOM 2492 C CA . VAL A 1 319 ? -1.013 4.012 10.768 1.00 95.75 319 VAL A CA 1
ATOM 2493 C C . VAL A 1 319 ? -2.245 3.212 11.155 1.00 95.75 319 VAL A C 1
ATOM 2495 O O . VAL A 1 319 ? -2.976 3.612 12.062 1.00 95.75 319 VAL A O 1
ATOM 2498 N N . GLY A 1 320 ? -2.495 2.131 10.422 1.00 95.44 320 GLY A N 1
ATOM 2499 C CA . GLY A 1 320 ? -3.653 1.273 10.616 1.00 95.44 320 GLY A CA 1
ATOM 2500 C C . GLY A 1 320 ? -4.991 2.001 10.488 1.00 95.44 320 GLY A C 1
ATOM 2501 O O . GLY A 1 320 ? -5.144 2.937 9.689 1.00 95.44 320 GLY A O 1
ATOM 2502 N N . LEU A 1 321 ? -5.968 1.558 11.279 1.00 95.62 321 LEU A N 1
ATOM 2503 C CA . LEU A 1 321 ? -7.344 2.043 11.237 1.00 95.62 321 LEU A CA 1
ATOM 2504 C C . LEU A 1 321 ? -7.747 2.715 12.556 1.00 95.62 321 LEU A C 1
ATOM 2506 O O . LEU A 1 321 ? -7.756 2.053 13.597 1.00 95.62 321 LEU A O 1
ATOM 2510 N N . PRO A 1 322 ? -8.108 4.011 12.540 1.00 94.75 322 PRO A N 1
ATOM 2511 C CA . PRO A 1 322 ? -8.648 4.694 13.711 1.00 94.75 322 PRO A CA 1
ATOM 2512 C C . PRO A 1 322 ? -9.928 4.020 14.223 1.00 94.75 322 PRO A C 1
ATOM 2514 O O . PRO A 1 322 ? -10.993 4.137 13.627 1.00 94.75 322 PRO A O 1
ATOM 2517 N N . THR A 1 323 ? -9.819 3.350 15.365 1.00 94.69 323 THR A N 1
ATOM 2518 C CA . THR A 1 323 ? -10.897 2.536 15.945 1.00 94.69 323 THR A CA 1
ATOM 2519 C C . THR A 1 323 ? -11.570 3.242 17.111 1.00 94.69 323 THR A C 1
ATOM 2521 O O . THR A 1 323 ? -12.775 3.107 17.293 1.00 94.69 323 THR A O 1
ATOM 2524 N N . PHE A 1 324 ? -10.826 4.077 17.841 1.00 94.19 324 PHE A N 1
ATOM 2525 C CA . PHE A 1 324 ? -11.363 4.852 18.953 1.00 94.19 324 PHE A CA 1
ATOM 2526 C C . PHE A 1 324 ? -11.059 6.339 18.806 1.00 94.19 324 PHE A C 1
ATOM 2528 O O . PHE A 1 324 ? -10.034 6.745 18.246 1.00 94.19 324 PHE A O 1
ATOM 2535 N N . ALA A 1 325 ? -11.947 7.166 19.344 1.00 93.06 325 ALA A N 1
ATOM 2536 C CA . ALA A 1 325 ? -11.724 8.593 19.520 1.00 93.06 325 ALA A CA 1
ATOM 2537 C C . ALA A 1 325 ? -11.988 9.004 20.970 1.00 93.06 325 ALA A C 1
ATOM 2539 O O . ALA A 1 325 ? -12.936 8.543 21.593 1.00 93.06 325 ALA A O 1
ATOM 2540 N N . GLU A 1 326 ? -11.159 9.888 21.502 1.00 91.25 326 GLU A N 1
ATOM 2541 C CA . GLU A 1 326 ? -11.313 10.418 22.849 1.00 91.25 326 GLU A CA 1
ATOM 2542 C C . GLU A 1 326 ? -12.295 11.589 22.834 1.00 91.25 326 GLU A C 1
ATOM 2544 O O . GLU A 1 326 ? -12.165 12.523 22.030 1.00 91.25 326 GLU A O 1
ATOM 2549 N N . ASN A 1 327 ? -13.245 11.582 23.760 1.00 85.88 327 ASN A N 1
ATOM 2550 C CA . ASN A 1 327 ? -14.100 12.718 24.047 1.00 85.88 327 ASN A CA 1
ATOM 2551 C C . ASN A 1 327 ? -14.264 12.874 25.562 1.00 85.88 327 ASN A C 1
ATOM 2553 O O . ASN A 1 327 ? -14.824 12.000 26.215 1.00 85.88 327 ASN A O 1
ATOM 2557 N N . ARG A 1 328 ? -13.789 14.001 26.112 1.00 83.94 328 ARG A N 1
ATOM 2558 C CA . ARG A 1 328 ? -13.879 14.339 27.548 1.00 83.94 328 ARG A CA 1
ATOM 2559 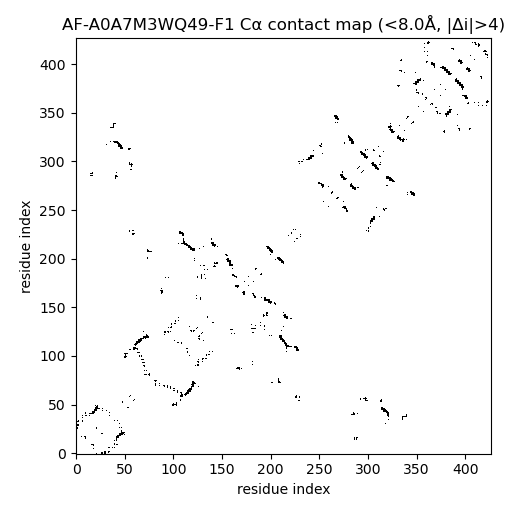C C . ARG A 1 328 ? -13.408 13.197 28.473 1.00 83.94 328 ARG A C 1
ATOM 2561 O O . ARG A 1 328 ? -14.098 12.862 29.427 1.00 83.94 328 ARG A O 1
ATOM 2568 N N . GLY A 1 329 ? -12.255 12.595 28.170 1.00 83.69 329 GLY A N 1
ATOM 2569 C CA . GLY A 1 329 ? -11.666 11.517 28.977 1.00 83.69 329 GLY A CA 1
ATOM 2570 C C . GLY A 1 329 ? -12.265 10.125 28.756 1.00 83.69 329 GLY A C 1
ATOM 2571 O O . GLY A 1 329 ? -11.791 9.168 29.354 1.00 83.69 329 GLY A O 1
ATOM 2572 N N . MET A 1 330 ? -13.267 9.986 27.884 1.00 85.69 330 MET A N 1
ATOM 2573 C CA . MET A 1 330 ? -13.854 8.697 27.518 1.00 85.69 330 MET A CA 1
ATOM 2574 C C . MET A 1 330 ? -13.507 8.329 26.079 1.00 85.69 330 MET A C 1
ATOM 2576 O O . MET A 1 330 ? -13.558 9.163 25.169 1.00 85.69 330 MET A O 1
ATOM 2580 N N . TRP A 1 331 ? -13.189 7.059 25.863 1.00 90.38 331 TRP A N 1
ATOM 2581 C CA . TRP A 1 331 ? -12.956 6.509 24.537 1.00 90.38 331 TRP A CA 1
ATOM 2582 C C . TRP A 1 331 ? -14.263 6.041 23.922 1.00 90.38 331 TRP A C 1
ATOM 2584 O O . TRP A 1 331 ? -15.077 5.387 24.566 1.00 90.38 331 TRP A O 1
ATOM 2594 N N . ARG A 1 332 ? -14.450 6.386 22.653 1.00 89.81 332 ARG A N 1
ATOM 2595 C CA . ARG A 1 332 ? -15.633 6.020 21.890 1.00 89.81 332 ARG A CA 1
ATOM 2596 C C . ARG A 1 332 ? -15.265 5.223 20.659 1.00 89.81 332 ARG A C 1
ATOM 2598 O O . ARG A 1 332 ? -14.316 5.592 19.961 1.00 89.81 332 ARG A O 1
ATOM 2605 N N . VAL A 1 333 ? -16.018 4.166 20.386 1.00 90.88 333 VAL A N 1
ATOM 2606 C CA . VAL A 1 333 ? -15.820 3.355 19.184 1.00 90.88 333 VAL A CA 1
ATOM 2607 C C . VAL A 1 333 ? -16.211 4.179 17.961 1.00 90.88 333 VAL A C 1
ATOM 2609 O O . VAL A 1 333 ? -17.241 4.853 17.946 1.00 90.88 333 VAL A O 1
ATOM 2612 N N . ARG A 1 334 ? -15.366 4.159 16.933 1.00 90.69 334 ARG A N 1
ATOM 2613 C CA . ARG A 1 334 ? -15.681 4.726 15.621 1.00 90.69 334 ARG A CA 1
ATOM 2614 C C . ARG A 1 334 ? -16.302 3.650 14.748 1.00 90.69 334 ARG A C 1
ATOM 2616 O O . ARG A 1 334 ? -15.807 2.526 14.732 1.00 90.69 334 ARG A O 1
ATOM 2623 N N . GLN A 1 335 ? -17.311 4.020 13.965 1.00 85.81 335 GLN A N 1
ATOM 2624 C CA . GLN A 1 335 ? -17.976 3.092 13.055 1.00 85.81 335 GLN A CA 1
ATOM 2625 C C . GLN A 1 335 ? -16.995 2.408 12.097 1.00 85.81 335 GLN A C 1
ATOM 2627 O O . GLN A 1 335 ? -17.020 1.187 11.982 1.00 85.81 335 GLN A O 1
ATOM 2632 N N . GLU A 1 336 ? -16.068 3.159 11.489 1.00 88.69 336 GLU A N 1
ATOM 2633 C CA . GLU A 1 336 ? -15.057 2.576 10.594 1.00 88.69 336 GLU A CA 1
ATOM 2634 C C . GLU A 1 336 ? -14.222 1.469 11.266 1.00 88.69 336 GLU A C 1
ATOM 2636 O O . GLU A 1 336 ? -13.750 0.572 10.576 1.00 88.69 336 GLU A O 1
ATOM 2641 N N . GLY A 1 337 ? -14.062 1.496 12.595 1.00 91.88 337 GLY A N 1
ATOM 2642 C CA . GLY A 1 337 ? -13.317 0.502 13.369 1.00 91.88 337 GLY A CA 1
ATOM 2643 C C . GLY A 1 337 ? -14.125 -0.717 13.820 1.00 91.88 337 GLY A C 1
ATOM 2644 O O . GLY A 1 337 ? -13.522 -1.709 14.231 1.00 91.88 337 GLY A O 1
ATOM 2645 N N . LEU A 1 338 ? -15.459 -0.686 13.732 1.00 90.62 338 LEU A N 1
ATOM 2646 C CA . LEU A 1 338 ? -16.313 -1.787 14.195 1.00 90.62 338 LEU A CA 1
ATOM 2647 C C . LEU A 1 338 ? -15.994 -3.127 13.526 1.00 90.62 338 LEU A C 1
ATOM 2649 O O . LEU A 1 338 ? -15.796 -4.091 14.266 1.00 90.62 338 LEU A O 1
ATOM 2653 N N . PRO A 1 339 ? -15.821 -3.215 12.191 1.00 90.62 339 PRO A N 1
ATOM 2654 C CA . PRO A 1 339 ? -15.499 -4.493 11.554 1.00 90.62 339 PRO A CA 1
ATOM 2655 C C . PRO A 1 339 ? -14.185 -5.108 12.050 1.00 90.62 339 PRO A C 1
ATOM 2657 O O . PRO A 1 339 ? -14.015 -6.326 12.038 1.00 90.62 339 PRO A O 1
ATOM 2660 N N . VAL A 1 340 ? -13.238 -4.280 12.505 1.00 90.12 340 VAL A N 1
ATOM 2661 C CA . VAL A 1 340 ? -11.983 -4.764 13.092 1.00 90.12 340 VAL A CA 1
ATOM 2662 C C . VAL A 1 340 ? -12.216 -5.323 14.490 1.00 90.12 340 VAL A C 1
ATOM 2664 O O . VAL A 1 340 ? -11.677 -6.383 14.799 1.00 90.12 340 VAL A O 1
ATOM 2667 N N . LEU A 1 341 ? -13.038 -4.663 15.310 1.00 90.69 341 LEU A N 1
ATOM 2668 C CA . LEU A 1 341 ? -13.416 -5.170 16.633 1.00 90.69 341 LEU A CA 1
ATOM 2669 C C . LEU A 1 341 ? -14.225 -6.467 16.539 1.00 90.69 341 LEU A C 1
ATOM 2671 O O . LEU A 1 341 ? -13.998 -7.376 17.327 1.00 90.69 341 LEU A O 1
ATOM 2675 N N . GLU A 1 342 ? -15.124 -6.580 15.564 1.00 89.19 342 GLU A N 1
ATOM 2676 C CA . GLU A 1 342 ? -15.907 -7.797 15.320 1.00 89.19 342 GLU A CA 1
ATOM 2677 C C . GLU A 1 342 ? -15.030 -8.960 14.835 1.00 89.19 342 GLU A C 1
ATOM 2679 O O . GLU A 1 342 ? -15.247 -10.103 15.229 1.00 89.19 342 GLU A O 1
ATOM 2684 N N . ARG A 1 343 ? -14.010 -8.684 14.010 1.00 88.81 343 ARG A N 1
ATOM 2685 C CA . ARG A 1 343 ? -13.094 -9.713 13.489 1.00 88.81 343 ARG A CA 1
ATOM 2686 C C . ARG A 1 343 ? -12.030 -10.145 14.497 1.00 88.81 343 ARG A C 1
ATOM 2688 O O . ARG A 1 343 ? -11.631 -11.306 14.505 1.00 88.81 343 ARG A O 1
ATOM 2695 N N . HIS A 1 344 ? -11.519 -9.207 15.288 1.00 87.81 344 HIS A N 1
ATOM 2696 C CA . HIS A 1 344 ? -10.374 -9.417 16.176 1.00 87.81 344 HIS A CA 1
ATOM 2697 C C . HIS A 1 344 ? -10.737 -9.296 17.654 1.00 87.81 344 HIS A C 1
ATOM 2699 O O . HIS A 1 344 ? -9.845 -9.151 18.483 1.00 87.81 344 HIS A O 1
ATOM 2705 N N . GLY A 1 345 ? -12.014 -9.353 18.001 1.00 87.56 345 GLY A N 1
ATOM 2706 C CA . GLY A 1 345 ? -12.463 -9.287 19.379 1.00 87.56 345 GLY A CA 1
ATOM 2707 C C . GLY A 1 345 ? -13.870 -9.830 19.548 1.00 87.56 345 GLY A C 1
ATOM 2708 O O . GLY A 1 345 ? -14.359 -10.645 18.768 1.00 87.56 345 GLY A O 1
ATOM 2709 N N . SER A 1 346 ? -14.524 -9.408 20.617 1.00 83.94 346 SER A N 1
ATOM 2710 C CA . SER A 1 346 ? -15.925 -9.720 20.882 1.00 83.94 346 SER A CA 1
ATOM 2711 C C . SER A 1 346 ? -16.510 -8.536 21.636 1.00 83.94 346 SER A C 1
ATOM 2713 O O . SER A 1 346 ? -16.610 -8.592 22.867 1.00 83.94 346 SER A O 1
ATOM 2715 N N . PRO A 1 347 ? -16.810 -7.436 20.915 1.00 82.94 347 PRO A N 1
ATOM 2716 C CA . PRO A 1 347 ? -17.262 -6.204 21.531 1.00 82.94 347 PRO A CA 1
ATOM 2717 C C . PRO A 1 347 ? -18.497 -6.461 22.393 1.00 82.94 347 PRO A C 1
ATOM 2719 O O . PRO A 1 347 ? -19.469 -7.050 21.921 1.00 82.94 347 PRO A O 1
ATOM 2722 N N . SER A 1 348 ? -18.461 -6.012 23.651 1.00 83.38 348 SER A N 1
ATOM 2723 C CA . SER A 1 348 ? -19.657 -6.005 24.491 1.00 83.38 348 SER A CA 1
ATOM 2724 C C . SER A 1 348 ? -20.700 -5.088 23.853 1.00 83.38 348 SER A C 1
ATOM 2726 O O . SER A 1 348 ? -20.437 -3.899 23.652 1.00 83.38 348 SER A O 1
ATOM 2728 N N . ALA A 1 349 ? -21.845 -5.655 23.479 1.00 89.88 349 ALA A N 1
ATOM 2729 C CA . ALA A 1 349 ? -22.928 -4.941 22.823 1.00 89.88 349 ALA A CA 1
ATOM 2730 C C . ALA A 1 349 ? -24.280 -5.394 23.383 1.00 89.88 349 ALA A C 1
ATOM 2732 O O . ALA A 1 349 ? -24.493 -6.588 23.602 1.00 89.88 349 ALA A O 1
ATOM 2733 N N . LEU A 1 350 ? -25.182 -4.440 23.612 1.00 92.19 350 LEU A N 1
ATOM 2734 C CA . LEU A 1 350 ? -26.514 -4.690 24.158 1.00 92.19 350 LEU A CA 1
ATOM 2735 C C . LEU A 1 350 ? -27.475 -5.095 23.033 1.00 92.19 350 LEU A C 1
ATOM 2737 O O . LEU A 1 350 ? -27.563 -4.361 22.047 1.00 92.19 350 LEU A O 1
ATOM 2741 N N . PRO A 1 351 ? -28.195 -6.224 23.145 1.00 93.50 351 PRO A N 1
ATOM 2742 C CA . PRO A 1 351 ? -29.181 -6.614 22.144 1.00 93.50 351 PRO A CA 1
ATOM 2743 C C . PRO A 1 351 ? -30.341 -5.612 22.120 1.00 93.50 351 PRO A C 1
ATOM 2745 O O . PRO A 1 351 ? -30.867 -5.266 23.175 1.00 93.50 351 PRO A O 1
ATOM 2748 N N . VAL A 1 352 ? -30.737 -5.153 20.934 1.00 95.00 352 VAL A N 1
ATOM 2749 C CA . VAL A 1 352 ? -31.836 -4.191 20.741 1.00 95.00 352 VAL A CA 1
ATOM 2750 C C . VAL A 1 352 ? -32.784 -4.626 19.633 1.00 95.00 352 VAL A C 1
ATOM 2752 O O . VAL A 1 352 ? -32.373 -5.268 18.664 1.00 95.00 352 VAL A O 1
ATOM 2755 N N . ASP A 1 353 ? -34.037 -4.193 19.749 1.00 92.94 353 ASP A N 1
ATOM 2756 C CA . ASP A 1 353 ? -35.029 -4.329 18.688 1.00 92.94 353 ASP A CA 1
ATOM 2757 C C . ASP A 1 353 ? -34.778 -3.341 17.542 1.00 92.94 353 ASP A C 1
ATOM 2759 O O . ASP A 1 353 ? -34.243 -2.241 17.726 1.00 92.94 353 ASP A O 1
ATOM 2763 N N . ALA A 1 354 ? -35.228 -3.713 16.340 1.00 93.62 354 ALA A N 1
ATOM 2764 C CA . ALA A 1 354 ? -35.098 -2.883 15.142 1.00 93.62 354 ALA A CA 1
ATOM 2765 C C . ALA A 1 354 ? -35.758 -1.503 15.299 1.00 93.62 354 ALA A C 1
ATOM 2767 O O . ALA A 1 354 ? -35.250 -0.528 14.750 1.00 93.62 354 ALA A O 1
ATOM 2768 N N . SER A 1 355 ? -36.834 -1.408 16.087 1.00 93.19 355 SER A N 1
ATOM 2769 C CA . SER A 1 355 ? -37.555 -0.157 16.350 1.00 93.19 355 SER A CA 1
ATOM 2770 C C . SER A 1 355 ? -36.681 0.892 17.040 1.00 93.19 355 SER A C 1
ATOM 2772 O O . SER A 1 355 ? -36.734 2.062 16.678 1.00 93.19 355 SER A O 1
ATOM 2774 N N . VAL A 1 356 ? -35.828 0.490 17.989 1.00 93.56 356 VAL A N 1
ATOM 2775 C CA . VAL A 1 356 ? -34.894 1.404 18.667 1.00 93.56 356 VAL A CA 1
ATOM 2776 C C . VAL A 1 356 ? -33.888 1.971 17.668 1.00 93.56 356 VAL A C 1
ATOM 2778 O O . VAL A 1 356 ? -33.616 3.170 17.663 1.00 93.56 356 VAL A O 1
ATOM 2781 N N . VAL A 1 357 ? -33.361 1.122 16.782 1.00 94.12 357 VAL A N 1
ATOM 2782 C CA . VAL A 1 357 ? -32.396 1.539 15.756 1.00 94.12 357 VAL A CA 1
ATOM 2783 C C . VAL A 1 357 ? -33.052 2.422 14.690 1.00 94.12 357 VAL A C 1
ATOM 2785 O O . VAL A 1 357 ? -32.435 3.399 14.273 1.00 94.12 357 VAL A O 1
ATOM 2788 N N . GLU A 1 358 ? -34.291 2.132 14.282 1.00 94.38 358 GLU A N 1
ATOM 2789 C CA . GLU A 1 358 ? -35.060 2.965 13.343 1.00 94.38 358 GLU A CA 1
ATOM 2790 C C . GLU A 1 358 ? -35.276 4.378 13.905 1.00 94.38 358 GLU A C 1
ATOM 2792 O O . GLU A 1 358 ? -34.916 5.349 13.240 1.00 94.38 358 GLU A O 1
ATOM 2797 N N . ARG A 1 359 ? -35.754 4.488 15.155 1.00 93.81 359 ARG A N 1
ATOM 2798 C CA . ARG A 1 359 ? -35.960 5.765 15.870 1.00 93.81 359 ARG A CA 1
ATOM 2799 C C . ARG A 1 359 ? -34.669 6.580 15.977 1.00 93.81 359 ARG A C 1
ATOM 2801 O O . ARG A 1 359 ? -34.640 7.779 15.708 1.00 93.81 359 ARG A O 1
ATOM 2808 N N . LEU A 1 360 ? -33.564 5.920 16.326 1.00 93.62 360 LEU A N 1
ATOM 2809 C CA . LEU A 1 360 ? -32.252 6.564 16.374 1.00 93.62 360 LEU A CA 1
ATOM 2810 C C . LEU A 1 360 ? -31.831 7.096 14.998 1.00 93.62 360 LEU A C 1
ATOM 2812 O O . LEU A 1 360 ? -31.340 8.222 14.895 1.00 93.62 360 LEU A O 1
ATOM 2816 N N . LEU A 1 361 ? -32.005 6.299 13.940 1.00 92.81 361 LEU A N 1
ATOM 2817 C CA . LEU A 1 361 ? -31.613 6.668 12.577 1.00 92.81 361 LEU A CA 1
ATOM 2818 C C . LEU A 1 361 ? -32.479 7.780 11.982 1.00 92.81 361 LEU A C 1
ATOM 2820 O O . LEU A 1 361 ? -31.958 8.559 11.185 1.00 92.81 361 LEU A O 1
ATOM 2824 N N . SER A 1 362 ? -33.740 7.901 12.402 1.00 90.75 362 SER A N 1
ATOM 2825 C CA . SER A 1 362 ? -34.610 9.032 12.056 1.00 90.75 362 SER A CA 1
ATOM 2826 C C . SER A 1 362 ? -34.313 10.305 12.857 1.00 90.75 362 SER A C 1
ATOM 2828 O O . SER A 1 362 ? -35.004 11.305 12.697 1.00 90.75 362 SER A O 1
ATOM 2830 N N . GLY A 1 363 ? -33.302 10.293 13.732 1.00 88.62 363 GLY A N 1
ATOM 2831 C CA . GLY A 1 363 ? -32.911 11.454 14.532 1.00 88.62 363 GLY A CA 1
ATOM 2832 C C . GLY A 1 363 ? -33.759 11.679 15.786 1.00 88.62 363 GLY A C 1
ATOM 2833 O O . GLY A 1 363 ? -33.661 12.747 16.392 1.00 88.62 363 GLY A O 1
ATOM 2834 N N . GLU A 1 364 ? -34.564 10.697 16.204 1.00 90.31 364 GLU A N 1
ATOM 2835 C CA . GLU A 1 364 ? -35.339 10.799 17.439 1.00 90.31 364 GLU A CA 1
ATOM 2836 C C . GLU A 1 364 ? -34.413 10.886 18.663 1.00 90.31 364 GLU A C 1
ATOM 2838 O O . GLU A 1 364 ? -33.416 10.170 18.790 1.00 90.31 364 GLU A O 1
ATOM 2843 N N . ALA A 1 365 ? -34.755 11.778 19.590 1.00 87.81 365 ALA A N 1
ATOM 2844 C CA . ALA A 1 365 ? -34.011 11.997 20.820 1.00 87.81 365 ALA A CA 1
ATOM 2845 C C . ALA A 1 365 ? -34.449 11.012 21.916 1.00 87.81 365 ALA A C 1
ATOM 2847 O O . ALA A 1 365 ? -35.241 11.380 22.779 1.00 87.81 365 ALA A O 1
ATOM 2848 N N . LEU A 1 366 ? -33.922 9.787 21.873 1.00 92.31 366 LEU A N 1
ATOM 2849 C CA . LEU A 1 366 ? -34.196 8.762 22.887 1.00 92.31 366 LEU A CA 1
ATOM 2850 C C . LEU A 1 366 ? -33.577 9.111 24.245 1.00 92.31 366 LEU A C 1
ATOM 2852 O O . LEU A 1 366 ? -32.473 9.669 24.300 1.00 92.31 366 LEU A O 1
ATOM 2856 N N . GLU A 1 367 ? -34.250 8.731 25.326 1.00 90.88 367 GLU A N 1
ATOM 2857 C CA . GLU A 1 367 ? -33.715 8.781 26.691 1.00 90.88 367 GLU A CA 1
ATOM 2858 C C . GLU A 1 367 ? -33.089 7.418 27.062 1.00 90.88 367 GLU A C 1
ATOM 2860 O O . GLU A 1 367 ? -33.157 6.446 26.305 1.00 90.88 367 GLU A O 1
ATOM 2865 N N . VAL A 1 368 ? -32.410 7.323 28.208 1.00 87.50 368 VAL A N 1
ATOM 2866 C CA . VAL A 1 368 ? -31.732 6.072 28.616 1.00 87.50 368 VAL A CA 1
ATOM 2867 C C . VAL A 1 368 ? -32.737 4.951 28.883 1.00 87.50 368 VAL A C 1
ATOM 2869 O O . VAL A 1 368 ? -32.436 3.782 28.655 1.00 87.50 368 VAL A O 1
ATOM 2872 N N . GLU A 1 369 ? -33.937 5.303 29.329 1.00 87.69 369 GLU A N 1
ATOM 2873 C CA . GLU A 1 369 ? -35.032 4.383 29.631 1.00 87.69 369 GLU A CA 1
ATOM 2874 C C . GLU A 1 369 ? -35.614 3.717 28.374 1.00 87.69 369 GLU A C 1
ATOM 2876 O O . GLU A 1 369 ? -36.251 2.671 28.484 1.00 87.69 369 GLU A O 1
ATOM 2881 N N . ASP A 1 370 ? -35.372 4.286 27.186 1.00 88.56 370 ASP A N 1
ATOM 2882 C CA . ASP A 1 370 ? -35.707 3.664 25.900 1.00 88.56 370 ASP A CA 1
ATOM 2883 C C . ASP A 1 370 ? -34.731 2.530 25.520 1.00 88.56 370 ASP A C 1
ATOM 2885 O O . ASP A 1 370 ? -34.986 1.790 24.565 1.00 88.56 370 ASP A O 1
ATOM 2889 N N . LEU A 1 371 ? -33.594 2.397 26.216 1.00 89.62 371 LEU A N 1
ATOM 2890 C CA . LEU A 1 371 ? -32.599 1.356 25.959 1.00 89.62 371 LEU A CA 1
ATOM 2891 C C . LEU A 1 371 ? -32.827 0.104 26.827 1.00 89.62 371 LEU A C 1
ATOM 2893 O O . LEU A 1 371 ? -33.403 0.182 27.913 1.00 89.62 371 LEU A O 1
ATOM 2897 N N . PRO A 1 372 ? -32.329 -1.070 26.390 1.00 86.62 372 PRO A N 1
ATOM 2898 C CA . PRO A 1 372 ? -32.357 -2.283 27.199 1.00 86.62 372 PRO A CA 1
ATOM 2899 C C . PRO A 1 372 ? -31.669 -2.106 28.557 1.00 86.62 372 PRO A C 1
ATOM 2901 O O . PRO A 1 372 ? -30.723 -1.327 28.710 1.00 86.62 372 PRO A O 1
ATOM 2904 N N . ALA A 1 373 ? -32.089 -2.915 29.532 1.00 83.81 373 ALA A N 1
ATOM 2905 C CA . ALA A 1 373 ? -31.446 -2.972 30.840 1.00 83.81 373 ALA A CA 1
ATOM 2906 C C . ALA A 1 373 ? -29.932 -3.239 30.708 1.00 83.81 373 ALA A C 1
ATOM 2908 O O . ALA A 1 373 ? -29.505 -4.101 29.940 1.00 83.81 373 ALA A O 1
ATOM 2909 N N . GLY A 1 374 ? -29.126 -2.501 31.478 1.00 81.06 374 GLY A N 1
ATOM 2910 C CA . GLY A 1 374 ? -27.660 -2.555 31.410 1.00 81.06 374 GLY A CA 1
ATOM 2911 C C . GLY A 1 374 ? -27.015 -1.454 30.559 1.00 81.06 374 GLY A C 1
ATOM 2912 O O . GLY A 1 374 ? -25.794 -1.442 30.423 1.00 81.06 374 GLY A O 1
ATOM 2913 N N . ALA A 1 375 ? -27.795 -0.517 30.008 1.00 85.00 375 ALA A N 1
ATOM 2914 C CA . ALA A 1 375 ? -27.256 0.694 29.397 1.00 85.00 375 ALA A CA 1
ATOM 2915 C C . ALA A 1 375 ? -26.675 1.648 30.457 1.00 85.00 375 ALA A C 1
ATOM 2917 O O . ALA A 1 375 ? -27.393 2.252 31.252 1.00 85.00 375 ALA A O 1
ATOM 2918 N N 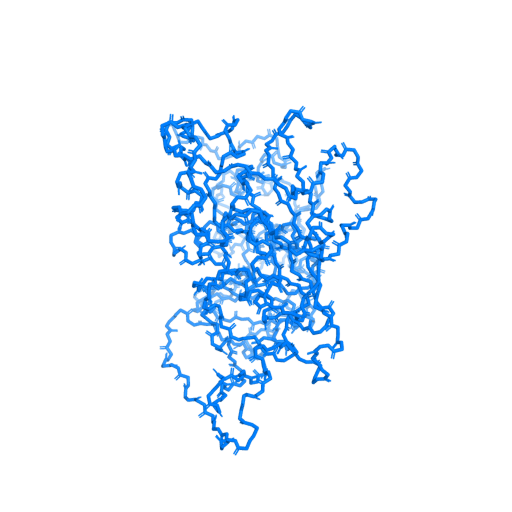. GLU A 1 376 ? -25.353 1.791 30.459 1.00 84.94 376 GLU A N 1
ATOM 2919 C CA . GLU A 1 376 ? -24.619 2.744 31.295 1.00 84.94 376 GLU A CA 1
ATOM 2920 C C . GLU A 1 376 ? -24.362 4.080 30.572 1.00 84.94 376 GLU A C 1
ATOM 2922 O O . GLU A 1 376 ? -24.551 4.224 29.367 1.00 84.94 376 GLU A O 1
ATOM 2927 N N . ARG A 1 377 ? -23.905 5.107 31.294 1.00 87.75 377 ARG A N 1
ATOM 2928 C CA . ARG A 1 377 ? -23.496 6.366 30.650 1.00 87.75 377 ARG A CA 1
ATOM 2929 C C . ARG A 1 377 ? -22.159 6.185 29.930 1.00 87.75 377 ARG A C 1
ATOM 2931 O O . ARG A 1 377 ? -21.204 5.698 30.525 1.00 87.75 377 ARG A O 1
ATOM 2938 N N . GLY A 1 378 ? -22.056 6.672 28.695 1.00 87.69 378 GLY A N 1
ATOM 2939 C CA . GLY A 1 378 ? -20.818 6.661 27.911 1.00 87.69 378 GLY A CA 1
ATOM 2940 C C . GLY A 1 378 ? -20.984 6.080 26.508 1.00 87.69 378 GLY A C 1
ATOM 2941 O O . GLY A 1 378 ? -22.047 6.183 25.900 1.00 87.69 378 GLY A O 1
ATOM 2942 N N . SER A 1 379 ? -19.900 5.516 25.969 1.00 89.06 379 SER A N 1
ATOM 2943 C CA . SER A 1 379 ? -19.893 4.867 24.654 1.00 89.06 379 SER A CA 1
ATOM 2944 C C . SER A 1 379 ? -20.382 3.427 24.776 1.00 89.06 379 SER A C 1
ATOM 2946 O O . SER A 1 379 ? -19.690 2.597 25.364 1.00 89.06 379 SER A O 1
ATOM 2948 N N . ILE A 1 380 ? -21.521 3.117 24.161 1.00 90.69 380 ILE A N 1
ATOM 2949 C CA . ILE A 1 380 ? -22.104 1.770 24.131 1.00 90.69 380 ILE A CA 1
ATOM 2950 C C . ILE A 1 380 ? -22.254 1.298 22.689 1.00 90.69 380 ILE A C 1
ATOM 2952 O O . ILE A 1 380 ? -22.369 2.092 21.756 1.00 90.69 380 ILE A O 1
ATOM 2956 N N . LEU A 1 381 ? -22.234 -0.018 22.510 1.00 92.75 381 LEU A N 1
ATOM 2957 C CA . LEU A 1 381 ? -22.570 -0.678 21.262 1.00 92.75 381 LEU A CA 1
ATOM 2958 C C . LEU A 1 381 ? -23.937 -1.345 21.403 1.00 92.75 381 LEU A C 1
ATOM 2960 O O . LEU A 1 381 ? -24.180 -2.074 22.362 1.00 92.75 381 LEU A O 1
ATOM 2964 N N . LEU A 1 382 ? -24.821 -1.103 20.446 1.00 93.62 382 LEU A N 1
ATOM 2965 C CA . LEU A 1 382 ? -26.099 -1.790 20.319 1.00 93.62 382 LEU A CA 1
ATOM 2966 C C . LEU A 1 382 ? -25.961 -2.871 19.251 1.00 93.62 382 LEU A C 1
ATOM 2968 O O . LEU A 1 382 ? -25.397 -2.618 18.187 1.00 93.62 382 LEU A O 1
ATOM 2972 N N . ARG A 1 383 ? -26.459 -4.071 19.523 1.00 93.56 383 ARG A N 1
ATOM 2973 C CA . ARG A 1 383 ? -26.443 -5.205 18.602 1.00 93.56 383 ARG A CA 1
ATOM 2974 C C . ARG A 1 383 ? -27.859 -5.479 18.127 1.00 93.56 383 ARG A C 1
ATOM 2976 O O . ARG A 1 383 ? -28.717 -5.860 18.915 1.00 93.56 383 ARG A O 1
ATOM 2983 N N . LEU A 1 384 ? -28.067 -5.324 16.830 1.00 94.19 384 LEU A N 1
ATOM 2984 C CA . LEU A 1 384 ? -29.320 -5.623 16.160 1.00 94.19 384 LEU A CA 1
ATOM 2985 C C . LEU A 1 384 ? -29.180 -6.919 15.361 1.00 94.19 384 LEU A C 1
ATOM 2987 O O . LEU A 1 384 ? -28.289 -7.038 14.515 1.00 94.19 384 LEU A O 1
ATOM 2991 N N . GLU A 1 385 ? -30.090 -7.861 15.585 1.00 93.00 385 GLU A N 1
ATOM 2992 C CA . GLU A 1 385 ? -30.312 -8.983 14.674 1.00 93.00 385 GLU A CA 1
ATOM 2993 C C . GLU A 1 385 ? -31.419 -8.598 13.690 1.00 93.00 385 GLU A C 1
ATOM 2995 O O . GLU A 1 385 ? -32.559 -8.360 14.076 1.00 93.00 385 GLU A O 1
ATOM 3000 N N . HIS A 1 386 ? -31.065 -8.478 12.411 1.00 92.94 386 HIS A N 1
ATOM 3001 C CA . HIS A 1 386 ? -31.979 -8.059 11.353 1.00 92.94 386 HIS A CA 1
ATOM 3002 C C . HIS A 1 386 ? -32.005 -9.094 10.222 1.00 92.94 386 HIS A C 1
ATOM 3004 O O . HIS A 1 386 ? -31.067 -9.878 10.061 1.00 92.94 386 HIS A O 1
ATOM 3010 N N . ALA A 1 387 ? -33.041 -9.066 9.379 1.00 89.81 387 ALA A N 1
ATOM 3011 C CA . ALA A 1 387 ? -33.165 -9.965 8.226 1.00 89.81 387 ALA A CA 1
ATOM 3012 C C . ALA A 1 387 ? -31.962 -9.882 7.260 1.00 89.81 387 ALA A C 1
ATOM 3014 O O . ALA A 1 387 ? -31.625 -10.850 6.587 1.00 89.81 387 ALA A O 1
ATOM 3015 N N . THR A 1 388 ? -31.271 -8.738 7.225 1.00 89.19 388 THR A N 1
ATOM 3016 C CA . THR A 1 388 ? -30.057 -8.494 6.419 1.00 89.19 388 THR A CA 1
ATOM 3017 C C . THR A 1 388 ? -28.747 -8.838 7.146 1.00 89.19 388 THR A C 1
ATOM 3019 O O . THR A 1 388 ? -27.665 -8.417 6.716 1.00 89.19 388 THR A O 1
ATOM 3022 N N . GLY A 1 389 ? -28.834 -9.536 8.279 1.00 89.06 389 GLY A N 1
ATOM 3023 C CA . GLY A 1 389 ? -27.715 -9.939 9.127 1.00 89.06 389 GLY A CA 1
ATOM 3024 C C . GLY A 1 389 ? -27.573 -9.122 10.413 1.00 89.06 389 GLY A C 1
ATOM 3025 O O . GLY A 1 389 ? -28.330 -8.190 10.687 1.00 89.06 389 GLY A O 1
ATOM 3026 N N . VAL A 1 390 ? -26.562 -9.480 11.206 1.00 89.81 390 VAL A N 1
ATOM 3027 C CA . VAL A 1 390 ? -26.229 -8.799 12.464 1.00 89.81 390 VAL A CA 1
ATOM 3028 C C . VAL A 1 390 ? -25.563 -7.455 12.168 1.00 89.81 390 VAL A C 1
ATOM 3030 O O . VAL A 1 390 ? -24.716 -7.355 11.276 1.00 89.81 390 VAL A O 1
ATOM 3033 N N . THR A 1 391 ? -25.955 -6.418 12.905 1.00 90.06 391 THR A N 1
ATOM 3034 C CA . THR A 1 391 ? -25.374 -5.075 12.804 1.00 90.06 391 THR A CA 1
ATOM 3035 C C . THR A 1 391 ? -25.081 -4.528 14.194 1.00 90.06 391 THR A C 1
ATOM 3037 O O . THR A 1 391 ? -25.950 -4.531 15.064 1.00 90.06 391 THR A O 1
ATOM 3040 N N . THR A 1 392 ? -23.866 -4.018 14.382 1.00 92.19 392 THR A N 1
ATOM 3041 C CA . THR A 1 392 ? -23.476 -3.275 15.580 1.00 92.19 392 THR A CA 1
ATOM 3042 C C . THR A 1 392 ? -23.564 -1.771 15.321 1.00 92.19 392 THR A C 1
ATOM 3044 O O . THR A 1 392 ? -23.039 -1.281 14.322 1.00 92.19 392 THR A O 1
ATOM 3047 N N . VAL A 1 393 ? -24.204 -1.026 16.224 1.00 92.38 393 VAL A N 1
ATOM 3048 C CA . VAL A 1 393 ? -24.396 0.427 16.127 1.00 92.38 393 VAL A CA 1
ATOM 3049 C C . VAL A 1 393 ? -23.788 1.111 17.356 1.00 92.38 393 VAL A C 1
ATOM 3051 O O . VAL A 1 393 ? -24.198 0.811 18.476 1.00 92.38 393 VAL A O 1
ATOM 3054 N N . PRO A 1 394 ? -22.817 2.026 17.195 1.00 92.75 394 PRO A N 1
ATOM 3055 C CA . PRO A 1 394 ? -22.246 2.763 18.308 1.00 92.75 394 PRO A CA 1
ATOM 3056 C C . PRO A 1 394 ? -23.137 3.953 18.689 1.00 92.75 394 PRO A C 1
ATOM 3058 O O . PRO A 1 394 ? -23.536 4.760 17.842 1.00 92.75 394 PRO A O 1
ATOM 3061 N N . VAL A 1 395 ? -23.412 4.080 19.985 1.00 92.50 395 VAL A N 1
ATOM 3062 C CA . VAL A 1 395 ? -24.214 5.154 20.578 1.00 92.50 395 VAL A CA 1
ATOM 3063 C C . VAL A 1 395 ? -23.491 5.797 21.753 1.00 92.50 395 VAL A C 1
ATOM 3065 O O . VAL A 1 395 ? -22.687 5.175 22.449 1.00 92.50 395 VAL A O 1
ATOM 3068 N N . TRP A 1 396 ? -23.807 7.063 21.982 1.00 90.94 396 TRP A N 1
ATOM 3069 C CA . TRP A 1 396 ? -23.386 7.805 23.155 1.00 90.94 396 TRP A CA 1
ATOM 3070 C C . TRP A 1 396 ? -24.574 8.013 24.084 1.00 90.94 396 TRP A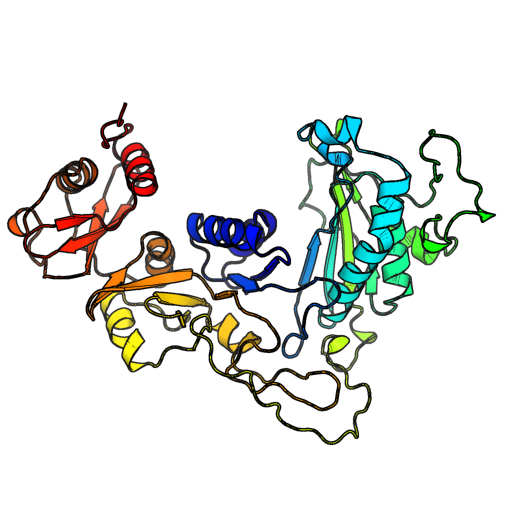 C 1
ATOM 3072 O O . TRP A 1 396 ? -25.559 8.623 23.678 1.00 90.94 396 TRP A O 1
ATOM 3082 N N . VAL A 1 397 ? -24.471 7.537 25.320 1.00 90.94 397 VAL A N 1
ATOM 3083 C CA . VAL A 1 397 ? -25.550 7.582 26.311 1.00 90.94 397 VAL A CA 1
ATOM 3084 C C . VAL A 1 397 ? -25.211 8.602 27.397 1.00 90.94 397 VAL A C 1
ATOM 3086 O O . VAL A 1 397 ? -24.205 8.474 28.100 1.00 90.94 397 VAL A O 1
ATOM 3089 N N . GLN A 1 398 ? -26.037 9.642 27.532 1.00 88.38 398 GLN A N 1
ATOM 3090 C CA . GLN A 1 398 ? -25.981 10.608 28.638 1.00 88.38 398 GLN A CA 1
ATOM 3091 C C . GLN A 1 398 ? -27.365 10.810 29.260 1.00 88.38 398 GLN A C 1
ATOM 3093 O O . GLN A 1 398 ? -27.883 9.872 29.845 1.00 88.38 398 GLN A O 1
ATOM 3098 N N . ALA A 1 399 ? -27.926 12.023 29.203 1.00 86.31 399 ALA A N 1
ATOM 3099 C CA . ALA A 1 399 ? -29.361 12.211 29.399 1.00 86.31 399 ALA A CA 1
ATOM 3100 C C . ALA A 1 399 ? -30.091 11.609 28.193 1.00 86.31 399 ALA A C 1
ATOM 3102 O O . ALA A 1 399 ? -30.903 10.713 28.334 1.00 86.31 399 ALA A O 1
ATOM 3103 N N . LYS A 1 400 ? -29.638 11.998 26.997 1.00 90.31 400 LYS A N 1
ATOM 3104 C CA . LYS A 1 400 ? -30.118 11.476 25.721 1.00 90.31 400 LYS A CA 1
ATOM 3105 C C . LYS A 1 400 ? -29.138 10.497 25.096 1.00 90.31 400 LYS A C 1
ATOM 3107 O O . LYS A 1 400 ? -27.929 10.557 25.360 1.00 90.31 400 LYS A O 1
ATOM 3112 N N . VAL A 1 401 ? -29.661 9.645 24.226 1.00 91.75 401 VAL A N 1
ATOM 3113 C CA . VAL A 1 401 ? -28.899 8.736 23.374 1.00 91.75 401 VAL A CA 1
ATOM 3114 C C . VAL A 1 401 ? -28.609 9.430 22.048 1.00 91.75 401 VAL A C 1
ATOM 3116 O O . VAL A 1 401 ? -29.494 9.989 21.409 1.00 91.75 401 VAL A O 1
ATOM 3119 N N . THR A 1 402 ? -27.349 9.434 21.625 1.00 89.88 402 THR A N 1
ATOM 3120 C CA . THR A 1 402 ? -26.924 10.037 20.355 1.00 89.88 402 THR A CA 1
ATOM 3121 C C . THR A 1 402 ? -26.218 9.005 19.491 1.00 89.88 402 THR A C 1
ATOM 3123 O O . THR A 1 402 ? -25.259 8.373 19.939 1.00 89.88 402 THR A O 1
ATOM 3126 N N . LEU A 1 403 ? -26.645 8.866 18.233 1.00 90.62 403 LEU A N 1
ATOM 3127 C CA . LEU A 1 403 ? -25.930 8.051 17.253 1.00 90.62 403 LEU A CA 1
ATOM 3128 C C . LEU A 1 403 ? -24.528 8.593 16.999 1.00 90.62 403 LEU A C 1
ATOM 3130 O O . LEU A 1 403 ? -24.324 9.784 16.758 1.00 90.62 403 LEU A O 1
ATOM 3134 N N . MET A 1 404 ? -23.559 7.686 16.974 1.00 88.81 404 MET A N 1
ATOM 3135 C CA . MET A 1 404 ? -22.160 8.012 16.717 1.00 88.81 404 MET A CA 1
ATOM 3136 C C . MET A 1 404 ? -21.772 7.797 15.253 1.00 88.81 404 MET A C 1
ATOM 3138 O O . MET A 1 404 ? -20.656 7.364 14.968 1.00 88.81 404 MET A O 1
ATOM 3142 N N . LEU A 1 405 ? -22.711 8.107 14.358 1.00 87.50 405 LEU A N 1
ATOM 3143 C CA . LEU A 1 405 ? -22.602 7.963 12.908 1.00 87.50 405 LEU A CA 1
ATOM 3144 C C . LEU A 1 405 ? -22.761 9.328 12.243 1.00 87.50 405 LEU A C 1
ATOM 3146 O O . LEU A 1 405 ? -23.581 10.136 12.709 1.00 87.50 405 LEU A O 1
ATOM 3150 N N . ASP A 1 406 ? -22.016 9.563 11.166 1.00 85.25 406 ASP A N 1
ATOM 3151 C CA . ASP A 1 406 ? -22.267 10.701 10.276 1.00 85.25 406 ASP A CA 1
ATOM 3152 C C . ASP A 1 406 ? -23.494 10.468 9.372 1.00 85.25 406 ASP A C 1
ATOM 3154 O O . ASP A 1 406 ? -24.053 9.372 9.322 1.00 85.25 406 ASP A O 1
ATOM 3158 N N . ASP A 1 407 ? -23.956 11.506 8.676 1.00 87.25 407 ASP A N 1
ATOM 3159 C CA . ASP A 1 407 ? -25.202 11.432 7.899 1.00 87.25 407 ASP A CA 1
ATOM 3160 C C . ASP A 1 407 ? -25.112 10.454 6.720 1.00 87.25 407 ASP A C 1
ATOM 3162 O O . ASP A 1 407 ? -26.089 9.783 6.377 1.00 87.25 407 ASP A O 1
ATOM 3166 N N . VAL A 1 408 ? -23.923 10.307 6.127 1.00 85.25 408 VAL A N 1
ATOM 3167 C CA . VAL A 1 408 ? -23.691 9.349 5.038 1.00 85.25 408 VAL A CA 1
ATOM 3168 C C . VAL A 1 408 ? -23.810 7.927 5.573 1.00 85.25 408 VAL A C 1
ATOM 3170 O O . VAL A 1 408 ? -24.493 7.088 4.981 1.00 85.25 408 VAL A O 1
ATOM 3173 N N . GLU A 1 409 ? -23.184 7.654 6.712 1.00 85.69 409 GLU A N 1
ATOM 3174 C CA . GLU A 1 409 ? -23.245 6.373 7.402 1.00 85.69 409 GLU A CA 1
ATOM 3175 C C . GLU A 1 409 ? -24.672 6.032 7.852 1.00 85.69 409 GLU A C 1
ATOM 3177 O O . GLU A 1 409 ? -25.122 4.901 7.639 1.00 85.69 409 GLU A O 1
ATOM 3182 N N . ARG A 1 410 ? -25.412 7.004 8.400 1.00 90.56 410 ARG A N 1
ATOM 3183 C CA . ARG A 1 410 ? -26.833 6.848 8.756 1.00 90.56 410 ARG A CA 1
ATOM 3184 C C . ARG A 1 410 ? -27.675 6.505 7.539 1.00 90.56 410 ARG A C 1
ATOM 3186 O O . ARG A 1 410 ? -28.482 5.579 7.611 1.00 90.56 410 ARG A O 1
ATOM 3193 N N . ARG A 1 411 ? -27.478 7.198 6.412 1.00 90.69 411 ARG A N 1
ATOM 3194 C CA . ARG A 1 411 ? -28.221 6.937 5.169 1.00 90.69 411 ARG A CA 1
ATOM 3195 C C . ARG A 1 411 ? -27.935 5.538 4.632 1.00 90.69 411 ARG A C 1
ATOM 3197 O O . ARG A 1 411 ? -28.872 4.814 4.308 1.00 90.69 411 ARG A O 1
ATOM 3204 N N . ILE A 1 412 ? -26.667 5.125 4.588 1.00 89.00 412 ILE A N 1
ATOM 3205 C CA . ILE A 1 412 ? -26.276 3.775 4.147 1.00 89.00 412 ILE A CA 1
ATOM 3206 C C . ILE A 1 412 ? -26.890 2.709 5.057 1.00 89.00 412 ILE A C 1
ATOM 3208 O O . ILE A 1 412 ? -27.442 1.723 4.565 1.00 89.00 412 ILE A O 1
ATOM 3212 N N . LEU A 1 413 ? -26.812 2.901 6.375 1.00 90.56 413 LEU A N 1
ATOM 3213 C CA . LEU A 1 413 ? -27.346 1.936 7.326 1.00 90.56 413 LEU A CA 1
ATOM 3214 C C . LEU A 1 413 ? -28.878 1.858 7.260 1.00 90.56 413 LEU A C 1
ATOM 3216 O O . LEU A 1 413 ? -29.426 0.758 7.271 1.00 90.56 413 LEU A O 1
ATOM 3220 N N . SER A 1 414 ? -29.551 2.999 7.098 1.00 92.81 414 SER A N 1
ATOM 3221 C CA . SER A 1 414 ? -31.006 3.076 6.912 1.00 92.81 414 SER A CA 1
ATOM 3222 C C . SER A 1 414 ? -31.454 2.335 5.654 1.00 92.81 414 SER A C 1
ATOM 3224 O O . SER A 1 414 ? -32.358 1.506 5.715 1.00 92.81 414 SER A O 1
ATOM 3226 N N . LEU A 1 415 ? -30.766 2.553 4.528 1.00 92.69 415 LEU A N 1
ATOM 3227 C CA . LEU A 1 415 ? -31.047 1.853 3.274 1.00 92.69 415 LEU A CA 1
ATOM 3228 C C . LEU A 1 415 ? -30.833 0.342 3.406 1.00 92.69 415 LEU A C 1
ATOM 3230 O O . LEU A 1 415 ? -31.651 -0.433 2.917 1.00 92.69 415 LEU A O 1
ATOM 3234 N N . ARG A 1 416 ? -29.758 -0.083 4.082 1.00 91.69 416 ARG A N 1
ATOM 3235 C CA . ARG A 1 416 ? -29.461 -1.505 4.296 1.00 91.69 416 ARG A CA 1
ATOM 3236 C C . ARG A 1 416 ? -30.517 -2.187 5.163 1.00 91.69 416 ARG A C 1
ATOM 3238 O O . ARG A 1 416 ? -30.913 -3.299 4.840 1.00 91.69 416 ARG A O 1
ATOM 3245 N N . LEU A 1 417 ? -30.909 -1.569 6.275 1.00 93.00 417 LEU A N 1
ATOM 3246 C CA . LEU A 1 417 ? -31.799 -2.195 7.254 1.00 93.00 417 LEU A CA 1
ATOM 3247 C C . LEU A 1 417 ? -33.278 -2.038 6.880 1.00 93.00 417 LEU A C 1
ATOM 3249 O O . LEU A 1 417 ? -34.036 -2.987 7.006 1.00 93.00 417 LEU A O 1
ATOM 3253 N N . PHE A 1 418 ? -33.694 -0.881 6.371 1.00 93.31 418 PHE A N 1
ATOM 3254 C CA . PHE A 1 418 ? -35.115 -0.543 6.205 1.00 93.31 418 PHE A CA 1
ATOM 3255 C C . PHE A 1 418 ? -35.523 -0.283 4.750 1.00 93.31 418 PHE A C 1
ATOM 3257 O O . PHE A 1 418 ? -36.679 0.036 4.482 1.00 93.31 418 PHE A O 1
ATOM 3264 N N . GLY A 1 419 ? -34.593 -0.389 3.793 1.00 91.75 419 GLY A N 1
ATOM 3265 C CA . GLY A 1 419 ? -34.878 -0.203 2.365 1.00 91.75 419 GLY A CA 1
ATOM 3266 C C . GLY A 1 419 ? -35.196 1.239 1.951 1.00 91.75 419 GLY A C 1
ATOM 3267 O O . GLY A 1 419 ? -35.581 1.468 0.807 1.00 91.75 419 GLY A O 1
ATOM 3268 N N . ARG A 1 420 ? -35.038 2.217 2.853 1.00 91.12 420 ARG A N 1
ATOM 3269 C CA . ARG A 1 420 ? -35.308 3.647 2.620 1.00 91.12 420 ARG A CA 1
ATOM 3270 C C . ARG A 1 420 ? -34.348 4.535 3.415 1.00 91.12 420 ARG A C 1
ATOM 3272 O O . ARG A 1 420 ? -33.758 4.088 4.395 1.00 91.12 420 ARG A O 1
ATOM 3279 N N . SER A 1 421 ? -34.200 5.796 3.004 1.00 88.06 421 SER A N 1
ATOM 3280 C CA . SER A 1 421 ? -33.578 6.811 3.866 1.00 88.06 421 SER A CA 1
ATOM 3281 C C . SER A 1 421 ? -34.534 7.145 5.010 1.00 88.06 421 SER A C 1
ATOM 3283 O O . SER A 1 421 ? -35.728 7.307 4.771 1.00 88.06 421 SER A O 1
ATOM 3285 N N . LEU A 1 422 ? -34.008 7.230 6.231 1.00 87.31 422 LEU A N 1
ATOM 3286 C CA . LEU A 1 422 ? -34.744 7.706 7.409 1.00 87.31 422 LEU A CA 1
ATOM 3287 C C . LEU A 1 422 ? -34.364 9.142 7.790 1.00 87.31 422 LEU A C 1
ATOM 3289 O O . LEU A 1 422 ? -35.021 9.740 8.631 1.00 87.31 422 LEU A O 1
ATOM 3293 N N . LEU A 1 423 ? -33.317 9.688 7.165 1.00 82.00 423 LEU A N 1
ATOM 3294 C CA . LEU A 1 423 ? -33.025 11.114 7.212 1.00 82.00 423 LEU A CA 1
ATOM 3295 C C . LEU A 1 423 ? -33.990 11.825 6.263 1.00 82.00 423 LEU A C 1
ATOM 3297 O O . LEU A 1 423 ? -34.108 11.403 5.105 1.00 82.00 423 LEU A O 1
ATOM 3301 N N . GLU A 1 424 ? -34.648 12.874 6.755 1.00 68.44 424 GLU A N 1
ATOM 3302 C CA . GLU A 1 424 ? -35.378 13.822 5.915 1.00 68.44 424 GLU A CA 1
ATOM 3303 C C . GLU A 1 424 ? -34.398 14.409 4.889 1.00 68.44 424 GLU A C 1
ATOM 3305 O O . GLU A 1 424 ? -33.261 14.751 5.224 1.00 68.44 424 GLU A O 1
ATOM 3310 N N . GLU A 1 425 ? -34.793 14.445 3.615 1.00 58.16 425 GLU A N 1
ATOM 3311 C CA . GLU A 1 425 ? -34.013 15.167 2.614 1.00 58.16 425 GLU A CA 1
ATOM 3312 C C . GLU A 1 425 ? -34.178 16.659 2.925 1.00 58.16 425 GLU A C 1
ATOM 3314 O O . GLU A 1 425 ? -35.280 17.188 2.809 1.00 58.16 425 GLU A O 1
ATOM 3319 N N . GLU A 1 426 ? -33.113 17.324 3.385 1.00 51.06 426 GLU A N 1
ATOM 3320 C CA . GLU A 1 426 ? -33.064 18.787 3.319 1.00 51.06 426 GLU A CA 1
ATOM 3321 C C . GLU A 1 426 ? -33.184 19.162 1.831 1.00 51.06 426 GLU A C 1
ATOM 3323 O O . GLU A 1 426 ? -32.320 18.779 1.037 1.00 51.06 426 GLU A O 1
ATOM 3328 N N . GLU A 1 427 ? -34.301 19.806 1.463 1.00 35.25 427 GLU A N 1
ATOM 3329 C CA . GLU A 1 427 ? -34.611 20.286 0.102 1.00 35.25 427 GLU A CA 1
ATOM 3330 C C . GLU A 1 427 ? -33.534 21.211 -0.481 1.00 35.25 427 GLU A C 1
ATOM 3332 O O . GLU A 1 427 ? -33.058 22.126 0.236 1.00 35.25 427 GLU A O 1
#

pLDDT: mean 92.46, std 6.1, range [35.25, 98.81]